Protein AF-A0A938QCU9-F1 (afdb_monomer)

Secondary structure (DSSP, 8-state):
-------------------------TTGGGTTPEE-GGGSPPPEEETTEEEEEEEEEEEEEEEEE-TT--EEEEEEEEEEEEEEEEEESS-STTTTB-BS-HHHHTGGGT--S-EEEEEEEE-GGGT-EEEEEEESSGGG--SEEEEEE--SSS-----SPPP--TT-S----GGGGTTHHHHHHTT-EEEEEE----SS--SEEEEETTS-EEEEEB-TT-HHHHHHHHHHHHHHHHHHSSS--SEEEEEEETHHHHHHHHHHHSTTTS--TTSS-S-SEEEEES-GGGPPPS--EETTEE-TT-SHHHHHHPPEEEEEEETT---TTSHHHHHHHHHHHHHHHTTGGGTEEEEEETT--SS-TTT-S-TTTGGGS---HHHHHHHHHHHHHHHHH--PPSPPB-S-HHHH-SSSSS--SSPPB--HHHHS-SEEEEEPPTTT-TTTTGGGSEEEEE-BSSSBPPB-TTS-B--SSSSSS--BPPBHHHHHHHTTSS-TTPPP-HHHHHHHHHHHHHHHHHTTSS-HHHHHHHHHHHHH-EEETTEEE-

Structure (mmCIF, N/CA/C/O backbone):
data_AF-A0A938QCU9-F1
#
_entry.id   AF-A0A938QCU9-F1
#
loop_
_atom_site.group_PDB
_atom_site.id
_atom_site.type_symbol
_atom_site.label_atom_id
_atom_site.label_alt_id
_atom_site.label_comp_id
_atom_site.label_asym_id
_atom_site.label_entity_id
_atom_site.label_seq_id
_atom_site.pdbx_PDB_ins_code
_atom_site.Cartn_x
_atom_site.Cartn_y
_atom_site.Cartn_z
_atom_site.occupancy
_atom_site.B_iso_or_equiv
_atom_site.auth_seq_id
_atom_site.auth_comp_id
_atom_site.auth_asym_id
_atom_site.auth_atom_id
_atom_site.pdbx_PDB_model_num
ATOM 1 N N . MET A 1 1 ? -51.644 23.744 -58.026 1.00 32.09 1 MET A N 1
ATOM 2 C CA . MET A 1 1 ? -52.474 22.532 -57.855 1.00 32.09 1 MET A CA 1
ATOM 3 C C . MET A 1 1 ? -51.799 21.625 -56.842 1.00 32.09 1 MET A C 1
ATOM 5 O O . MET A 1 1 ? -50.606 21.386 -56.951 1.00 32.09 1 MET A O 1
ATOM 9 N N . ASN A 1 2 ? -52.569 21.228 -55.833 1.00 30.53 2 ASN A N 1
ATOM 10 C CA . ASN A 1 2 ? -52.223 20.396 -54.680 1.00 30.53 2 ASN A CA 1
ATOM 11 C C . ASN A 1 2 ? -51.347 19.170 -54.996 1.00 30.53 2 ASN A C 1
ATOM 13 O O . ASN A 1 2 ? -51.685 18.413 -55.902 1.00 30.53 2 ASN A O 1
ATOM 17 N N . LYS A 1 3 ? -50.362 18.876 -54.136 1.00 28.31 3 LYS A N 1
ATOM 18 C CA . LYS A 1 3 ? -50.474 17.818 -53.108 1.00 28.31 3 LYS A CA 1
ATOM 19 C C . LYS A 1 3 ? -49.216 17.748 -52.222 1.00 28.31 3 LYS A C 1
ATOM 21 O O . LYS A 1 3 ? -48.111 17.514 -52.685 1.00 28.31 3 LYS A O 1
ATOM 26 N N . VAL A 1 4 ? -49.480 17.980 -50.939 1.00 34.28 4 VAL A N 1
ATOM 27 C CA . VAL A 1 4 ? -48.824 17.540 -49.698 1.00 34.28 4 VAL A CA 1
ATOM 28 C C . VAL A 1 4 ? -47.763 16.435 -49.837 1.00 34.28 4 VAL A C 1
ATOM 30 O O . VAL A 1 4 ? -48.069 15.348 -50.318 1.00 34.28 4 VAL A O 1
ATOM 33 N N . ALA A 1 5 ? -46.583 16.668 -49.254 1.00 28.97 5 ALA A N 1
ATOM 34 C CA . ALA A 1 5 ? -45.739 15.619 -48.681 1.00 28.97 5 ALA A CA 1
ATOM 35 C C . ALA A 1 5 ? -44.955 16.180 -47.479 1.00 28.97 5 ALA A C 1
ATOM 37 O O . ALA A 1 5 ? -44.090 17.041 -47.622 1.00 28.97 5 ALA A O 1
ATOM 38 N N . CYS A 1 6 ? -45.318 15.699 -46.289 1.00 29.89 6 CYS A N 1
ATOM 39 C CA . CYS A 1 6 ? -44.584 15.846 -45.037 1.00 29.89 6 CYS A CA 1
ATOM 40 C C . CYS A 1 6 ? -43.140 15.351 -45.183 1.00 29.89 6 CYS A C 1
ATOM 42 O O . CYS A 1 6 ? -42.938 14.233 -45.651 1.00 29.89 6 CYS A O 1
ATOM 44 N N . LEU A 1 7 ? -42.165 16.091 -44.651 1.00 27.14 7 LEU A N 1
ATOM 45 C CA . LEU A 1 7 ? -40.928 15.479 -44.170 1.00 27.14 7 LEU A CA 1
ATOM 46 C C . LEU A 1 7 ? -40.644 15.951 -42.746 1.00 27.14 7 LEU A C 1
ATOM 48 O O . LEU A 1 7 ? -40.571 17.143 -42.456 1.00 27.14 7 LEU A O 1
ATOM 52 N N . ALA A 1 8 ? -40.580 14.958 -41.868 1.00 29.36 8 ALA A N 1
ATOM 53 C CA . ALA A 1 8 ? -40.473 15.071 -40.431 1.00 29.36 8 ALA A CA 1
ATOM 54 C C . ALA A 1 8 ? -39.056 15.468 -39.998 1.00 29.36 8 ALA A C 1
ATOM 56 O O . ALA A 1 8 ? -38.060 14.951 -40.501 1.00 29.36 8 ALA A O 1
ATOM 57 N N . VAL A 1 9 ? -38.996 16.357 -39.009 1.00 29.59 9 VAL A N 1
ATOM 58 C CA . VAL A 1 9 ? -37.799 16.669 -38.228 1.00 29.59 9 VAL A CA 1
ATOM 59 C C . VAL A 1 9 ? -37.469 15.445 -37.371 1.00 29.59 9 VAL A C 1
ATOM 61 O O . VAL A 1 9 ? -38.233 15.087 -36.477 1.00 29.59 9 VAL A O 1
ATOM 64 N N . LEU A 1 10 ? -36.348 14.780 -37.658 1.00 28.08 10 LEU A N 1
ATOM 65 C CA . LEU A 1 10 ? -35.859 13.652 -36.868 1.00 28.08 10 LEU A CA 1
ATOM 66 C C . LEU A 1 10 ? -35.158 14.186 -35.607 1.00 28.08 10 LEU A C 1
ATOM 68 O O . LEU A 1 10 ? -33.975 14.522 -35.617 1.00 28.08 10 LEU A O 1
ATOM 72 N N . SER A 1 11 ? -35.903 14.288 -34.510 1.00 27.80 11 SER A N 1
ATOM 73 C CA . SER A 1 11 ? -35.348 14.462 -33.169 1.00 27.80 11 SER A CA 1
ATOM 74 C C . SER A 1 11 ? -34.744 13.132 -32.711 1.00 27.80 11 SER A C 1
ATOM 76 O O . SER A 1 11 ? -35.467 12.192 -32.390 1.00 27.80 11 SER A O 1
ATOM 78 N N . VAL A 1 12 ? -33.415 13.031 -32.692 1.00 28.86 12 VAL A N 1
ATOM 79 C CA . VAL A 1 12 ? -32.716 11.884 -32.098 1.00 28.86 12 VAL A CA 1
ATOM 80 C C . VAL A 1 12 ? -32.781 12.028 -30.576 1.00 28.86 12 VAL A C 1
ATOM 82 O O . VAL A 1 12 ? -31.996 12.759 -29.974 1.00 28.86 12 VAL A O 1
ATOM 85 N N . LEU A 1 13 ? -33.747 11.345 -29.954 1.00 26.44 13 LEU A N 1
ATOM 86 C CA . LEU A 1 13 ? -33.753 11.081 -28.516 1.00 26.44 13 LEU A CA 1
ATOM 87 C C . LEU A 1 13 ? -32.509 10.251 -28.169 1.00 26.44 13 LEU A C 1
ATOM 89 O O . LEU A 1 13 ? -32.427 9.070 -28.500 1.00 26.44 13 LEU A O 1
ATOM 93 N N . TRP A 1 14 ? -31.557 10.854 -27.462 1.00 27.44 14 TRP A N 1
ATOM 94 C CA . TRP A 1 14 ? -30.574 10.097 -26.697 1.00 27.44 14 TRP A CA 1
ATOM 95 C C . TRP A 1 14 ? -31.265 9.549 -25.449 1.00 27.44 14 TRP A C 1
ATOM 97 O O . TRP A 1 14 ? -31.545 10.280 -24.499 1.00 27.44 14 TRP A O 1
ATOM 107 N N . ALA A 1 15 ? -31.564 8.251 -25.466 1.00 28.02 15 ALA A N 1
ATOM 108 C CA . ALA A 1 15 ? -31.921 7.508 -24.272 1.00 28.02 15 ALA A CA 1
ATOM 109 C C . ALA A 1 15 ? -30.708 7.489 -23.333 1.00 28.02 15 ALA A C 1
ATOM 111 O O . ALA A 1 15 ? -29.762 6.723 -23.510 1.00 28.02 15 ALA A O 1
ATOM 112 N N . VAL A 1 16 ? -30.739 8.357 -22.324 1.00 29.14 16 VAL A N 1
ATOM 113 C CA . VAL A 1 16 ? -29.901 8.231 -21.136 1.00 29.14 16 VAL A CA 1
ATOM 114 C C . VAL A 1 16 ? -30.354 6.954 -20.431 1.00 29.14 16 VAL A C 1
ATOM 116 O O . VAL A 1 16 ? -31.330 6.960 -19.684 1.00 29.14 16 VAL A O 1
ATOM 119 N N . LEU A 1 17 ? -29.663 5.839 -20.677 1.00 29.86 17 LEU A N 1
ATOM 120 C CA . LEU A 1 17 ? -29.696 4.678 -19.789 1.00 29.86 17 LEU A CA 1
ATOM 121 C C . LEU A 1 17 ? -28.970 5.069 -18.499 1.00 29.86 17 LEU A C 1
ATOM 123 O O . LEU A 1 17 ? -27.828 4.696 -18.242 1.00 29.86 17 LEU A O 1
ATOM 127 N N . GLY A 1 18 ? -29.647 5.886 -17.695 1.00 26.25 18 GLY A N 1
ATOM 128 C CA . GLY A 1 18 ? -29.335 6.029 -16.293 1.00 26.25 18 GLY A CA 1
ATOM 129 C C . GLY A 1 18 ? -29.591 4.677 -15.655 1.00 26.25 18 GLY A C 1
ATOM 130 O O . GLY A 1 18 ? -30.739 4.254 -15.529 1.00 26.25 18 GLY A O 1
ATOM 131 N N . VAL A 1 19 ? -28.524 3.996 -15.243 1.00 30.33 19 VAL A N 1
ATOM 132 C CA . VAL A 1 19 ? -28.624 2.952 -14.226 1.00 30.33 19 VAL A CA 1
ATOM 133 C C . VAL A 1 19 ? -29.004 3.671 -12.934 1.00 30.33 19 VAL A C 1
ATOM 135 O O . VAL A 1 19 ? -28.167 3.999 -12.096 1.00 30.33 19 VAL A O 1
ATOM 138 N N . ALA A 1 20 ? -30.290 3.991 -12.807 1.00 29.14 20 ALA A N 1
ATOM 139 C CA . ALA A 1 20 ? -30.922 4.265 -11.537 1.00 29.14 20 ALA A CA 1
ATOM 140 C C . ALA A 1 20 ? -30.891 2.940 -10.775 1.00 29.14 20 ALA A C 1
ATOM 142 O O . ALA A 1 20 ? -31.813 2.133 -10.853 1.00 29.14 20 ALA A O 1
ATOM 143 N N . GLY A 1 21 ? -29.769 2.676 -10.102 1.00 31.09 21 GLY A N 1
ATOM 144 C CA . GLY A 1 21 ? -29.704 1.637 -9.092 1.00 31.09 21 GLY A CA 1
ATOM 145 C C . GLY A 1 21 ? -30.784 1.957 -8.074 1.00 31.09 21 GLY A C 1
ATOM 146 O O . GLY A 1 21 ? -30.682 2.950 -7.354 1.00 31.09 21 GLY A O 1
ATOM 147 N N . ALA A 1 22 ? -31.849 1.159 -8.078 1.00 34.22 22 ALA A N 1
ATOM 148 C CA . ALA A 1 22 ? -32.885 1.228 -7.073 1.00 34.22 22 ALA A CA 1
ATOM 149 C C . ALA A 1 22 ? -32.202 1.189 -5.699 1.00 34.22 22 ALA A C 1
ATOM 151 O O . ALA A 1 22 ? -31.478 0.243 -5.379 1.00 34.22 22 ALA A O 1
ATOM 152 N N . GLN A 1 23 ? -32.398 2.237 -4.897 1.00 35.03 23 GLN A N 1
ATOM 153 C CA . GLN A 1 23 ? -32.173 2.159 -3.461 1.00 35.03 23 GLN A CA 1
ATOM 154 C C . GLN A 1 23 ? -33.193 1.162 -2.910 1.00 35.03 23 GLN A C 1
ATOM 156 O O . GLN A 1 23 ? -34.287 1.531 -2.488 1.00 35.03 23 GLN A O 1
ATOM 161 N N . GLU A 1 24 ? -32.842 -0.119 -2.959 1.00 37.44 24 GLU A N 1
ATOM 162 C CA . GLU A 1 24 ? -33.446 -1.141 -2.118 1.00 37.44 24 GLU A CA 1
ATOM 163 C C . GLU A 1 24 ? -33.433 -0.619 -0.680 1.00 37.44 24 GLU A C 1
ATOM 165 O O . GLU A 1 24 ? -32.384 -0.208 -0.166 1.00 37.44 24 GLU A O 1
ATOM 170 N N . LYS A 1 25 ? -34.610 -0.575 -0.047 1.00 40.81 25 LYS A N 1
ATOM 171 C CA . LYS A 1 25 ? -34.729 -0.174 1.353 1.00 40.81 25 LYS A CA 1
ATOM 172 C C . LYS A 1 25 ? -33.815 -1.084 2.169 1.00 40.81 25 LYS A C 1
ATOM 174 O O . LYS A 1 25 ? -33.944 -2.302 2.145 1.00 40.81 25 LYS A O 1
ATOM 179 N N . THR A 1 26 ? -32.898 -0.474 2.908 1.00 48.88 26 THR A N 1
ATOM 180 C CA . THR A 1 26 ? -31.859 -1.133 3.713 1.00 48.88 26 THR A CA 1
ATOM 181 C C . THR A 1 26 ? -32.394 -2.187 4.687 1.00 48.88 26 THR A C 1
ATOM 183 O O . THR A 1 26 ? -31.629 -3.057 5.084 1.00 48.88 26 THR A O 1
ATOM 186 N N . GLY A 1 27 ? -33.687 -2.157 5.029 1.00 47.59 27 GLY A N 1
ATOM 187 C CA . GLY A 1 27 ? -34.348 -3.167 5.860 1.00 47.59 27 GLY A CA 1
ATOM 188 C C . GLY A 1 27 ? -34.465 -4.559 5.224 1.00 47.59 27 GLY A C 1
ATOM 189 O O . GLY A 1 27 ? -34.386 -5.544 5.950 1.00 47.59 27 GLY A O 1
ATOM 190 N N . ASP A 1 28 ? -34.572 -4.669 3.895 1.00 54.22 28 ASP A N 1
ATOM 191 C CA . ASP A 1 28 ? -34.695 -5.981 3.235 1.00 54.22 28 ASP A CA 1
ATOM 192 C C . ASP A 1 28 ? -33.339 -6.703 3.124 1.00 54.22 28 ASP A C 1
ATOM 194 O O . ASP A 1 28 ? -33.283 -7.929 3.167 1.00 54.22 28 ASP A O 1
ATOM 198 N N . LYS A 1 29 ? -32.221 -5.956 3.098 1.00 60.91 29 LYS A N 1
ATOM 199 C CA . LYS A 1 29 ? -30.853 -6.503 2.970 1.00 60.91 29 LYS A CA 1
ATOM 200 C C . LYS A 1 29 ? -30.343 -7.290 4.180 1.00 60.91 29 LYS A C 1
ATOM 202 O O . LYS A 1 29 ? -29.329 -7.971 4.062 1.00 60.91 29 LYS A O 1
ATOM 207 N N . PHE A 1 30 ? -31.005 -7.190 5.330 1.00 71.12 30 PHE A N 1
ATOM 208 C CA . PHE A 1 30 ? -30.569 -7.844 6.570 1.00 71.12 30 PHE A CA 1
ATOM 209 C C . PHE A 1 30 ? -31.583 -8.842 7.124 1.00 71.12 30 PHE A C 1
ATOM 211 O O . PHE A 1 30 ? -31.357 -9.396 8.195 1.00 71.12 30 PHE A O 1
ATOM 218 N N . LYS A 1 31 ? -32.690 -9.083 6.411 1.00 71.62 31 LYS A N 1
ATOM 219 C CA . LYS A 1 31 ? -33.801 -9.904 6.907 1.00 71.62 31 LYS A CA 1
ATOM 220 C C . LYS A 1 31 ? -33.376 -11.332 7.276 1.00 71.62 31 LYS A C 1
ATOM 222 O O . LYS A 1 31 ? -33.878 -11.865 8.259 1.00 71.62 31 LYS A O 1
ATOM 227 N N . ASP A 1 32 ? -32.402 -11.880 6.549 1.00 81.69 32 ASP A N 1
ATOM 228 C CA . ASP A 1 32 ? -31.857 -13.228 6.759 1.00 81.69 32 ASP A CA 1
ATOM 229 C C . ASP A 1 32 ? -30.428 -13.219 7.344 1.00 81.69 32 ASP A C 1
ATOM 231 O O . ASP A 1 32 ? -29.742 -14.242 7.357 1.00 81.69 32 ASP A O 1
ATOM 235 N N . ALA A 1 33 ? -29.937 -12.064 7.810 1.00 89.94 33 ALA A N 1
ATOM 236 C CA . ALA A 1 33 ? -28.557 -11.935 8.262 1.00 89.94 33 ALA A CA 1
ATOM 237 C C . ALA A 1 33 ? -28.361 -12.500 9.680 1.00 89.94 33 ALA A C 1
ATOM 239 O O . ALA A 1 33 ? -29.029 -12.089 10.631 1.00 89.94 33 ALA A O 1
ATOM 240 N N . ALA A 1 34 ? -27.391 -13.401 9.851 1.00 94.25 34 ALA A N 1
ATOM 241 C CA . ALA A 1 34 ? -27.100 -13.996 11.155 1.00 94.25 34 ALA A CA 1
ATOM 242 C C . ALA A 1 34 ? -26.356 -12.996 12.064 1.00 94.25 34 ALA A C 1
ATOM 244 O O . ALA A 1 34 ? -25.443 -12.311 11.589 1.00 94.25 34 ALA A O 1
ATOM 245 N N . PRO A 1 35 ? -26.701 -12.884 13.360 1.00 95.88 35 PRO A N 1
ATOM 246 C CA . PRO A 1 35 ? -25.967 -12.026 14.283 1.00 95.88 35 PRO A CA 1
ATOM 247 C C . PRO A 1 35 ? -24.551 -12.566 14.527 1.00 95.88 35 PRO A C 1
ATOM 249 O O . PRO A 1 35 ? -24.311 -13.771 14.501 1.00 95.88 35 PRO A O 1
ATOM 252 N N . CYS A 1 36 ? -23.607 -11.662 14.778 1.00 97.25 36 CYS A N 1
ATOM 253 C CA . CYS A 1 36 ? -22.214 -11.993 15.089 1.00 97.25 36 CYS A CA 1
ATOM 254 C C . CYS A 1 36 ? -21.620 -11.107 16.198 1.00 97.25 36 CYS A C 1
ATOM 256 O O . CYS A 1 36 ? -20.403 -10.981 16.334 1.00 97.25 36 CYS A O 1
ATOM 258 N N . ASN A 1 37 ? -22.483 -10.479 17.004 1.00 97.50 37 ASN A N 1
ATOM 259 C CA . ASN A 1 37 ? -22.099 -9.588 18.102 1.00 97.50 37 ASN A CA 1
ATOM 260 C C . ASN A 1 37 ? -21.254 -10.278 19.181 1.00 97.50 37 ASN A C 1
ATOM 262 O O . ASN A 1 37 ? -20.452 -9.618 19.828 1.00 97.50 37 ASN A O 1
ATOM 266 N N . GLU A 1 38 ? -21.382 -11.594 19.338 1.00 97.31 38 GLU A N 1
ATOM 267 C CA . GLU A 1 38 ? -20.553 -12.409 20.238 1.00 97.31 38 GLU A CA 1
ATOM 268 C C . GLU A 1 38 ? -19.043 -12.308 19.964 1.00 97.31 38 GLU A C 1
ATOM 270 O O . GLU A 1 38 ? -18.239 -12.531 20.866 1.00 97.31 38 GLU A O 1
ATOM 275 N N . PHE A 1 39 ? -18.641 -11.936 18.743 1.00 97.81 39 PHE A N 1
ATOM 276 C CA . PHE A 1 39 ? -17.231 -11.745 18.394 1.00 97.81 39 PHE A CA 1
ATOM 277 C C . PHE A 1 39 ? -16.729 -10.324 18.651 1.00 97.81 39 PHE A C 1
ATOM 279 O O . PHE A 1 39 ? -15.517 -10.094 18.597 1.00 97.81 39 PHE A O 1
ATOM 286 N N . ALA A 1 40 ? -17.625 -9.363 18.895 1.00 97.38 40 ALA A N 1
ATOM 287 C CA . ALA A 1 40 ? -17.243 -7.977 19.113 1.00 97.38 40 ALA A CA 1
ATOM 288 C C . ALA A 1 40 ? -16.379 -7.843 20.381 1.00 97.38 40 ALA A C 1
ATOM 290 O O . ALA A 1 40 ? -16.656 -8.491 21.393 1.00 97.38 40 ALA A O 1
ATOM 291 N N . PRO A 1 41 ? -15.320 -7.012 20.356 1.00 95.31 41 PRO A N 1
ATOM 292 C CA . PRO A 1 41 ? -14.600 -6.681 21.577 1.00 95.31 41 PRO A CA 1
ATOM 293 C C . PRO A 1 41 ? -15.505 -5.900 22.536 1.00 95.31 41 PRO A C 1
ATOM 295 O O . PRO A 1 41 ? -16.501 -5.301 22.125 1.00 95.31 41 PRO A O 1
ATOM 298 N N . ALA A 1 42 ? -15.132 -5.876 23.816 1.00 93.62 42 ALA A N 1
ATOM 299 C CA . ALA A 1 42 ? -15.866 -5.120 24.822 1.00 93.62 42 ALA A CA 1
ATOM 300 C C . ALA A 1 42 ? -15.972 -3.638 24.427 1.00 93.62 42 ALA A C 1
ATOM 302 O O . ALA A 1 42 ? -14.980 -3.002 24.060 1.00 93.62 42 ALA A O 1
ATOM 303 N N . ALA A 1 43 ? -17.182 -3.090 24.523 1.00 93.94 43 ALA A N 1
ATOM 304 C CA . ALA A 1 43 ? -17.395 -1.665 24.344 1.00 93.94 43 ALA A CA 1
ATOM 305 C C . ALA A 1 43 ? -16.796 -0.883 25.523 1.00 93.94 43 ALA A C 1
ATOM 307 O O . ALA A 1 43 ? -16.734 -1.371 26.654 1.00 93.94 43 ALA A O 1
ATOM 308 N N . ARG A 1 44 ? -16.380 0.354 25.261 1.00 93.06 44 ARG A N 1
ATOM 309 C CA . ARG A 1 44 ? -15.844 1.273 26.274 1.00 93.06 44 ARG A CA 1
ATOM 310 C C . ARG A 1 44 ? -16.757 2.479 26.439 1.00 93.06 44 ARG A C 1
ATOM 312 O O . ARG A 1 44 ? -17.495 2.821 25.525 1.00 93.06 44 ARG A O 1
ATOM 319 N N . GLN A 1 45 ? -16.684 3.147 27.583 1.00 93.38 45 GLN A N 1
ATOM 320 C CA . GLN A 1 45 ? -17.372 4.423 27.785 1.00 93.38 45 GLN A CA 1
ATOM 321 C C . GLN A 1 45 ? -16.458 5.582 27.387 1.00 93.38 45 GLN A C 1
ATOM 323 O O . GLN A 1 45 ? -15.278 5.594 27.742 1.00 93.38 45 GLN A O 1
ATOM 328 N N . ALA A 1 46 ? -17.000 6.561 26.668 1.00 89.94 46 ALA A N 1
ATOM 329 C CA . ALA A 1 46 ? -16.342 7.835 26.415 1.00 89.94 46 ALA A CA 1
ATOM 330 C C . ALA A 1 46 ? -17.366 8.934 26.151 1.00 89.94 46 ALA A C 1
ATOM 332 O O . ALA A 1 46 ? -18.332 8.719 25.426 1.00 89.94 46 ALA A O 1
ATOM 333 N N . LEU A 1 47 ? -17.146 10.114 26.737 1.00 87.56 47 LEU A N 1
ATOM 334 C CA . LEU A 1 47 ? -18.037 11.273 26.586 1.00 87.56 47 LEU A CA 1
ATOM 335 C C . LEU A 1 47 ? -19.506 10.970 26.939 1.00 87.56 47 LEU A C 1
ATOM 337 O O . LEU A 1 47 ? -20.417 11.513 26.331 1.00 87.56 47 LEU A O 1
ATOM 341 N N . GLY A 1 48 ? -19.746 10.063 27.891 1.00 86.94 48 GLY A N 1
ATOM 342 C CA . GLY A 1 48 ? -21.102 9.621 28.247 1.00 86.94 48 GLY A CA 1
ATOM 343 C C . GLY A 1 48 ? -21.773 8.706 27.213 1.00 86.94 48 GLY A C 1
ATOM 344 O O . GLY A 1 48 ? -22.951 8.391 27.359 1.00 86.94 48 GLY A O 1
ATOM 345 N N . HIS A 1 49 ? -21.039 8.256 26.192 1.00 89.25 49 HIS A N 1
ATOM 346 C CA . HIS A 1 49 ? -21.507 7.334 25.165 1.00 89.25 49 HIS A CA 1
ATOM 347 C C . HIS A 1 49 ? -20.780 5.990 25.237 1.00 89.25 49 HIS A C 1
ATOM 349 O O . HIS A 1 49 ? -19.593 5.903 25.563 1.00 89.25 49 HIS A O 1
ATOM 355 N N . THR A 1 50 ? -21.493 4.938 24.842 1.00 93.69 50 THR A N 1
ATOM 356 C CA . THR A 1 50 ? -20.882 3.635 24.574 1.00 93.69 50 THR A CA 1
ATOM 357 C C . THR A 1 50 ? -20.180 3.695 23.220 1.00 93.69 50 THR A C 1
ATOM 359 O O . THR A 1 50 ? -20.787 4.079 22.223 1.00 93.69 50 THR A O 1
ATOM 362 N N . VAL A 1 51 ? -18.898 3.336 23.200 1.00 96.38 51 VAL A N 1
ATOM 363 C CA . VAL A 1 51 ? -18.015 3.351 22.032 1.00 96.38 51 VAL A CA 1
ATOM 364 C C . VAL A 1 51 ? -17.573 1.931 21.704 1.00 96.38 51 VAL A C 1
ATOM 366 O O . VAL A 1 51 ? -16.966 1.255 22.538 1.00 96.38 51 VAL A O 1
ATOM 369 N N . GLY A 1 52 ? -17.855 1.481 20.483 1.00 96.75 52 GLY A N 1
ATOM 370 C CA . GLY A 1 52 ? -17.521 0.138 20.017 1.00 96.75 52 GLY A CA 1
ATOM 371 C C . GLY A 1 52 ? -18.446 -0.360 18.910 1.00 96.75 52 GLY A C 1
ATOM 372 O O . GLY A 1 52 ? -19.201 0.406 18.313 1.00 96.75 52 GLY A O 1
ATOM 373 N N . ILE A 1 53 ? -18.365 -1.658 18.621 1.00 98.06 53 ILE A N 1
ATOM 374 C CA . ILE A 1 53 ? -19.280 -2.336 17.697 1.00 98.06 53 ILE A CA 1
ATOM 375 C C . ILE A 1 53 ? -20.592 -2.592 18.441 1.00 98.06 53 ILE A C 1
ATOM 377 O O . ILE A 1 53 ? -20.605 -3.274 19.462 1.00 98.06 53 ILE A O 1
ATOM 381 N N . GLU A 1 54 ? -21.688 -2.054 17.918 1.00 97.12 54 GLU A N 1
ATOM 382 C CA . GLU A 1 54 ? -23.034 -2.213 18.484 1.00 97.12 54 GLU A CA 1
ATOM 383 C C . GLU A 1 54 ? -23.823 -3.300 17.752 1.00 97.12 54 GLU A C 1
ATOM 385 O O . GLU A 1 54 ? -24.633 -4.003 18.351 1.00 97.12 54 GLU A O 1
ATOM 390 N N . LEU A 1 55 ? -23.570 -3.462 16.451 1.00 96.94 55 LEU A N 1
ATOM 391 C CA . LEU A 1 55 ? -24.250 -4.421 15.591 1.00 96.94 55 LEU A CA 1
ATOM 392 C C . LEU A 1 55 ? -23.239 -5.140 14.706 1.00 96.94 55 LEU A C 1
ATOM 394 O O . LEU A 1 55 ? -22.412 -4.495 14.060 1.00 96.94 55 LEU A O 1
ATOM 398 N N . CYS A 1 56 ? -23.352 -6.463 14.635 1.00 97.88 56 CYS A N 1
ATOM 399 C CA . CYS A 1 56 ? -22.607 -7.297 13.706 1.00 97.88 56 CYS A CA 1
ATOM 400 C C . CYS A 1 56 ? -23.562 -8.278 13.031 1.00 97.88 56 CYS A C 1
ATOM 402 O O . CYS A 1 56 ? -24.203 -9.082 13.708 1.00 97.88 56 CYS A O 1
ATOM 404 N N . HIS A 1 57 ? -23.598 -8.250 11.699 1.00 97.38 57 HIS A N 1
ATOM 405 C CA . HIS A 1 57 ? -24.375 -9.181 10.886 1.00 97.38 57 HIS A CA 1
ATOM 406 C C . HIS A 1 57 ? -23.517 -9.878 9.836 1.00 97.38 57 HIS A C 1
ATOM 408 O O . HIS A 1 57 ? -22.813 -9.215 9.074 1.00 97.38 57 HIS A O 1
ATOM 414 N N . ILE A 1 58 ? -23.632 -11.201 9.746 1.00 97.38 58 ILE A N 1
ATOM 415 C CA . ILE A 1 58 ? -23.156 -11.995 8.613 1.00 97.38 58 ILE A CA 1
ATOM 416 C C . ILE A 1 58 ? -24.237 -11.938 7.535 1.00 97.38 58 ILE A C 1
ATOM 418 O O . ILE A 1 58 ? -25.332 -12.463 7.725 1.00 97.38 58 ILE A O 1
ATOM 422 N N . VAL A 1 59 ? -23.932 -11.279 6.417 1.00 95.81 59 VAL A N 1
ATOM 423 C CA . VAL A 1 59 ? -24.878 -11.067 5.305 1.00 95.81 59 VAL A CA 1
ATOM 424 C C . VAL A 1 59 ? -24.689 -12.049 4.155 1.00 95.81 59 VAL A C 1
ATOM 426 O O . VAL A 1 59 ? -25.564 -12.182 3.310 1.00 95.81 59 VAL A O 1
ATOM 429 N N . SER A 1 60 ? -23.541 -12.722 4.097 1.00 95.19 60 SER A N 1
ATOM 430 C CA . SER A 1 60 ? -23.273 -13.783 3.130 1.00 95.19 60 SER A CA 1
ATOM 431 C C . SER A 1 60 ? -22.174 -14.688 3.657 1.00 95.19 60 SER A C 1
ATOM 433 O O . SER A 1 60 ? -21.225 -14.218 4.289 1.00 95.19 60 SER A O 1
ATOM 435 N N . GLU A 1 61 ? -22.272 -15.975 3.345 1.00 96.12 61 GLU A N 1
ATOM 436 C CA . GLU A 1 61 ? -21.223 -16.943 3.624 1.00 96.12 61 GLU A CA 1
ATOM 437 C C . GLU A 1 61 ? -21.112 -17.960 2.483 1.00 96.12 61 GLU A C 1
ATOM 439 O O . GLU A 1 61 ? -22.053 -18.700 2.208 1.00 96.12 61 GLU A O 1
ATOM 444 N N . GLU A 1 62 ? -19.957 -18.007 1.820 1.00 97.00 62 GLU A N 1
ATOM 445 C CA . GLU A 1 62 ? -19.707 -18.899 0.682 1.00 97.00 62 GLU A CA 1
ATOM 446 C C . GLU A 1 62 ? -18.397 -19.681 0.841 1.00 97.00 62 GLU A C 1
ATOM 448 O O . GLU A 1 62 ? -17.501 -19.285 1.590 1.00 97.00 62 GLU A O 1
ATOM 453 N N . THR A 1 63 ? -18.278 -20.808 0.134 1.00 97.75 63 THR A N 1
ATOM 454 C CA . THR A 1 63 ? -17.008 -21.537 0.020 1.00 97.75 63 THR A CA 1
ATOM 455 C C . THR A 1 63 ? -16.247 -21.034 -1.204 1.00 97.75 63 THR A C 1
ATOM 457 O O . THR A 1 63 ? -16.771 -21.025 -2.315 1.00 97.75 63 THR A O 1
ATOM 460 N N . VAL A 1 64 ? -14.985 -20.672 -1.001 1.00 97.50 64 VAL A N 1
ATOM 461 C CA . VAL A 1 64 ? -14.009 -20.359 -2.050 1.00 97.50 64 VAL A CA 1
ATOM 462 C C . VAL A 1 64 ? -12.805 -21.291 -1.927 1.00 97.50 64 VAL A C 1
ATOM 464 O O . VAL A 1 64 ? -12.673 -22.029 -0.949 1.00 97.50 64 VAL A O 1
ATOM 467 N N . PHE A 1 65 ? -11.912 -21.266 -2.913 1.00 96.62 65 PHE A N 1
ATOM 468 C CA . PHE A 1 65 ? -10.757 -22.159 -2.960 1.00 96.62 65 PHE A CA 1
ATOM 469 C C . PHE A 1 65 ? -9.459 -21.368 -3.077 1.00 96.62 65 PHE A C 1
ATOM 471 O O . PHE A 1 65 ? -9.385 -20.374 -3.807 1.00 96.62 65 PHE A O 1
ATOM 478 N N . ASN A 1 66 ? -8.428 -21.818 -2.366 1.00 96.25 66 ASN A N 1
ATOM 479 C CA . ASN A 1 66 ? -7.068 -21.371 -2.639 1.00 96.25 66 ASN A CA 1
ATOM 480 C C . ASN A 1 66 ? -6.488 -22.111 -3.860 1.00 96.25 66 ASN A C 1
ATOM 482 O O . ASN A 1 66 ? -7.096 -23.042 -4.389 1.00 96.25 66 ASN A O 1
ATOM 486 N N . ILE A 1 67 ? -5.292 -21.721 -4.295 1.00 95.94 67 ILE A N 1
ATOM 487 C CA . ILE A 1 67 ? -4.614 -22.292 -5.468 1.00 95.94 67 ILE A CA 1
ATOM 488 C C . ILE A 1 67 ? -4.327 -23.796 -5.341 1.00 95.94 67 ILE A C 1
ATOM 490 O O . ILE A 1 67 ? -4.153 -24.476 -6.342 1.00 95.94 67 ILE A O 1
ATOM 494 N N . LYS A 1 68 ? -4.314 -24.344 -4.119 1.00 95.50 68 LYS A N 1
ATOM 495 C CA . LYS A 1 68 ? -4.120 -25.780 -3.852 1.00 95.50 68 LYS A CA 1
ATOM 496 C C . LYS A 1 68 ? -5.437 -26.568 -3.839 1.00 95.50 68 LYS A C 1
ATOM 498 O O . LYS A 1 68 ? -5.434 -27.736 -3.465 1.00 95.50 68 LYS A O 1
ATOM 503 N N . GLY A 1 69 ? -6.565 -25.933 -4.165 1.00 95.94 69 GLY A N 1
ATOM 504 C CA . GLY A 1 69 ? -7.896 -26.542 -4.099 1.00 95.94 69 GLY A CA 1
ATOM 505 C C . GLY A 1 69 ? -8.432 -26.729 -2.674 1.00 95.94 69 GLY A C 1
ATOM 506 O O . GLY A 1 69 ? -9.418 -27.435 -2.475 1.00 95.94 69 GLY A O 1
ATOM 507 N N . GLN A 1 70 ? -7.809 -26.112 -1.665 1.00 96.81 70 GLN A N 1
ATOM 508 C CA . GLN A 1 70 ? -8.270 -26.195 -0.279 1.00 96.81 70 GLN A CA 1
ATOM 509 C C . GLN A 1 70 ? -9.437 -25.230 -0.058 1.00 96.81 70 GLN A C 1
ATOM 511 O O . GLN A 1 70 ? -9.416 -24.094 -0.537 1.00 96.81 70 GLN A O 1
ATOM 516 N N . ARG A 1 71 ? -10.445 -25.687 0.691 1.00 97.75 71 ARG A N 1
ATOM 517 C CA . ARG A 1 71 ? -11.675 -24.937 0.971 1.00 97.75 71 ARG A CA 1
ATOM 518 C C . ARG A 1 71 ? -11.445 -23.845 2.012 1.00 97.75 71 ARG A C 1
ATOM 520 O O . ARG A 1 71 ? -10.904 -24.101 3.089 1.00 97.75 71 ARG A O 1
ATOM 527 N N . PHE A 1 72 ? -11.919 -22.649 1.698 1.00 98.31 72 PHE A N 1
ATOM 528 C CA . PHE A 1 72 ? -11.983 -21.493 2.583 1.00 98.31 72 PHE A CA 1
ATOM 529 C C . PHE A 1 72 ? -13.429 -21.018 2.682 1.00 98.31 72 PHE A C 1
ATOM 531 O O . PHE A 1 72 ? -14.157 -21.018 1.692 1.00 98.31 72 PHE A O 1
ATOM 538 N N . ARG A 1 73 ? -13.834 -20.560 3.864 1.00 98.19 73 ARG A N 1
ATOM 539 C CA . ARG A 1 73 ? -15.054 -19.775 4.041 1.00 98.19 73 ARG A CA 1
ATOM 540 C C . ARG A 1 73 ? -14.751 -18.327 3.715 1.00 98.19 73 ARG A C 1
ATOM 542 O O . ARG A 1 73 ? -13.755 -17.798 4.201 1.00 98.19 73 ARG A O 1
ATOM 549 N N . ARG A 1 74 ? -15.622 -17.693 2.939 1.00 98.31 74 ARG A N 1
ATOM 550 C CA . ARG A 1 74 ? -15.701 -16.244 2.777 1.00 98.31 74 ARG A CA 1
ATOM 551 C C . ARG A 1 74 ? -16.972 -15.761 3.462 1.00 98.31 74 ARG A C 1
ATOM 553 O O . ARG A 1 74 ? -18.069 -16.085 3.022 1.00 98.31 74 ARG A O 1
ATOM 560 N N . VAL A 1 75 ? -16.805 -14.968 4.510 1.00 98.19 75 VAL A N 1
ATOM 561 C CA . VAL A 1 75 ? -17.879 -14.367 5.299 1.00 98.19 75 VAL A CA 1
ATOM 562 C C . VAL A 1 75 ? -17.927 -12.875 5.002 1.00 98.19 75 VAL A C 1
ATOM 564 O O . VAL A 1 75 ? -16.947 -12.164 5.220 1.00 98.19 75 VAL A O 1
ATOM 567 N N . GLU A 1 76 ? -19.064 -12.380 4.535 1.00 97.62 76 GLU A N 1
ATOM 568 C CA . GLU A 1 76 ? -19.320 -10.945 4.429 1.00 97.62 76 GLU A CA 1
ATOM 569 C C . GLU A 1 76 ? -20.029 -10.474 5.698 1.00 97.62 76 GLU A C 1
ATOM 571 O O . GLU A 1 76 ? -21.124 -10.932 6.025 1.00 97.62 76 GLU A O 1
ATOM 576 N N . VAL A 1 77 ? -19.401 -9.541 6.406 1.00 97.69 77 VAL A N 1
ATOM 577 C CA . VAL A 1 77 ? -19.889 -8.958 7.655 1.00 97.69 77 VAL A CA 1
ATOM 578 C C . VAL A 1 77 ? -20.249 -7.493 7.428 1.00 97.69 77 VAL A C 1
ATOM 580 O O . VAL A 1 77 ? -19.556 -6.767 6.706 1.00 97.69 77 VAL A O 1
ATOM 583 N N . ARG A 1 78 ? -21.326 -7.036 8.064 1.00 97.25 78 ARG A N 1
ATOM 584 C CA . ARG A 1 78 ? -21.732 -5.629 8.131 1.00 97.25 78 ARG A CA 1
ATOM 585 C C . ARG A 1 78 ? -21.822 -5.178 9.581 1.00 97.25 78 ARG A C 1
ATOM 587 O O . ARG A 1 78 ? -22.305 -5.923 10.432 1.00 97.25 78 ARG A O 1
ATOM 594 N N . LEU A 1 79 ? -21.316 -3.977 9.846 1.00 97.69 79 LEU A N 1
ATOM 595 C CA . LEU A 1 79 ? -21.085 -3.464 11.192 1.00 97.69 79 LEU A CA 1
ATOM 596 C C . LEU A 1 79 ? -21.716 -2.083 11.366 1.00 97.69 79 LEU A C 1
ATOM 598 O O . LEU A 1 79 ? -21.451 -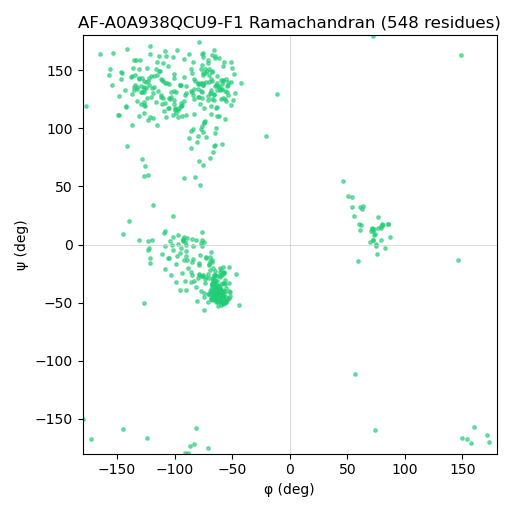1.190 10.563 1.00 97.69 79 LEU A O 1
ATOM 602 N N . SER A 1 80 ? -22.471 -1.897 12.449 1.00 97.81 80 SER A N 1
ATOM 603 C CA . SER A 1 80 ? -22.791 -0.568 12.986 1.00 97.81 80 SER A CA 1
ATOM 604 C C . SER A 1 80 ? -22.112 -0.381 14.334 1.00 97.81 80 SER A C 1
ATOM 606 O O . SER A 1 80 ? -21.929 -1.331 15.100 1.00 97.81 80 SER A O 1
ATOM 608 N N . GLY A 1 81 ? -21.762 0.858 14.640 1.00 97.81 81 GLY A N 1
ATOM 609 C CA . GLY A 1 81 ? -21.178 1.200 15.921 1.00 97.81 81 GLY A CA 1
ATOM 610 C C . GLY A 1 81 ? -20.670 2.626 15.955 1.00 97.81 81 GLY A C 1
ATOM 611 O O . GLY A 1 81 ? -21.007 3.462 15.110 1.00 97.81 81 GLY A O 1
ATOM 612 N N . THR A 1 82 ? -19.837 2.893 16.945 1.00 98.19 82 THR A N 1
ATOM 613 C CA . THR A 1 82 ? -19.340 4.230 17.239 1.00 98.19 82 THR A CA 1
ATOM 614 C C . THR A 1 82 ? -17.845 4.219 17.523 1.00 98.19 82 THR A C 1
ATOM 616 O O . THR A 1 82 ? -17.271 3.226 17.975 1.00 98.19 82 THR A O 1
ATOM 619 N N . VAL A 1 83 ? -17.198 5.345 17.236 1.00 97.81 83 VAL A N 1
ATOM 620 C CA . VAL A 1 83 ? -15.797 5.614 17.559 1.00 97.81 83 VAL A CA 1
ATOM 621 C C . VAL A 1 83 ? -15.657 7.027 18.104 1.00 97.81 83 VAL A C 1
ATOM 623 O O . VAL A 1 83 ? -16.362 7.936 17.685 1.00 97.81 83 VAL A O 1
ATOM 626 N N . GLU A 1 84 ? -14.755 7.221 19.053 1.00 97.56 84 GLU A N 1
ATOM 627 C CA . GLU A 1 84 ? -14.457 8.533 19.625 1.00 97.56 84 GLU A CA 1
ATOM 628 C C . GLU A 1 84 ? -13.184 9.105 19.004 1.00 97.56 84 GLU A C 1
ATOM 630 O O . GLU A 1 84 ? -12.213 8.377 18.796 1.00 97.56 84 GLU A O 1
ATOM 635 N N . GLY A 1 85 ? -13.170 10.416 18.794 1.00 97.50 85 GLY A N 1
ATOM 636 C CA . GLY A 1 85 ? -12.043 11.123 18.214 1.00 97.50 85 GLY A CA 1
ATOM 637 C C . GLY A 1 85 ? -12.299 12.621 18.108 1.00 97.50 85 GLY A C 1
ATOM 638 O O . GLY A 1 85 ? -13.034 13.212 18.901 1.00 97.50 85 GLY A O 1
ATOM 639 N N . TRP A 1 86 ? -11.676 13.221 17.103 1.00 97.69 86 TRP A N 1
ATOM 640 C CA . TRP A 1 86 ? -11.637 14.651 16.859 1.00 97.69 86 TRP A CA 1
ATOM 641 C C . TRP A 1 86 ? -12.084 14.974 15.436 1.00 97.69 86 TRP A C 1
ATOM 643 O O . TRP A 1 86 ? -11.712 14.294 14.476 1.00 97.69 86 TRP A O 1
ATOM 653 N N . ALA A 1 87 ? -12.836 16.063 15.314 1.00 96.62 87 ALA A N 1
ATOM 654 C CA . ALA A 1 87 ? -13.198 16.713 14.064 1.00 96.62 87 ALA A CA 1
ATOM 655 C C . ALA A 1 87 ? -12.484 18.068 13.954 1.00 96.62 87 ALA A C 1
ATOM 657 O O . ALA A 1 87 ? -12.386 18.809 14.938 1.00 96.62 87 ALA A O 1
ATOM 658 N N . SER A 1 88 ? -12.026 18.418 12.752 1.00 94.06 88 SER A N 1
ATOM 659 C CA . SER A 1 88 ? -11.589 19.786 12.465 1.00 94.06 88 SER A CA 1
ATOM 660 C C . SER A 1 88 ? -12.805 20.694 12.272 1.00 94.06 88 SER A C 1
ATOM 662 O O . SER A 1 88 ? -13.779 20.297 11.629 1.00 94.06 88 SER A O 1
ATOM 664 N N . ARG A 1 89 ? -12.754 21.921 12.808 1.00 88.31 89 ARG A N 1
ATOM 665 C CA . ARG A 1 89 ? -13.735 22.975 12.483 1.00 88.31 89 ARG A CA 1
ATOM 666 C C . ARG A 1 89 ? -13.307 23.827 11.280 1.00 88.31 89 ARG A C 1
ATOM 668 O O . ARG A 1 89 ? -14.102 24.617 10.776 1.00 88.31 89 ARG A O 1
ATOM 675 N N . GLU A 1 90 ? -12.072 23.668 10.811 1.00 90.75 90 GLU A N 1
ATOM 676 C CA . GLU A 1 90 ? -11.556 24.349 9.625 1.00 90.75 90 GLU A CA 1
ATOM 677 C C . GLU A 1 90 ? -11.932 23.617 8.336 1.00 90.75 90 GLU A C 1
ATOM 679 O O . GLU A 1 90 ? -12.153 22.408 8.318 1.00 90.75 90 GLU A O 1
ATOM 684 N N . LYS A 1 91 ? -11.948 24.351 7.221 1.00 89.44 91 LYS A N 1
ATOM 685 C CA . LYS A 1 91 ? -12.043 23.768 5.879 1.00 89.44 91 LYS A CA 1
ATOM 686 C C . LYS A 1 91 ? -10.641 23.543 5.322 1.00 89.44 91 LYS A C 1
ATOM 688 O O . LYS A 1 91 ? -9.761 24.370 5.518 1.00 89.44 91 LYS A O 1
ATOM 693 N N . GLY A 1 92 ? -10.454 22.468 4.564 1.00 89.19 92 GLY A N 1
ATOM 694 C CA . GLY A 1 92 ? -9.197 22.201 3.873 1.00 89.19 92 GLY A CA 1
ATOM 695 C C . GLY A 1 92 ? -9.009 20.729 3.533 1.00 89.19 92 GLY A C 1
ATOM 696 O O . GLY A 1 92 ? -9.924 19.911 3.674 1.00 89.19 92 GLY A O 1
ATOM 697 N N . SER A 1 93 ? -7.805 20.394 3.072 1.00 87.81 93 SER A N 1
ATOM 698 C CA . SER A 1 93 ? -7.423 19.013 2.773 1.00 87.81 93 SER A CA 1
ATOM 699 C C . SER A 1 93 ? -7.619 18.138 4.010 1.00 87.81 93 SER A C 1
ATOM 701 O O . SER A 1 93 ? -7.104 18.445 5.079 1.00 87.81 93 SER A O 1
ATOM 703 N N . ARG A 1 94 ? -8.382 17.047 3.864 1.00 90.50 94 ARG A N 1
ATOM 704 C CA . ARG A 1 94 ? -8.683 16.081 4.937 1.00 90.50 94 ARG A CA 1
ATOM 705 C C . ARG A 1 94 ? -9.446 16.651 6.146 1.00 90.50 94 ARG A C 1
ATOM 707 O O . ARG A 1 94 ? -9.551 15.973 7.160 1.00 90.50 94 ARG A O 1
ATOM 714 N N . ALA A 1 95 ? -10.075 17.823 6.028 1.00 92.38 95 ALA A N 1
ATOM 715 C CA . ALA A 1 95 ? -10.949 18.361 7.079 1.00 92.38 95 ALA A CA 1
ATOM 716 C C . ALA A 1 95 ? -12.156 17.454 7.396 1.00 92.38 95 ALA A C 1
ATOM 718 O O . ALA A 1 95 ? -12.627 17.425 8.527 1.00 92.38 95 ALA A O 1
ATOM 719 N N . ALA A 1 96 ? -12.618 16.668 6.416 1.00 93.00 96 ALA A N 1
ATOM 720 C CA . ALA A 1 96 ? -13.699 15.693 6.579 1.00 93.00 96 ALA A CA 1
ATOM 721 C C . ALA A 1 96 ? -13.276 14.404 7.318 1.00 93.00 96 ALA A C 1
ATOM 723 O O . ALA A 1 96 ? -14.060 13.464 7.404 1.00 93.00 96 ALA A O 1
ATOM 724 N N . TYR A 1 97 ? -12.040 14.306 7.812 1.00 95.12 97 TYR A N 1
ATOM 725 C CA . TYR A 1 97 ? -11.576 13.130 8.544 1.00 95.12 97 TYR A CA 1
ATOM 726 C C . TYR A 1 97 ? -11.988 13.258 10.007 1.00 95.12 97 TYR A C 1
ATOM 728 O O . TYR A 1 97 ? -11.693 14.262 10.653 1.00 95.12 97 TYR A O 1
ATOM 736 N N . PHE A 1 98 ? -12.626 12.218 10.536 1.00 97.12 98 PHE A N 1
ATOM 737 C CA . PHE A 1 98 ? -12.795 12.043 11.971 1.00 97.12 98 PHE A CA 1
ATOM 738 C C . PHE A 1 98 ? -11.752 11.041 12.472 1.00 97.12 98 PHE A C 1
ATOM 740 O O . PHE A 1 98 ? -11.636 9.937 11.934 1.00 97.12 98 PHE A O 1
ATOM 747 N N . THR A 1 99 ? -10.946 11.441 13.454 1.00 96.69 99 THR A N 1
ATOM 748 C CA . THR A 1 99 ? -9.714 10.720 13.805 1.00 96.69 99 THR A CA 1
ATOM 749 C C . THR A 1 99 ? -9.403 10.757 15.295 1.00 96.69 99 THR A C 1
ATOM 751 O O . THR A 1 99 ? -9.640 11.748 15.976 1.00 96.69 99 THR A O 1
ATOM 754 N N . ASP A 1 100 ? -8.791 9.693 15.794 1.00 96.62 100 ASP A N 1
ATOM 755 C CA . ASP A 1 100 ? -8.199 9.593 17.129 1.00 96.62 100 ASP A CA 1
ATOM 756 C C . ASP A 1 100 ? -6.706 9.966 17.163 1.00 96.62 100 ASP A C 1
ATOM 758 O O . ASP A 1 100 ? -6.075 9.873 18.214 1.00 96.62 100 ASP A O 1
ATOM 762 N N . GLY A 1 101 ? -6.134 10.401 16.036 1.00 95.19 101 GLY A N 1
ATOM 763 C CA . GLY A 1 101 ? -4.753 10.875 15.914 1.00 95.19 101 GLY A CA 1
ATOM 764 C C . GLY A 1 101 ? -4.672 12.265 15.278 1.00 95.19 101 GLY A C 1
ATOM 765 O O . GLY A 1 101 ? -4.025 12.404 14.235 1.00 95.19 101 GLY A O 1
ATOM 766 N N . PRO A 1 102 ? -5.309 13.303 15.858 1.00 94.19 102 PRO A N 1
ATOM 767 C CA . PRO A 1 102 ? -5.445 14.617 15.224 1.00 94.19 102 PRO A CA 1
ATOM 768 C C . PRO A 1 102 ? -4.103 15.281 14.893 1.00 94.19 102 PRO A C 1
ATOM 770 O O . PRO A 1 102 ? -4.026 16.040 13.931 1.00 94.19 102 PRO A O 1
ATOM 773 N N . GLU A 1 103 ? -3.032 14.956 15.618 1.00 90.81 103 GLU A N 1
ATOM 774 C CA . GLU A 1 103 ? -1.704 15.525 15.354 1.00 90.81 103 GLU A CA 1
ATOM 775 C C . GLU A 1 103 ? -1.037 14.963 14.111 1.00 90.81 103 GLU A C 1
ATOM 777 O O . GLU A 1 103 ? -0.343 15.681 13.394 1.00 90.81 103 GLU A O 1
ATOM 782 N N . PHE A 1 104 ? -1.288 13.691 13.814 1.00 91.06 104 PHE A N 1
ATOM 783 C CA . PHE A 1 104 ? -0.887 13.133 12.535 1.00 91.06 104 PHE A CA 1
ATOM 784 C C . PHE A 1 104 ? -1.769 13.720 11.444 1.00 91.06 104 PHE A C 1
ATOM 786 O O . PHE A 1 104 ? -1.253 14.241 10.464 1.00 91.06 104 PHE A O 1
ATOM 793 N N . VAL A 1 105 ? -3.090 13.695 11.640 1.00 93.12 105 VAL A N 1
ATOM 794 C CA . VAL A 1 105 ? -4.020 13.987 10.552 1.00 93.12 105 VAL A CA 1
ATOM 795 C C . VAL A 1 105 ? -4.092 15.468 10.200 1.00 93.12 105 VAL A C 1
ATOM 797 O O . VAL A 1 105 ? -3.897 15.841 9.045 1.00 93.12 105 VAL A O 1
ATOM 800 N N . PHE A 1 106 ? -4.410 16.321 11.166 1.00 94.12 106 PHE A N 1
ATOM 801 C CA . PHE A 1 106 ? -4.745 17.717 10.908 1.00 94.12 106 PHE A CA 1
ATOM 802 C C . PHE A 1 106 ? -3.494 18.567 10.713 1.00 94.12 106 PHE A C 1
ATOM 804 O O . PHE A 1 106 ? -3.384 19.232 9.684 1.00 94.12 106 PHE A O 1
ATOM 811 N N . VAL A 1 107 ? -2.504 18.461 11.607 1.00 91.12 107 VAL A N 1
ATOM 812 C CA . VAL A 1 107 ? -1.270 19.266 11.517 1.00 91.12 107 VAL A CA 1
ATOM 813 C C . VAL A 1 107 ? -0.531 18.995 10.210 1.00 91.12 107 VAL A C 1
ATOM 815 O O . VAL A 1 107 ? -0.196 19.928 9.487 1.00 91.12 107 VAL A O 1
ATOM 818 N N . GLN A 1 108 ? -0.330 17.723 9.850 1.00 91.69 108 GLN A N 1
ATOM 819 C CA . GLN A 1 108 ? 0.375 17.379 8.608 1.00 91.69 108 GLN A CA 1
ATOM 820 C C . GLN A 1 108 ? -0.462 17.646 7.347 1.00 91.69 108 GLN A C 1
ATOM 822 O O . GLN A 1 108 ? 0.074 17.631 6.243 1.00 91.69 108 GLN A O 1
ATOM 827 N N . SER A 1 109 ? -1.765 17.909 7.495 1.00 90.94 109 SER A N 1
ATOM 828 C CA . SER A 1 109 ? -2.625 18.385 6.403 1.00 90.94 109 SER A CA 1
ATOM 829 C C . SER A 1 109 ? -2.719 19.912 6.327 1.00 90.94 109 SER A C 1
ATOM 831 O O . SER A 1 109 ? -3.459 20.419 5.485 1.00 90.94 109 SER A O 1
ATOM 833 N N . GLY A 1 110 ? -1.994 20.642 7.184 1.00 91.44 110 GLY A N 1
ATOM 834 C CA . GLY A 1 110 ? -2.011 22.105 7.238 1.00 91.44 110 GLY A CA 1
ATOM 835 C C . GLY A 1 110 ? -3.216 22.703 7.971 1.00 91.44 110 GLY A C 1
ATOM 836 O O . GLY A 1 110 ? -3.483 23.888 7.811 1.00 91.44 110 GLY A O 1
ATOM 837 N N . LEU A 1 111 ? -3.951 21.904 8.751 1.00 92.62 111 LEU A N 1
ATOM 838 C CA . LEU A 1 111 ? -5.079 22.361 9.565 1.00 92.62 111 LEU A CA 1
ATOM 839 C C . LEU A 1 111 ? -4.585 22.678 10.984 1.00 92.62 111 LEU A C 1
ATOM 841 O O . LEU A 1 111 ? -4.199 21.775 11.737 1.00 92.62 111 LEU A O 1
ATOM 845 N N . SER A 1 112 ? -4.580 23.963 11.334 1.00 89.56 112 SER A N 1
ATOM 846 C CA . SER A 1 112 ? -4.024 24.497 12.589 1.00 89.56 112 SER A CA 1
ATOM 847 C C . SER A 1 112 ? -5.075 25.027 13.562 1.00 89.56 112 SER A C 1
ATOM 849 O O . SER A 1 112 ? -4.739 25.382 14.690 1.00 89.56 112 SER A O 1
ATOM 851 N N . GLY A 1 113 ? -6.330 25.122 13.138 1.00 89.00 113 GLY A N 1
ATOM 852 C CA . GLY A 1 113 ? -7.386 25.731 13.933 1.00 89.00 113 GLY A CA 1
ATOM 853 C C . GLY A 1 113 ? -8.028 24.807 14.958 1.00 89.00 113 GLY A C 1
ATOM 854 O O . GLY A 1 113 ? -7.573 23.681 15.192 1.00 89.00 113 GLY A O 1
ATOM 855 N N . PRO A 1 114 ? -9.118 25.288 15.581 1.00 91.25 114 PRO A N 1
ATOM 856 C CA . PRO A 1 114 ? -9.800 24.573 16.643 1.00 91.25 114 PRO A CA 1
ATOM 857 C C . PRO A 1 114 ? -10.318 23.209 16.193 1.00 91.25 114 PRO A C 1
ATOM 859 O O . PRO A 1 114 ? -10.867 23.034 15.100 1.00 91.25 114 PRO A O 1
ATOM 862 N N . ARG A 1 115 ? -10.207 22.249 17.105 1.00 94.31 115 ARG A N 1
ATOM 863 C CA . ARG A 1 115 ? -10.696 20.883 16.937 1.00 94.31 115 ARG A CA 1
ATOM 864 C C . ARG A 1 115 ? -11.748 20.620 17.992 1.00 94.31 115 ARG A C 1
ATOM 866 O O . ARG A 1 115 ? -11.637 21.111 19.112 1.00 94.31 115 ARG A O 1
ATOM 873 N N . ALA A 1 116 ? -12.760 19.848 17.634 1.00 95.81 116 ALA A N 1
ATOM 874 C CA . ALA A 1 116 ? -13.795 19.437 18.565 1.00 95.81 116 ALA A CA 1
ATOM 875 C C . ALA A 1 116 ? -13.736 17.933 18.770 1.00 95.81 116 ALA A C 1
ATOM 877 O O . ALA A 1 116 ? -13.670 17.174 17.800 1.00 95.81 116 ALA A O 1
ATOM 878 N N . ARG A 1 117 ? -13.768 17.516 20.031 1.00 97.31 117 ARG A N 1
ATOM 879 C CA . ARG A 1 117 ? -13.906 16.112 20.387 1.00 97.31 117 ARG A CA 1
ATOM 880 C C . ARG A 1 117 ? -15.363 15.687 20.201 1.00 97.31 117 ARG A C 1
ATOM 882 O O . ARG A 1 117 ? -16.283 16.503 20.310 1.00 97.31 117 ARG A O 1
ATOM 889 N N . GLY A 1 118 ? -15.572 14.416 19.892 1.00 97.19 118 GLY A N 1
ATOM 890 C CA . GLY A 1 118 ? -16.908 13.865 19.719 1.00 97.19 118 GLY A CA 1
ATOM 891 C C . GLY A 1 118 ? -16.913 12.355 19.550 1.00 97.19 118 GLY A C 1
ATOM 892 O O . GLY A 1 118 ? -15.903 11.678 19.759 1.00 97.19 118 GLY A O 1
ATOM 893 N N . VAL A 1 119 ? -18.066 11.842 19.131 1.00 97.94 119 VAL A N 1
ATOM 894 C CA . VAL A 1 119 ? -18.302 10.435 18.806 1.00 97.94 119 VAL A CA 1
ATOM 895 C C . VAL A 1 119 ? -18.888 10.346 17.402 1.00 97.94 119 VAL A C 1
ATOM 897 O O . VAL A 1 119 ? -19.927 10.938 17.117 1.00 97.94 119 VAL A O 1
ATOM 900 N N . ALA A 1 120 ? -18.227 9.609 16.515 1.00 97.62 120 ALA A N 1
ATOM 901 C CA . ALA A 1 120 ? -18.710 9.312 15.177 1.00 97.62 120 ALA A CA 1
ATOM 902 C C . ALA A 1 120 ? -19.438 7.973 15.137 1.00 97.62 120 ALA A C 1
ATOM 904 O O . ALA A 1 120 ? -18.956 6.981 15.681 1.00 97.62 120 ALA A O 1
ATOM 905 N N . ARG A 1 121 ? -20.566 7.935 14.432 1.00 97.44 121 ARG A N 1
ATOM 906 C CA . ARG A 1 121 ? -21.356 6.735 14.164 1.00 97.44 121 ARG A CA 1
ATOM 907 C C . ARG A 1 121 ? -21.135 6.251 12.735 1.00 97.44 121 ARG A C 1
ATOM 909 O O . ARG A 1 121 ? -21.246 7.042 11.797 1.00 97.44 121 ARG A O 1
ATOM 916 N N . TYR A 1 122 ? -20.867 4.957 12.587 1.00 96.44 122 TYR A N 1
ATOM 917 C CA . TYR A 1 122 ? -20.810 4.249 11.309 1.00 96.44 122 TYR A CA 1
ATOM 918 C C . TYR A 1 122 ? -21.903 3.182 11.246 1.00 96.44 122 TYR A C 1
ATOM 920 O O . TYR A 1 122 ? -22.325 2.653 12.275 1.00 96.44 122 TYR A O 1
ATOM 928 N N . GLU A 1 123 ? -22.371 2.875 10.036 1.00 95.62 123 GLU A N 1
ATOM 929 C CA . GLU A 1 123 ? -23.574 2.066 9.842 1.00 95.62 123 GLU A CA 1
ATOM 930 C C . GLU A 1 123 ? -23.368 0.901 8.873 1.00 95.62 123 GLU A C 1
ATOM 932 O O . GLU A 1 123 ? -22.853 1.065 7.762 1.00 95.62 123 GLU A O 1
ATOM 937 N N . ALA A 1 124 ? -23.898 -0.264 9.251 1.00 94.62 124 ALA A N 1
ATOM 938 C CA . ALA A 1 124 ? -23.982 -1.459 8.419 1.00 94.62 124 ALA A CA 1
ATOM 939 C C . ALA A 1 124 ? -24.713 -1.162 7.101 1.00 94.62 124 ALA A C 1
ATOM 941 O O . ALA A 1 124 ? -24.313 -1.629 6.032 1.00 94.62 124 ALA A O 1
ATOM 942 N N . ALA A 1 125 ? -25.749 -0.320 7.177 1.00 91.69 125 ALA A N 1
ATOM 943 C CA . ALA A 1 125 ? -26.569 0.113 6.052 1.00 91.69 125 ALA A CA 1
ATOM 944 C C . ALA A 1 125 ? -25.778 0.850 4.957 1.00 91.69 125 ALA A C 1
ATOM 946 O O . ALA A 1 125 ? -26.207 0.860 3.804 1.00 91.69 125 ALA A O 1
ATOM 947 N N . THR A 1 126 ? -24.627 1.441 5.292 1.00 90.69 126 THR A N 1
ATOM 948 C CA . THR A 1 126 ? -23.768 2.123 4.317 1.00 90.69 126 THR A CA 1
ATOM 949 C C . THR A 1 126 ? -22.613 1.258 3.809 1.00 90.69 126 THR A C 1
ATOM 951 O O . THR A 1 126 ? -21.818 1.733 3.009 1.00 90.69 126 THR A O 1
ATOM 954 N N . ASN A 1 127 ? -22.584 -0.036 4.154 1.00 91.06 127 ASN A N 1
ATOM 955 C CA . ASN A 1 127 ? -21.552 -1.031 3.815 1.00 91.06 127 ASN A CA 1
ATOM 956 C C . ASN A 1 127 ? -20.282 -1.010 4.677 1.00 91.06 127 ASN A C 1
ATOM 958 O O . ASN A 1 127 ? -19.284 -1.623 4.292 1.00 91.06 127 ASN A O 1
ATOM 962 N N . HIS A 1 128 ? -20.311 -0.389 5.858 1.00 95.50 128 HIS A N 1
ATOM 963 C CA . HIS A 1 128 ? -19.249 -0.616 6.837 1.00 95.50 128 HIS A CA 1
ATOM 964 C C . HIS A 1 128 ? -19.192 -2.093 7.225 1.00 95.50 128 HIS A C 1
ATOM 966 O O . HIS A 1 128 ? -20.222 -2.706 7.518 1.00 95.50 128 HIS A O 1
ATOM 972 N N . GLY A 1 129 ? -17.993 -2.671 7.236 1.00 96.75 129 GLY A N 1
ATOM 973 C CA . GLY A 1 129 ? -17.818 -4.055 7.650 1.00 96.75 129 GLY A CA 1
ATOM 974 C C . GLY A 1 129 ? -16.533 -4.705 7.165 1.00 96.75 129 GLY A C 1
ATOM 975 O O . GLY A 1 129 ? -15.543 -4.034 6.867 1.00 96.75 129 GLY A O 1
ATOM 976 N N . LEU A 1 130 ? -16.562 -6.035 7.112 1.00 98.19 130 LEU A N 1
ATOM 977 C CA . LEU A 1 130 ? -15.411 -6.874 6.803 1.00 98.19 130 LEU A CA 1
ATOM 978 C C . LEU A 1 130 ? -15.782 -7.960 5.792 1.00 98.19 130 LEU A C 1
ATOM 980 O O . LEU A 1 130 ? -16.877 -8.507 5.861 1.00 98.19 130 LEU A O 1
ATOM 984 N N . THR A 1 131 ? -14.850 -8.329 4.920 1.00 98.50 131 THR A N 1
ATOM 985 C CA . THR A 1 131 ? -14.877 -9.629 4.236 1.00 98.50 131 THR A CA 1
ATOM 986 C C . THR A 1 131 ? -13.816 -10.516 4.875 1.00 98.50 131 THR A C 1
ATOM 988 O O . THR A 1 131 ? -12.633 -10.182 4.819 1.00 98.50 131 THR A O 1
ATOM 991 N N . ILE A 1 132 ? -14.211 -11.627 5.491 1.00 98.69 132 ILE A N 1
ATOM 992 C CA . ILE A 1 132 ? -13.318 -12.508 6.249 1.00 98.69 132 ILE A CA 1
ATOM 993 C C . ILE A 1 132 ? -13.165 -13.841 5.516 1.00 98.69 132 ILE A C 1
ATOM 995 O O . ILE A 1 132 ? -14.150 -14.500 5.206 1.00 98.69 132 ILE A O 1
ATOM 999 N N . PHE A 1 133 ? -11.923 -14.247 5.277 1.00 98.69 133 PHE A N 1
ATOM 1000 C CA . PHE A 1 133 ? -11.530 -15.521 4.698 1.00 98.69 133 PHE A CA 1
ATOM 1001 C C . PHE A 1 133 ? -10.813 -16.363 5.748 1.00 98.69 133 PHE A C 1
ATOM 1003 O O . PHE A 1 133 ? -9.845 -15.901 6.354 1.00 98.69 133 PHE A O 1
ATOM 1010 N N . TYR A 1 134 ? -11.237 -17.606 5.944 1.00 98.25 134 TYR A N 1
ATOM 1011 C CA . TYR A 1 134 ? -10.517 -18.567 6.783 1.00 98.25 134 TYR A CA 1
ATOM 1012 C C . TYR A 1 134 ? -10.669 -19.988 6.229 1.00 98.25 134 TYR A C 1
ATOM 1014 O O . TYR A 1 134 ? -11.689 -20.288 5.608 1.00 98.25 134 TYR A O 1
ATOM 1022 N N . PRO A 1 135 ? -9.668 -20.867 6.398 1.00 97.50 135 PRO A N 1
ATOM 1023 C CA . PRO A 1 135 ? -9.758 -22.237 5.903 1.00 97.50 135 PRO A CA 1
ATOM 1024 C C . PRO A 1 135 ? -10.815 -23.028 6.683 1.00 97.50 135 PRO A C 1
ATOM 1026 O O . PRO A 1 135 ? -10.914 -22.897 7.901 1.00 97.50 135 PRO A O 1
ATOM 1029 N N . GLU A 1 136 ? -11.589 -23.868 5.988 1.00 96.62 136 GLU A N 1
ATOM 1030 C CA . GLU A 1 136 ? -12.577 -24.757 6.631 1.00 96.62 136 GLU A CA 1
ATOM 1031 C C . GLU A 1 136 ? -11.900 -25.836 7.490 1.00 96.62 136 GLU A C 1
ATOM 1033 O O . GLU A 1 136 ? -12.420 -26.236 8.527 1.00 96.62 136 GLU A O 1
ATOM 1038 N N . ASP A 1 137 ? -10.721 -26.289 7.062 1.00 96.31 137 ASP A N 1
ATOM 1039 C CA . ASP A 1 137 ? -9.889 -27.239 7.794 1.00 96.31 137 ASP A CA 1
ATOM 1040 C C . ASP A 1 137 ? -8.696 -26.507 8.414 1.00 96.31 137 ASP A C 1
ATOM 1042 O O . ASP A 1 137 ? -7.834 -25.978 7.703 1.00 96.31 137 ASP A O 1
ATOM 1046 N N . ALA A 1 138 ? -8.621 -26.514 9.746 1.00 94.94 138 ALA A N 1
ATOM 1047 C CA . ALA A 1 138 ? -7.564 -25.856 10.508 1.00 94.94 138 ALA A CA 1
ATOM 1048 C C . ALA A 1 138 ? -6.148 -26.332 10.130 1.00 94.94 138 ALA A C 1
ATOM 1050 O O . ALA A 1 138 ? -5.193 -25.572 10.274 1.00 94.94 138 ALA A O 1
ATOM 1051 N N . ARG A 1 139 ? -5.990 -27.547 9.584 1.00 95.75 139 ARG A N 1
ATOM 1052 C CA . ARG A 1 139 ? -4.693 -28.071 9.114 1.00 95.75 139 ARG A CA 1
ATOM 1053 C C . ARG A 1 139 ? -4.146 -27.318 7.900 1.00 95.75 139 ARG A C 1
ATOM 1055 O O . ARG A 1 139 ? -2.950 -27.383 7.631 1.00 95.75 139 ARG A O 1
ATOM 1062 N N . HIS A 1 140 ? -5.004 -26.613 7.164 1.00 95.62 140 HIS A N 1
ATOM 1063 C CA . HIS A 1 140 ? -4.612 -25.770 6.032 1.00 95.62 140 HIS A CA 1
ATOM 1064 C C . HIS A 1 140 ? -4.310 -24.325 6.443 1.00 95.62 140 HIS A C 1
ATOM 1066 O O . HIS A 1 140 ? -3.857 -23.532 5.616 1.00 95.62 140 HIS A O 1
ATOM 1072 N N . TRP A 1 141 ? -4.541 -23.974 7.709 1.00 97.94 141 TRP A N 1
ATOM 1073 C CA . TRP A 1 141 ? -4.217 -22.660 8.234 1.00 97.94 141 TRP A CA 1
ATOM 1074 C C . TRP A 1 141 ? -2.760 -22.587 8.675 1.00 97.94 141 TRP A C 1
ATOM 1076 O O . TRP A 1 141 ? -2.290 -23.398 9.469 1.00 97.94 141 TRP A O 1
ATOM 1086 N N . ASN A 1 142 ? -2.051 -21.543 8.253 1.00 97.50 142 ASN A N 1
ATOM 1087 C CA . ASN A 1 142 ? -0.707 -21.268 8.754 1.00 97.50 142 ASN A CA 1
ATOM 1088 C C . ASN A 1 142 ? -0.703 -20.631 10.163 1.00 97.50 142 ASN A C 1
ATOM 1090 O O . ASN A 1 142 ? 0.367 -20.333 10.694 1.00 97.50 142 ASN A O 1
ATOM 1094 N N . GLY A 1 143 ? -1.869 -20.422 10.788 1.00 98.06 143 GLY A N 1
ATOM 1095 C CA . GLY A 1 143 ? -2.010 -19.831 12.122 1.00 98.06 143 GLY A CA 1
ATOM 1096 C C . GLY A 1 143 ? -1.885 -18.304 12.160 1.00 98.06 143 GLY A C 1
ATOM 1097 O O . GLY A 1 143 ? -1.674 -17.749 13.237 1.00 98.06 143 GLY A O 1
ATOM 1098 N N . LYS A 1 144 ? -1.957 -17.618 11.014 1.00 98.62 144 LYS A N 1
ATOM 1099 C CA . LYS A 1 144 ? -1.737 -16.168 10.887 1.00 98.62 144 LYS A CA 1
ATOM 1100 C C . LYS A 1 144 ? -2.945 -15.482 10.247 1.00 98.62 144 LYS A C 1
ATOM 1102 O O . LYS A 1 144 ? -3.668 -16.091 9.453 1.00 98.62 144 LYS A O 1
ATOM 1107 N N . LEU A 1 145 ? -3.146 -14.213 10.591 1.00 98.81 145 LEU A N 1
ATOM 1108 C CA . LEU A 1 145 ? -4.213 -13.359 10.072 1.00 98.81 145 LEU A CA 1
ATOM 1109 C C . LEU A 1 145 ? -3.615 -12.137 9.370 1.00 98.81 145 LEU A C 1
ATOM 1111 O O . LEU A 1 145 ? -2.832 -11.409 9.970 1.00 98.81 145 LEU A O 1
ATOM 1115 N N . TYR A 1 146 ? -4.014 -11.886 8.127 1.00 98.38 146 TYR A N 1
ATOM 1116 C CA . TYR A 1 146 ? -3.757 -10.623 7.439 1.00 98.38 146 TYR A CA 1
ATOM 1117 C C . TYR A 1 146 ? -4.999 -9.732 7.473 1.00 98.38 146 TYR A C 1
ATOM 1119 O O . TYR A 1 146 ? -6.051 -10.093 6.949 1.00 98.38 146 TYR A O 1
ATOM 1127 N N . ILE A 1 147 ? -4.879 -8.542 8.046 1.00 98.69 147 ILE A N 1
ATOM 1128 C CA . ILE A 1 147 ? -5.883 -7.488 7.915 1.00 98.69 147 ILE A CA 1
ATOM 1129 C C . ILE A 1 147 ? -5.532 -6.652 6.692 1.00 98.69 147 ILE A C 1
ATOM 1131 O O . ILE A 1 147 ? -4.385 -6.236 6.549 1.00 98.69 147 ILE A O 1
ATOM 1135 N N . THR A 1 148 ? -6.493 -6.398 5.808 1.00 98.06 148 THR A N 1
ATOM 1136 C CA . THR A 1 148 ? -6.256 -5.593 4.604 1.00 98.06 148 THR A CA 1
ATOM 1137 C C . THR A 1 148 ? -7.160 -4.363 4.558 1.00 98.06 148 THR A C 1
ATOM 1139 O O . THR A 1 148 ? -8.313 -4.404 4.993 1.00 98.06 148 THR A O 1
ATOM 1142 N N . ALA A 1 149 ? -6.655 -3.248 4.033 1.00 96.69 149 ALA A N 1
ATOM 1143 C CA . ALA A 1 149 ? -7.409 -2.002 3.917 1.00 96.69 149 ALA A CA 1
ATOM 1144 C C . ALA A 1 149 ? -7.281 -1.373 2.528 1.00 96.69 149 ALA A C 1
ATOM 1146 O O . ALA A 1 149 ? -6.186 -1.239 1.977 1.00 96.69 149 ALA A O 1
ATOM 1147 N N . HIS A 1 150 ? -8.418 -0.950 1.972 1.00 94.81 150 HIS A N 1
ATOM 1148 C CA . HIS A 1 150 ? -8.452 -0.219 0.709 1.00 94.81 150 HIS A CA 1
ATOM 1149 C C . HIS A 1 150 ? -7.996 1.244 0.856 1.00 94.81 150 HIS A C 1
ATOM 1151 O O . HIS A 1 150 ? -7.999 1.822 1.952 1.00 94.81 150 HIS A O 1
ATOM 1157 N N . GLY A 1 151 ? -7.638 1.828 -0.293 1.00 93.38 151 GLY A N 1
ATOM 1158 C CA . GLY A 1 151 ? -7.314 3.242 -0.468 1.00 93.38 151 GLY A CA 1
ATOM 1159 C C . GLY A 1 151 ? -8.521 4.173 -0.375 1.00 93.38 151 GLY A C 1
ATOM 1160 O O . GLY A 1 151 ? -9.626 3.736 -0.071 1.00 93.38 151 GLY A O 1
ATOM 1161 N N . ALA A 1 152 ? -8.312 5.465 -0.632 1.00 88.88 152 ALA A N 1
ATOM 1162 C CA . ALA A 1 152 ? -9.390 6.442 -0.517 1.00 88.88 152 ALA A CA 1
ATOM 1163 C C . ALA A 1 152 ? -10.430 6.242 -1.628 1.00 88.88 152 ALA A C 1
ATOM 1165 O O . ALA A 1 152 ? -10.074 6.175 -2.803 1.00 88.88 152 ALA A O 1
ATOM 1166 N N . GLY A 1 153 ? -11.709 6.190 -1.264 1.00 81.38 153 GLY A N 1
ATOM 1167 C CA . GLY A 1 153 ? -12.810 6.056 -2.217 1.00 81.38 153 GLY A CA 1
ATOM 1168 C C . GLY A 1 153 ? -14.015 5.309 -1.651 1.00 81.38 153 GLY A C 1
ATOM 1169 O O . GLY A 1 153 ? -14.132 5.105 -0.439 1.00 81.38 153 GLY A O 1
ATOM 1170 N N . SER A 1 154 ? -14.917 4.909 -2.552 1.00 66.81 154 SER A N 1
ATOM 1171 C CA . SER A 1 154 ? -16.075 4.066 -2.241 1.00 66.81 154 SER A CA 1
ATOM 1172 C C . SER A 1 154 ? -15.627 2.704 -1.712 1.00 66.81 154 SER A C 1
ATOM 1174 O O . SER A 1 154 ? -14.719 2.120 -2.301 1.00 66.81 154 SER A O 1
ATOM 1176 N N . TYR A 1 155 ? -16.284 2.220 -0.649 1.00 80.38 155 TYR A N 1
ATOM 1177 C CA . TYR A 1 155 ? -16.138 0.899 -0.012 1.00 80.38 155 TYR A CA 1
ATOM 1178 C C . TYR A 1 155 ? -15.501 -0.148 -0.926 1.00 80.38 155 TYR A C 1
ATOM 1180 O O . TYR A 1 155 ? -16.174 -0.785 -1.738 1.00 80.38 155 TYR A O 1
ATOM 1188 N N . GLY A 1 156 ? -14.180 -0.278 -0.832 1.00 77.94 156 GLY A N 1
ATOM 1189 C CA . GLY A 1 156 ? -13.401 -1.029 -1.802 1.00 77.94 156 GLY A CA 1
ATOM 1190 C C . GLY A 1 156 ? -13.493 -2.525 -1.554 1.00 77.94 156 GLY A C 1
ATOM 1191 O O . GLY A 1 156 ? -12.509 -3.090 -1.114 1.00 77.94 156 GLY A O 1
ATOM 1192 N N . ALA A 1 157 ? -14.632 -3.159 -1.832 1.00 87.56 157 ALA A N 1
ATOM 1193 C CA . ALA A 1 157 ? -14.841 -4.587 -1.594 1.00 87.56 157 ALA A CA 1
ATOM 1194 C C . ALA A 1 157 ? -13.812 -5.472 -2.322 1.00 87.56 157 ALA A C 1
ATOM 1196 O O . ALA A 1 157 ? -13.228 -5.075 -3.337 1.00 87.56 157 ALA A O 1
ATOM 1197 N N . VAL A 1 158 ? -13.618 -6.698 -1.822 1.00 91.38 158 VAL A N 1
ATOM 1198 C CA . VAL A 1 158 ? -12.695 -7.678 -2.425 1.00 91.38 158 VAL A CA 1
ATOM 1199 C C . VAL A 1 158 ? -13.150 -8.094 -3.826 1.00 91.38 158 VAL A C 1
ATOM 1201 O O . VAL A 1 158 ? -12.306 -8.306 -4.689 1.00 91.38 158 VAL A O 1
ATOM 1204 N N . GLY A 1 159 ? -14.462 -8.161 -4.073 1.00 91.06 159 GLY A N 1
ATOM 1205 C CA . GLY A 1 159 ? -15.021 -8.641 -5.340 1.00 91.06 159 GLY A CA 1
ATOM 1206 C C . GLY A 1 159 ? -14.919 -10.162 -5.487 1.00 91.06 159 GLY A C 1
ATOM 1207 O O . GLY A 1 159 ? -14.811 -10.881 -4.494 1.00 91.06 159 GLY A O 1
ATOM 1208 N N . HIS A 1 160 ? -14.995 -10.663 -6.719 1.00 91.12 160 HIS A N 1
ATOM 1209 C CA . HIS A 1 160 ? -14.751 -12.078 -7.010 1.00 91.12 160 HIS A CA 1
ATOM 1210 C C . HIS A 1 160 ? -13.253 -12.359 -7.033 1.00 91.12 160 HIS A C 1
ATOM 1212 O O . HIS A 1 160 ? -12.493 -11.578 -7.606 1.00 91.12 160 HIS A O 1
ATOM 1218 N N . LEU A 1 161 ? -12.838 -13.479 -6.441 1.00 92.56 161 LEU A N 1
ATOM 1219 C CA . LEU A 1 161 ? -11.448 -13.916 -6.517 1.00 92.56 161 LEU A CA 1
ATOM 1220 C C . LEU A 1 161 ? -11.109 -14.268 -7.967 1.00 92.56 161 LEU A C 1
ATOM 1222 O O . LEU A 1 161 ? -11.818 -15.063 -8.584 1.00 92.56 161 LEU A O 1
ATOM 1226 N N . LEU A 1 162 ? -10.023 -13.706 -8.498 1.00 89.00 162 LEU A N 1
ATOM 1227 C CA . LEU A 1 162 ? -9.559 -14.055 -9.839 1.00 89.00 162 LEU A CA 1
ATOM 1228 C C . LEU A 1 162 ? -9.266 -15.561 -9.951 1.00 89.00 162 LEU A C 1
ATOM 1230 O O . LEU A 1 162 ? -8.701 -16.130 -9.011 1.00 89.00 162 LEU A O 1
ATOM 1234 N N . PRO A 1 163 ? -9.582 -16.210 -11.085 1.00 88.56 163 PRO A N 1
ATOM 1235 C CA . PRO A 1 163 ? -9.098 -17.555 -11.372 1.00 88.56 163 PRO A CA 1
ATOM 1236 C C . PRO A 1 163 ? -7.568 -17.618 -11.298 1.00 88.56 163 PRO A C 1
ATOM 1238 O O . PRO A 1 163 ? -6.880 -16.674 -11.691 1.00 88.56 163 PRO A O 1
ATOM 1241 N N . ARG A 1 164 ? -7.043 -18.728 -10.778 1.00 92.94 164 ARG A N 1
ATOM 1242 C CA . ARG A 1 164 ? -5.605 -18.979 -10.633 1.00 92.94 164 ARG A CA 1
ATOM 1243 C C . ARG A 1 164 ? -5.287 -20.369 -11.155 1.00 92.94 164 ARG A C 1
ATOM 1245 O O . ARG A 1 164 ? -6.007 -21.315 -10.844 1.00 92.94 164 ARG A O 1
ATOM 1252 N N . ASP A 1 165 ? -4.214 -20.469 -11.925 1.00 94.06 165 ASP A N 1
ATOM 1253 C CA . ASP A 1 165 ? -3.689 -21.728 -12.438 1.00 94.06 165 ASP A CA 1
ATOM 1254 C C . ASP A 1 165 ? -2.564 -22.217 -11.499 1.00 94.06 165 ASP A C 1
ATOM 1256 O O . ASP A 1 165 ? -1.566 -21.502 -11.334 1.00 94.06 165 ASP A O 1
ATOM 1260 N N . PRO A 1 166 ? -2.708 -23.387 -10.844 1.00 93.00 166 PRO A N 1
ATOM 1261 C CA . PRO A 1 166 ? -1.677 -23.936 -9.960 1.00 93.00 166 PRO A CA 1
ATOM 1262 C C . PRO A 1 166 ? -0.376 -24.305 -10.682 1.00 93.00 166 PRO A C 1
ATOM 1264 O O . PRO A 1 166 ? 0.683 -24.332 -10.045 1.00 93.00 166 PRO A O 1
ATOM 1267 N N . ASP A 1 167 ? -0.442 -24.550 -11.990 1.00 94.19 167 ASP A N 1
ATOM 1268 C CA . ASP A 1 167 ? 0.701 -24.935 -12.814 1.00 94.19 167 ASP A CA 1
ATOM 1269 C C . ASP A 1 167 ? 1.386 -23.717 -13.453 1.00 94.19 167 ASP A C 1
ATOM 1271 O O . ASP A 1 167 ? 2.536 -23.801 -13.905 1.00 94.19 167 ASP A O 1
ATOM 1275 N N . ALA A 1 168 ? 0.739 -22.547 -13.424 1.00 93.75 168 ALA A N 1
ATOM 1276 C CA . ALA A 1 168 ? 1.328 -21.313 -13.916 1.00 93.75 168 ALA A CA 1
ATOM 1277 C C . ALA A 1 168 ? 2.542 -20.888 -13.076 1.00 93.75 168 ALA A C 1
ATOM 1279 O O . ALA A 1 168 ? 2.531 -20.852 -11.843 1.00 93.75 168 ALA A O 1
ATOM 1280 N N . LYS A 1 169 ? 3.609 -20.469 -13.766 1.00 92.62 169 LYS A N 1
ATOM 1281 C CA . LYS A 1 169 ? 4.798 -19.884 -13.123 1.00 92.62 169 LYS A CA 1
ATOM 1282 C C . LYS A 1 169 ? 4.515 -18.536 -12.470 1.00 92.62 169 LYS A C 1
ATOM 1284 O O . LYS A 1 169 ? 5.194 -18.172 -11.511 1.00 92.62 169 LYS A O 1
ATOM 1289 N N . TYR A 1 170 ? 3.545 -17.803 -13.010 1.00 95.44 170 TYR A N 1
ATOM 1290 C CA . TYR A 1 170 ? 3.163 -16.489 -12.530 1.00 95.44 170 TYR A CA 1
ATOM 1291 C C . TYR A 1 170 ? 1.672 -16.249 -12.766 1.00 95.44 170 TYR A C 1
ATOM 1293 O O . TYR A 1 170 ? 1.227 -16.109 -13.904 1.00 95.44 170 TYR A O 1
ATOM 1301 N N . ASN A 1 171 ? 0.904 -16.194 -11.680 1.00 95.38 171 ASN A N 1
ATOM 1302 C CA . ASN A 1 171 ? -0.483 -15.750 -11.713 1.00 95.38 171 ASN A CA 1
ATOM 1303 C C . ASN A 1 171 ? -0.489 -14.227 -11.604 1.00 95.38 171 ASN A C 1
ATOM 1305 O O . ASN A 1 171 ? -0.355 -13.686 -10.514 1.00 95.38 171 ASN A O 1
ATOM 1309 N N . GLN A 1 172 ? -0.589 -13.546 -12.738 1.00 94.50 172 GLN A N 1
ATOM 1310 C CA . GLN A 1 172 ? -0.578 -12.086 -12.822 1.00 94.50 172 GLN A CA 1
ATOM 1311 C C . GLN A 1 172 ? -1.832 -11.446 -12.184 1.00 94.50 172 GLN A C 1
ATOM 1313 O O . GLN A 1 172 ? -2.849 -12.109 -11.958 1.00 94.50 172 GLN A O 1
ATOM 1318 N N . ARG A 1 173 ? -1.756 -10.140 -11.908 1.00 94.06 173 ARG A N 1
ATOM 1319 C CA . ARG A 1 173 ? -2.839 -9.219 -11.518 1.00 94.06 173 ARG A CA 1
ATOM 1320 C C . ARG A 1 173 ? -3.545 -9.574 -10.214 1.00 94.06 173 ARG A C 1
ATOM 1322 O O . ARG A 1 173 ? -4.721 -9.268 -10.032 1.00 94.06 173 ARG A O 1
ATOM 1329 N N . GLN A 1 174 ? -2.835 -10.162 -9.256 1.00 93.69 174 GLN A N 1
ATOM 1330 C CA . GLN A 1 174 ? -3.438 -10.546 -7.972 1.00 93.69 174 GLN A CA 1
ATOM 1331 C C . GLN A 1 174 ? -3.812 -9.331 -7.102 1.00 93.69 174 GLN A C 1
ATOM 1333 O O . GLN A 1 174 ? -4.563 -9.464 -6.132 1.00 93.69 174 GLN A O 1
ATOM 1338 N N . ASN A 1 175 ? -3.369 -8.124 -7.471 1.00 91.75 175 ASN A N 1
ATOM 1339 C CA . ASN A 1 175 ? -3.789 -6.886 -6.820 1.00 91.75 175 ASN A CA 1
ATOM 1340 C C . ASN A 1 175 ? -5.236 -6.456 -7.147 1.00 91.75 175 ASN A C 1
ATOM 1342 O O . ASN A 1 175 ? -5.776 -5.600 -6.444 1.00 91.75 175 ASN A O 1
ATOM 1346 N N . VAL A 1 176 ? -5.912 -7.082 -8.127 1.00 91.50 176 VAL A N 1
ATOM 1347 C CA . VAL A 1 176 ? -7.361 -6.871 -8.374 1.00 91.50 176 VAL A CA 1
ATOM 1348 C C . VAL A 1 176 ? -8.165 -7.095 -7.094 1.00 91.50 176 VAL A C 1
ATOM 1350 O O . VAL A 1 176 ? -9.066 -6.328 -6.761 1.00 91.50 176 VAL A O 1
ATOM 1353 N N . ASN A 1 177 ? -7.780 -8.113 -6.323 1.00 92.31 177 ASN A N 1
ATOM 1354 C CA . ASN A 1 177 ? -8.371 -8.425 -5.028 1.00 92.31 177 ASN A CA 1
ATOM 1355 C C . ASN A 1 177 ? -7.491 -7.948 -3.862 1.00 92.31 177 ASN A C 1
ATOM 1357 O O . ASN A 1 177 ? -7.569 -8.517 -2.777 1.00 92.31 177 ASN A O 1
ATOM 1361 N N . ARG A 1 178 ? -6.634 -6.934 -4.065 1.00 92.56 178 ARG A N 1
ATOM 1362 C CA . ARG A 1 178 ? -5.723 -6.382 -3.041 1.00 92.56 178 ARG A CA 1
ATOM 1363 C C . ARG A 1 178 ? -4.844 -7.453 -2.391 1.00 92.56 178 ARG A C 1
ATOM 1365 O O . ARG A 1 178 ? -4.686 -7.476 -1.173 1.00 92.56 178 ARG A O 1
ATOM 1372 N N . TYR A 1 179 ? -4.354 -8.385 -3.210 1.00 95.38 179 TYR A N 1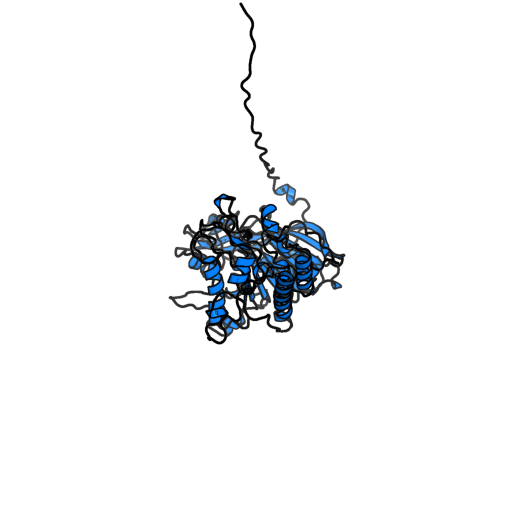
ATOM 1373 C CA . TYR A 1 179 ? -3.535 -9.529 -2.804 1.00 95.38 179 TYR A CA 1
ATOM 1374 C C . TYR A 1 179 ? -4.199 -10.505 -1.816 1.00 95.38 179 TYR A C 1
ATOM 1376 O O . TYR A 1 179 ? -3.527 -11.395 -1.300 1.00 95.38 179 TYR A O 1
ATOM 1384 N N . VAL A 1 180 ? -5.517 -10.418 -1.587 1.00 96.38 180 VAL A N 1
ATOM 1385 C CA . VAL A 1 180 ? -6.249 -11.385 -0.746 1.00 96.38 180 VAL A CA 1
ATOM 1386 C C . VAL A 1 180 ? -6.056 -12.813 -1.264 1.00 96.38 180 VAL A C 1
ATOM 1388 O O . VAL A 1 180 ? -5.834 -13.726 -0.474 1.00 96.38 180 VAL A O 1
ATOM 1391 N N . THR A 1 181 ? -6.084 -13.002 -2.585 1.00 94.88 181 THR A N 1
ATOM 1392 C CA . THR A 1 181 ? -5.866 -14.299 -3.244 1.00 94.88 181 THR A CA 1
ATOM 1393 C C . THR A 1 181 ? -4.484 -14.869 -2.930 1.00 94.88 181 THR A C 1
ATOM 1395 O O . THR A 1 181 ? -4.358 -16.005 -2.482 1.00 94.88 181 THR A O 1
ATOM 1398 N N . LEU A 1 182 ? -3.453 -14.038 -3.051 1.00 95.25 182 LEU A N 1
ATOM 1399 C CA . LEU A 1 182 ? -2.075 -14.389 -2.731 1.00 95.25 182 LEU A CA 1
ATOM 1400 C C . LEU A 1 182 ? -1.903 -14.778 -1.251 1.00 95.25 182 LEU A C 1
ATOM 1402 O O . LEU A 1 182 ? -1.181 -15.721 -0.928 1.00 95.25 182 LEU A O 1
ATOM 1406 N N . MET A 1 183 ? -2.600 -14.092 -0.342 1.00 97.56 183 MET A N 1
ATOM 1407 C CA . MET A 1 183 ? -2.583 -14.410 1.088 1.00 97.56 183 MET A CA 1
ATOM 1408 C C . MET A 1 183 ? -3.279 -15.751 1.390 1.00 97.56 183 MET A C 1
ATOM 1410 O O . MET A 1 183 ? -2.715 -16.584 2.100 1.00 97.56 183 MET A O 1
ATOM 1414 N N . ILE A 1 184 ? -4.463 -16.030 0.835 1.00 97.38 184 ILE A N 1
ATOM 1415 C CA . ILE A 1 184 ? -5.123 -17.332 1.072 1.00 97.38 184 ILE A CA 1
ATOM 1416 C C . ILE A 1 184 ? -4.340 -18.502 0.448 1.00 97.38 184 ILE A C 1
ATOM 1418 O O . ILE A 1 184 ? -4.297 -19.595 1.017 1.00 97.38 184 ILE A O 1
ATOM 1422 N N . ASP A 1 185 ? -3.647 -18.274 -0.670 1.00 96.44 185 ASP A N 1
ATOM 1423 C CA . ASP A 1 185 ? -2.788 -19.267 -1.330 1.00 96.44 185 ASP A CA 1
ATOM 1424 C C . ASP A 1 185 ? -1.580 -19.661 -0.465 1.00 96.44 185 ASP A C 1
ATOM 1426 O O . ASP A 1 185 ? -1.136 -20.815 -0.475 1.00 96.44 185 ASP A O 1
ATOM 1430 N N . LYS A 1 186 ? -1.101 -18.725 0.361 1.00 97.12 186 LYS A N 1
ATOM 1431 C CA . LYS A 1 186 ? -0.073 -18.945 1.390 1.00 97.12 186 LYS A CA 1
ATOM 1432 C C . LYS A 1 186 ? -0.637 -19.470 2.722 1.00 97.12 186 LYS A C 1
ATOM 1434 O O . LYS A 1 186 ? 0.111 -19.643 3.687 1.00 97.12 186 LYS A O 1
ATOM 1439 N N . GLY A 1 187 ? -1.940 -19.753 2.787 1.00 97.50 187 GLY A N 1
ATOM 1440 C CA . GLY A 1 187 ? -2.603 -20.351 3.948 1.00 97.50 187 GLY A CA 1
ATOM 1441 C C . GLY A 1 187 ? -2.948 -19.367 5.066 1.00 97.50 187 GLY A C 1
ATOM 1442 O O . GLY A 1 187 ? -3.191 -19.807 6.188 1.00 97.50 187 GLY A O 1
ATOM 1443 N N . TYR A 1 188 ? -2.948 -18.057 4.801 1.00 98.56 188 TYR A N 1
ATOM 1444 C CA . TYR A 1 188 ? -3.388 -17.055 5.775 1.00 98.56 188 TYR A CA 1
ATOM 1445 C C . TYR A 1 188 ? -4.913 -17.044 5.897 1.00 98.56 188 TYR A C 1
ATOM 1447 O O . TYR A 1 188 ? -5.626 -17.192 4.904 1.00 98.56 188 TYR A O 1
ATOM 1455 N N . ALA A 1 189 ? -5.414 -16.771 7.102 1.00 98.75 189 ALA A N 1
ATOM 1456 C CA . ALA A 1 189 ? -6.730 -16.159 7.226 1.00 98.75 189 ALA A CA 1
ATOM 1457 C C . ALA A 1 189 ? -6.610 -14.672 6.854 1.00 98.75 189 ALA A C 1
ATOM 1459 O O . ALA A 1 189 ? -5.567 -14.055 7.088 1.00 98.75 189 ALA A O 1
ATOM 1460 N N . VAL A 1 190 ? -7.652 -14.083 6.277 1.00 98.75 190 VAL A N 1
ATOM 1461 C CA . VAL A 1 190 ? -7.626 -12.695 5.797 1.00 98.75 190 VAL A CA 1
ATOM 1462 C C . VAL A 1 190 ? -8.894 -11.978 6.234 1.00 98.75 190 VAL A C 1
ATOM 1464 O O . VAL A 1 190 ? -9.973 -12.534 6.107 1.00 98.75 190 VAL A O 1
ATOM 1467 N N . ALA A 1 191 ? -8.803 -10.740 6.710 1.00 98.69 191 ALA A N 1
ATOM 1468 C CA . ALA A 1 191 ? -9.968 -9.887 6.923 1.00 98.69 191 ALA A CA 1
ATOM 1469 C C . ALA A 1 191 ? -9.777 -8.553 6.199 1.00 98.69 191 ALA A C 1
ATOM 1471 O O . ALA A 1 191 ? -8.901 -7.758 6.534 1.00 98.69 191 ALA A O 1
ATOM 1472 N N . HIS A 1 192 ? -10.591 -8.317 5.179 1.00 98.44 192 HIS A N 1
ATOM 1473 C CA . HIS A 1 192 ? -10.581 -7.094 4.397 1.00 98.44 192 HIS A CA 1
ATOM 1474 C C . HIS A 1 192 ? -11.557 -6.072 4.972 1.00 98.44 192 HIS A C 1
ATOM 1476 O O . HIS A 1 192 ? -12.745 -6.353 5.093 1.00 98.44 192 HIS A O 1
ATOM 1482 N N . THR A 1 193 ? -11.061 -4.885 5.303 1.00 97.50 193 THR A N 1
ATOM 1483 C CA . THR A 1 193 ? -11.845 -3.797 5.892 1.00 97.50 193 THR A CA 1
ATOM 1484 C C . THR A 1 193 ? -12.531 -2.948 4.827 1.00 97.50 193 THR A C 1
ATOM 1486 O O . THR A 1 193 ? -11.897 -2.501 3.874 1.00 97.50 193 THR A O 1
ATOM 1489 N N . MET A 1 194 ? -13.822 -2.674 5.016 1.00 95.38 194 MET A N 1
ATOM 1490 C CA . MET A 1 194 ? -14.625 -1.795 4.165 1.00 95.38 194 MET A CA 1
ATOM 1491 C C . MET A 1 194 ? -15.129 -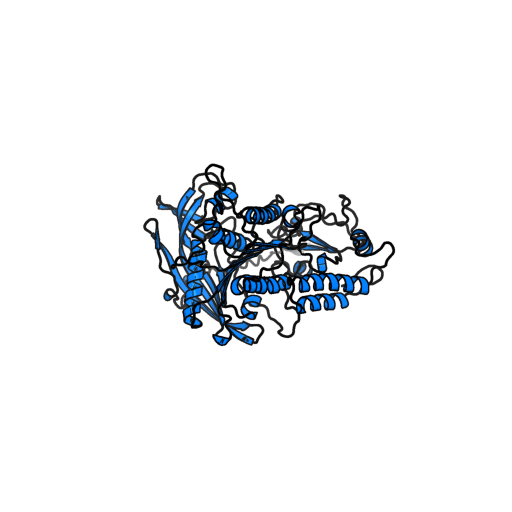0.629 5.006 1.00 95.38 194 MET A C 1
ATOM 1493 O O . MET A 1 194 ? -15.978 -0.808 5.879 1.00 95.38 194 MET A O 1
ATOM 1497 N N . ARG A 1 195 ? -14.588 0.569 4.763 1.00 94.19 195 ARG A N 1
ATOM 1498 C CA . ARG A 1 195 ? -14.913 1.773 5.538 1.00 94.19 195 ARG A CA 1
ATOM 1499 C C . ARG A 1 195 ? -15.145 2.975 4.644 1.00 94.19 195 ARG A C 1
ATOM 1501 O O . ARG A 1 195 ? -14.612 3.067 3.537 1.00 94.19 195 ARG A O 1
ATOM 1508 N N . THR A 1 196 ? -15.845 3.955 5.190 1.00 92.75 196 THR A N 1
ATOM 1509 C CA . THR A 1 196 ? -15.924 5.279 4.592 1.00 92.75 196 THR A CA 1
ATOM 1510 C C . THR A 1 196 ? -14.543 5.949 4.584 1.00 92.75 196 THR A C 1
ATOM 1512 O O . THR A 1 196 ? -13.905 6.132 5.623 1.00 92.75 196 THR A O 1
ATOM 1515 N N . SER A 1 197 ? -14.020 6.239 3.389 1.00 91.56 197 SER A N 1
ATOM 1516 C CA . SER A 1 197 ? -12.624 6.682 3.205 1.00 91.56 197 SER A CA 1
ATOM 1517 C C . SER A 1 197 ? -12.429 7.716 2.090 1.00 91.56 197 SER A C 1
ATOM 1519 O O . SER A 1 197 ? -11.298 8.010 1.701 1.00 91.56 197 SER A O 1
ATOM 1521 N N . ASP A 1 198 ? -13.518 8.245 1.529 1.00 86.69 198 ASP A N 1
ATOM 1522 C CA . ASP A 1 198 ? -13.432 9.263 0.482 1.00 86.69 198 ASP A CA 1
ATOM 1523 C C . ASP A 1 198 ? -12.790 10.546 1.041 1.00 86.69 198 ASP A C 1
ATOM 1525 O O . ASP A 1 198 ? -13.060 10.975 2.160 1.00 86.69 198 ASP A O 1
ATOM 1529 N N . ARG A 1 199 ? -11.880 11.152 0.269 1.00 79.12 199 ARG A N 1
ATOM 1530 C CA . ARG A 1 199 ? -11.038 12.263 0.746 1.00 79.12 199 ARG A CA 1
ATOM 1531 C C . ARG A 1 199 ? -11.826 13.533 1.063 1.00 79.12 199 ARG A C 1
ATOM 1533 O O . ARG A 1 199 ? -11.337 14.354 1.836 1.00 79.12 199 ARG A O 1
ATOM 1540 N N . LEU A 1 200 ? -12.976 13.725 0.419 1.00 81.75 200 LEU A N 1
ATOM 1541 C CA . LEU A 1 200 ? -13.746 14.971 0.451 1.00 81.75 200 LEU A CA 1
ATOM 1542 C C . LEU A 1 200 ? -15.027 14.853 1.272 1.00 81.75 200 LEU A C 1
ATOM 1544 O O . LEU A 1 200 ? -15.581 15.868 1.684 1.00 81.75 200 LEU A O 1
ATOM 1548 N N . ARG A 1 201 ? -15.512 13.630 1.483 1.00 85.50 201 ARG A N 1
ATOM 1549 C CA . ARG A 1 201 ? -16.753 13.354 2.202 1.00 85.50 201 ARG A CA 1
ATOM 1550 C C . ARG A 1 201 ? -16.716 11.967 2.823 1.00 85.50 201 ARG A C 1
ATOM 1552 O O . ARG A 1 201 ? -15.943 11.110 2.419 1.00 85.50 201 ARG A O 1
ATOM 1559 N N . GLY A 1 202 ? -17.627 11.722 3.739 1.00 91.00 202 GLY A N 1
ATOM 1560 C CA . GLY A 1 202 ? -18.002 10.385 4.157 1.00 91.00 202 GLY A CA 1
ATOM 1561 C C . GLY A 1 202 ? -19.483 10.332 4.479 1.00 91.00 202 GLY A C 1
ATOM 1562 O O . GLY A 1 202 ? -20.272 11.160 4.024 1.00 91.00 202 GLY A O 1
ATOM 1563 N N . ASP A 1 203 ? -19.855 9.338 5.255 1.00 93.31 203 ASP A N 1
ATOM 1564 C CA . ASP A 1 203 ? -21.225 9.048 5.669 1.00 93.31 203 ASP A CA 1
ATOM 1565 C C . ASP A 1 203 ? -21.325 8.823 7.182 1.00 93.31 203 ASP A C 1
ATOM 1567 O O . ASP A 1 203 ? -22.415 8.561 7.689 1.00 93.31 203 ASP A O 1
ATOM 1571 N N . ALA A 1 204 ? -20.221 9.001 7.917 1.00 94.69 204 ALA A N 1
ATOM 1572 C CA . ALA A 1 204 ? -20.262 9.024 9.364 1.00 94.69 204 ALA A CA 1
ATOM 1573 C C . ALA A 1 204 ? -20.906 10.331 9.848 1.00 94.69 204 ALA A C 1
ATOM 1575 O O . ALA A 1 204 ? -20.661 11.424 9.315 1.00 94.69 204 ALA A O 1
ATOM 1576 N N . THR A 1 205 ? -21.733 10.199 10.882 1.00 95.69 205 THR A N 1
ATOM 1577 C CA . THR A 1 205 ? -22.294 11.335 11.621 1.00 95.69 205 THR A CA 1
ATOM 1578 C C . THR A 1 205 ? -21.539 11.472 12.931 1.00 95.69 205 THR A C 1
ATOM 1580 O O . THR A 1 205 ? -21.429 10.498 13.669 1.00 95.69 205 THR A O 1
ATOM 1583 N N . VAL A 1 206 ? -21.013 12.660 13.208 1.00 96.50 206 VAL A N 1
ATOM 1584 C CA . VAL A 1 206 ? -20.260 12.983 14.422 1.00 96.50 206 VAL A CA 1
ATOM 1585 C C . VAL A 1 206 ? -21.142 13.796 15.354 1.00 96.50 206 VAL A C 1
ATOM 1587 O O . VAL A 1 206 ? -21.617 14.854 14.960 1.00 96.50 206 VAL A O 1
ATOM 1590 N N . THR A 1 207 ? -21.311 13.349 16.590 1.00 96.56 207 THR A N 1
ATOM 1591 C CA . THR A 1 207 ? -21.892 14.152 17.669 1.00 96.56 207 THR A CA 1
ATOM 1592 C C . THR A 1 207 ? -20.754 14.715 18.512 1.00 96.56 207 THR A C 1
ATOM 1594 O O . THR A 1 207 ? -19.969 13.954 19.078 1.00 96.56 207 THR A O 1
ATOM 1597 N N . LEU A 1 208 ? -20.618 16.038 18.550 1.00 95.94 208 LEU A N 1
ATOM 1598 C CA . LEU A 1 208 ? -19.612 16.732 19.354 1.00 95.94 208 LEU A CA 1
ATOM 1599 C C . LEU A 1 208 ? -19.994 16.743 20.841 1.00 95.94 208 LEU A C 1
ATOM 1601 O O . LEU A 1 208 ? -21.153 16.529 21.190 1.00 95.94 208 LEU A O 1
ATOM 1605 N N . GLU A 1 209 ? -19.034 17.066 21.709 1.00 94.88 209 GLU A N 1
ATOM 1606 C CA . GLU A 1 209 ? -19.268 17.235 23.156 1.00 94.88 209 GLU A CA 1
ATOM 1607 C C . GLU A 1 209 ? -20.360 18.269 23.487 1.00 94.88 209 GLU A C 1
ATOM 1609 O O . GLU A 1 209 ? -21.063 18.123 24.482 1.00 94.88 209 GLU A O 1
ATOM 1614 N N . ASP A 1 210 ? -20.535 19.290 22.643 1.00 93.38 210 ASP A N 1
ATOM 1615 C CA . ASP A 1 210 ? -21.579 20.317 22.789 1.00 93.38 210 ASP A CA 1
ATOM 1616 C C . ASP A 1 210 ? -22.966 19.868 22.270 1.00 93.38 210 ASP A C 1
ATOM 1618 O O . ASP A 1 210 ? -23.911 20.655 22.257 1.00 93.38 210 ASP A O 1
ATOM 1622 N N . GLY A 1 211 ? -23.099 18.611 21.831 1.00 93.69 211 GLY A N 1
ATOM 1623 C CA . GLY A 1 211 ? -24.321 18.041 21.260 1.00 93.69 211 GLY A CA 1
ATOM 1624 C C . GLY A 1 211 ? -24.529 18.340 19.771 1.00 93.69 211 GLY A C 1
ATOM 1625 O O . GLY A 1 211 ? -25.477 17.828 19.172 1.00 93.69 211 GLY A O 1
ATOM 1626 N N . THR A 1 212 ? -23.654 19.127 19.136 1.00 95.31 212 THR A N 1
ATOM 1627 C CA . THR A 1 212 ? -23.753 19.431 17.701 1.00 95.31 212 THR A CA 1
ATOM 1628 C C . THR A 1 212 ? -23.541 18.174 16.862 1.00 95.31 212 THR A C 1
ATOM 1630 O O . THR A 1 212 ? -22.530 17.487 17.004 1.00 95.31 212 THR A O 1
ATOM 1633 N N . ALA A 1 213 ? -24.450 17.913 15.922 1.00 95.38 213 ALA A N 1
ATOM 1634 C CA . ALA A 1 213 ? -24.307 16.839 14.944 1.00 95.38 213 ALA A CA 1
ATOM 1635 C C . ALA A 1 213 ? -23.685 17.354 13.635 1.00 95.38 213 ALA A C 1
ATOM 1637 O O . ALA A 1 213 ? -24.264 18.191 12.940 1.00 95.38 213 ALA A O 1
ATOM 1638 N N . LEU A 1 214 ? -22.529 16.811 13.261 1.00 94.19 214 LEU A N 1
ATOM 1639 C CA . LEU A 1 214 ? -21.861 17.045 11.986 1.00 94.19 214 LEU A CA 1
ATOM 1640 C C . LEU A 1 214 ? -22.021 15.826 11.073 1.00 94.19 214 LEU A C 1
ATOM 1642 O O . LEU A 1 214 ? -21.884 14.686 11.506 1.00 94.19 214 LEU A O 1
ATOM 1646 N N . LYS A 1 215 ? -22.280 16.052 9.785 1.00 93.00 215 LYS A N 1
ATOM 1647 C CA . LYS A 1 215 ? -22.419 14.986 8.781 1.00 93.00 215 LYS A CA 1
ATOM 1648 C C . LYS A 1 215 ? -21.288 15.049 7.768 1.00 93.00 215 LYS A C 1
ATOM 1650 O O . LYS A 1 215 ? -20.663 16.090 7.590 1.00 93.00 215 LYS A O 1
ATOM 1655 N N . GLY A 1 216 ? -21.088 13.948 7.051 1.00 91.06 216 GLY A N 1
ATOM 1656 C CA . GLY A 1 216 ? -20.162 13.915 5.924 1.00 91.06 216 GLY A CA 1
ATOM 1657 C C . GLY A 1 216 ? -18.717 13.637 6.321 1.00 91.06 216 GLY A C 1
ATOM 1658 O O . GLY A 1 216 ? -17.823 13.906 5.522 1.00 91.06 216 GLY A O 1
ATOM 1659 N N . PHE A 1 217 ? -18.486 13.104 7.523 1.00 94.75 217 PHE A N 1
ATOM 1660 C CA . PHE A 1 217 ? -17.154 12.711 7.968 1.00 94.75 217 PHE A CA 1
ATOM 1661 C C . PHE A 1 217 ? -16.815 11.304 7.487 1.00 94.75 217 PHE A C 1
ATOM 1663 O O . PHE A 1 217 ? -17.691 10.444 7.372 1.00 94.75 217 PHE A O 1
ATOM 1670 N N . ASN A 1 218 ? -15.535 11.069 7.214 1.00 94.25 218 ASN A N 1
ATOM 1671 C CA . ASN A 1 218 ? -15.003 9.746 6.932 1.00 94.25 218 ASN A CA 1
ATOM 1672 C C . ASN A 1 218 ? -14.141 9.226 8.098 1.00 94.25 218 ASN A C 1
ATOM 1674 O O . ASN A 1 218 ? -13.727 9.988 8.973 1.00 94.25 218 ASN A O 1
ATOM 1678 N N . LEU A 1 219 ? -13.838 7.927 8.075 1.00 95.44 219 LEU A N 1
ATOM 1679 C CA . LEU A 1 219 ? -13.073 7.211 9.099 1.00 95.44 219 LEU A CA 1
ATOM 1680 C C . LEU A 1 219 ? -11.789 6.628 8.502 1.00 95.44 219 LEU A C 1
ATOM 1682 O O . LEU A 1 219 ? -11.331 5.542 8.862 1.00 95.44 219 LEU A O 1
ATOM 1686 N N . SER A 1 220 ? -11.208 7.335 7.531 1.00 91.62 220 SER A N 1
ATOM 1687 C CA . SER A 1 220 ? -10.073 6.824 6.775 1.00 91.62 220 SER A CA 1
ATOM 1688 C C . SER A 1 220 ? -8.824 6.629 7.645 1.00 91.62 220 SER A C 1
ATOM 1690 O O . SER A 1 220 ? -8.044 5.723 7.352 1.00 91.62 220 SER A O 1
ATOM 1692 N N . SER A 1 221 ? -8.650 7.450 8.686 1.00 93.38 221 SER A N 1
ATOM 1693 C CA . SER A 1 221 ? -7.501 7.467 9.605 1.00 93.38 221 SER A CA 1
ATOM 1694 C C . SER A 1 221 ? -7.988 7.410 11.056 1.00 93.38 221 SER A C 1
ATOM 1696 O O . SER A 1 221 ? -8.003 8.427 11.748 1.00 93.38 221 SER A O 1
ATOM 1698 N N . HIS A 1 222 ? -8.454 6.244 11.504 1.00 97.00 222 HIS A N 1
ATOM 1699 C CA . HIS A 1 222 ? -8.956 6.065 12.870 1.00 97.00 222 HIS A CA 1
ATOM 1700 C C . HIS A 1 222 ? -8.457 4.747 13.467 1.00 97.00 222 HIS A C 1
ATOM 1702 O O . HIS A 1 222 ? -8.947 3.671 13.116 1.00 97.00 222 HIS A O 1
ATOM 1708 N N . ALA A 1 223 ? -7.457 4.802 14.342 1.00 96.44 223 ALA A N 1
ATOM 1709 C CA . ALA A 1 223 ? -6.784 3.622 14.880 1.00 96.44 223 ALA A CA 1
ATOM 1710 C C . ALA A 1 223 ? -7.740 2.693 15.648 1.00 96.44 223 ALA A C 1
ATOM 1712 O O . ALA A 1 223 ? -7.764 1.492 15.391 1.00 96.44 223 ALA A O 1
ATOM 1713 N N . GLY A 1 224 ? -8.589 3.248 16.513 1.00 95.50 224 GLY A N 1
ATOM 1714 C CA . GLY A 1 224 ? -9.585 2.522 17.297 1.00 95.50 224 GLY A CA 1
ATOM 1715 C C . GLY A 1 224 ? -10.599 1.749 16.453 1.00 95.50 224 GLY A C 1
ATOM 1716 O O . GLY A 1 224 ? -10.993 0.649 16.835 1.00 95.50 224 GLY A O 1
ATOM 1717 N N . LEU A 1 225 ? -10.982 2.268 15.277 1.00 97.31 225 LEU A N 1
ATOM 1718 C CA . LEU A 1 225 ? -11.825 1.523 14.338 1.00 97.31 225 LEU A CA 1
ATOM 1719 C C . LEU A 1 225 ? -11.083 0.282 13.818 1.00 97.31 225 LEU A C 1
ATOM 1721 O O . LEU A 1 2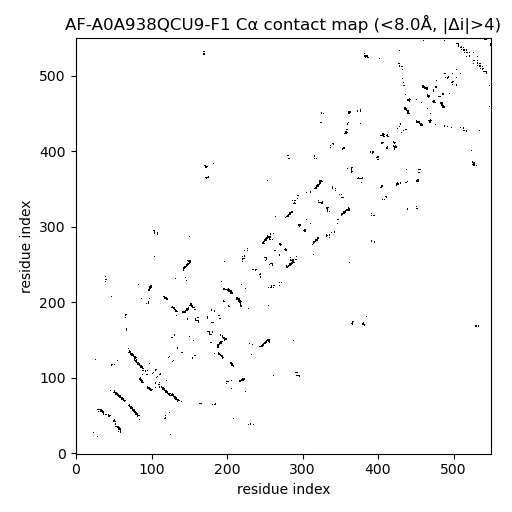25 ? -11.627 -0.820 13.848 1.00 97.31 225 LEU A O 1
ATOM 1725 N N . LEU A 1 226 ? -9.827 0.453 13.381 1.00 97.44 226 LEU A N 1
ATOM 1726 C CA . LEU A 1 226 ? -9.008 -0.641 12.849 1.00 97.44 226 LEU A CA 1
ATOM 1727 C C . LEU A 1 226 ? -8.797 -1.732 13.891 1.00 97.44 226 LEU A C 1
ATOM 1729 O O . LEU A 1 226 ? -8.988 -2.913 13.599 1.00 97.44 226 LEU A O 1
ATOM 1733 N N . THR A 1 227 ? -8.403 -1.349 15.104 1.00 96.56 227 THR A N 1
ATOM 1734 C CA . THR A 1 227 ? -8.111 -2.311 16.167 1.00 96.56 227 THR A CA 1
ATOM 1735 C C . THR A 1 227 ? -9.370 -3.028 16.636 1.00 96.56 227 THR A C 1
ATOM 1737 O O . THR A 1 227 ? -9.332 -4.248 16.795 1.00 96.56 227 THR A O 1
ATOM 1740 N N . SER A 1 228 ? -10.501 -2.325 16.756 1.00 96.81 228 SER A N 1
ATOM 1741 C CA . SER A 1 228 ? -11.790 -2.930 17.109 1.00 96.81 228 SER A CA 1
ATOM 1742 C C . SER A 1 228 ? -12.243 -3.963 16.071 1.00 96.81 228 SER A C 1
ATOM 1744 O O . SER A 1 228 ? -12.560 -5.103 16.416 1.00 96.81 228 SER A O 1
ATOM 1746 N N . TRP A 1 229 ? -12.195 -3.617 14.782 1.00 98.25 229 TRP A N 1
ATOM 1747 C CA . TRP A 1 229 ? -12.574 -4.535 13.704 1.00 98.25 229 TRP A CA 1
ATOM 1748 C C . TRP A 1 229 ? -11.606 -5.716 13.570 1.00 98.25 229 TRP A C 1
ATOM 1750 O O . TRP A 1 229 ? -12.020 -6.845 13.308 1.00 98.25 229 TRP A O 1
ATOM 1760 N N . THR A 1 230 ? -10.317 -5.480 13.811 1.00 98.50 230 THR A N 1
ATOM 1761 C CA . THR A 1 230 ? -9.296 -6.536 13.842 1.00 98.50 230 THR A CA 1
ATOM 1762 C C . THR A 1 230 ? -9.548 -7.523 14.977 1.00 98.50 230 THR A C 1
ATOM 1764 O O . THR A 1 230 ? -9.438 -8.731 14.773 1.00 98.50 230 THR A O 1
ATOM 1767 N N . GLN A 1 231 ? -9.921 -7.039 16.164 1.00 97.88 231 GLN A N 1
ATOM 1768 C CA . GLN A 1 231 ? -10.268 -7.896 17.297 1.00 97.88 231 GLN A CA 1
ATOM 1769 C C . GLN A 1 231 ? -11.517 -8.734 17.008 1.00 97.88 231 GLN A C 1
ATOM 1771 O O . GLN A 1 231 ? -11.510 -9.927 17.307 1.00 97.88 231 GLN A O 1
ATOM 1776 N N . LEU A 1 232 ? -12.530 -8.163 16.344 1.00 98.44 232 LEU A N 1
ATOM 1777 C CA . LEU A 1 232 ? -13.694 -8.927 15.888 1.00 98.44 232 LEU A CA 1
ATOM 1778 C C . LEU A 1 232 ? -13.289 -10.068 14.945 1.00 98.44 232 LEU A C 1
ATOM 1780 O O . LEU A 1 232 ? -13.669 -11.218 15.170 1.00 98.44 232 LEU A O 1
ATOM 1784 N N . ALA A 1 233 ? -12.467 -9.783 13.930 1.00 98.56 233 ALA A N 1
ATOM 1785 C CA . ALA A 1 233 ? -11.971 -10.812 13.015 1.00 98.56 233 ALA A CA 1
ATOM 1786 C C . ALA A 1 233 ? -11.141 -11.883 13.746 1.00 98.56 233 ALA A C 1
ATOM 1788 O O . ALA A 1 233 ? -11.336 -13.078 13.523 1.00 98.56 233 ALA A O 1
ATOM 1789 N N . ARG A 1 234 ? -10.251 -11.471 14.661 1.00 98.19 234 ARG A N 1
ATOM 1790 C CA . ARG A 1 234 ? -9.433 -12.366 15.497 1.00 98.19 234 ARG A CA 1
ATOM 1791 C C . ARG A 1 234 ? -10.304 -13.309 16.326 1.00 98.19 234 ARG A C 1
ATOM 1793 O O . ARG A 1 234 ? -10.012 -14.502 16.365 1.00 98.19 234 ARG A O 1
ATOM 1800 N N . ASN A 1 235 ? -11.352 -12.795 16.970 1.00 98.12 235 ASN A N 1
ATOM 1801 C CA . ASN A 1 235 ? -12.272 -13.579 17.795 1.00 98.12 235 ASN A CA 1
ATOM 1802 C C . ASN A 1 235 ? -13.097 -14.555 16.949 1.00 98.12 235 ASN A C 1
ATOM 1804 O O . ASN A 1 235 ? -13.184 -15.734 17.290 1.00 98.12 235 ASN A O 1
ATOM 1808 N N . MET A 1 236 ? -13.628 -14.094 15.811 1.00 98.38 236 MET A N 1
ATOM 1809 C CA . MET A 1 236 ? -14.372 -14.946 14.883 1.00 98.38 236 MET A CA 1
ATOM 1810 C C . MET A 1 236 ? -13.511 -16.098 14.364 1.00 98.38 236 MET A C 1
ATOM 1812 O O . MET A 1 236 ? -13.925 -17.252 14.432 1.00 98.38 236 MET A O 1
ATOM 1816 N N . ILE A 1 237 ? -12.291 -15.812 13.903 1.00 98.06 237 ILE A N 1
ATOM 1817 C CA . ILE A 1 237 ? -11.360 -16.845 13.432 1.00 98.06 237 ILE A CA 1
ATOM 1818 C C . ILE A 1 237 ? -10.979 -17.786 14.575 1.00 98.06 237 ILE A C 1
ATOM 1820 O O . ILE A 1 237 ? -10.946 -18.994 14.368 1.00 98.06 237 ILE A O 1
ATOM 1824 N N . ALA A 1 238 ? -10.754 -17.271 15.787 1.00 97.38 238 ALA A N 1
ATOM 1825 C CA . ALA A 1 238 ? -10.427 -18.111 16.934 1.00 97.38 238 ALA A CA 1
ATOM 1826 C C . ALA A 1 238 ? -11.503 -19.159 17.228 1.00 97.38 238 ALA A C 1
ATOM 1828 O O . ALA A 1 238 ? -11.177 -20.323 17.456 1.00 97.38 238 ALA A O 1
ATOM 1829 N N . GLN A 1 239 ? -12.773 -18.759 17.174 1.00 97.19 239 GLN A N 1
ATOM 1830 C CA . GLN A 1 239 ? -13.891 -19.669 17.395 1.00 97.19 239 GLN A CA 1
ATOM 1831 C C . GLN A 1 239 ? -14.131 -20.600 16.199 1.00 97.19 239 GLN A C 1
ATOM 1833 O O . GLN A 1 239 ? -14.393 -21.782 16.393 1.00 97.19 239 GLN A O 1
ATOM 1838 N N . ARG A 1 240 ? -14.041 -20.091 14.962 1.00 95.88 240 ARG A N 1
ATOM 1839 C CA . ARG A 1 240 ? -14.394 -20.846 13.745 1.00 95.88 240 ARG A CA 1
ATOM 1840 C C . ARG A 1 240 ? -13.285 -21.783 13.261 1.00 95.88 240 ARG A C 1
ATOM 1842 O O . ARG A 1 240 ? -13.587 -22.874 12.799 1.00 95.88 240 ARG A O 1
ATOM 1849 N N . ALA A 1 241 ? -12.022 -21.381 13.386 1.00 93.81 241 ALA A N 1
ATOM 1850 C CA . ALA A 1 241 ? -10.852 -22.175 13.002 1.00 93.81 241 ALA A CA 1
ATOM 1851 C C . ALA A 1 241 ? -10.212 -22.923 14.192 1.00 93.81 241 ALA A C 1
ATOM 1853 O O . ALA A 1 241 ? -9.207 -23.612 14.024 1.00 93.81 241 ALA A O 1
ATOM 1854 N N . GLY A 1 242 ? -10.769 -22.783 15.400 1.00 93.31 242 GLY A N 1
ATOM 1855 C CA . GLY A 1 242 ? -10.387 -23.553 16.588 1.00 93.31 242 GLY A CA 1
ATOM 1856 C C . GLY A 1 242 ? -9.117 -23.091 17.314 1.00 93.31 242 GLY A C 1
ATOM 1857 O O . GLY A 1 242 ? -8.703 -23.736 18.274 1.00 93.31 242 GLY A O 1
ATOM 1858 N N . SER A 1 243 ? -8.472 -21.997 16.895 1.00 96.12 243 SER A N 1
ATOM 1859 C CA . SER A 1 243 ? -7.347 -21.404 17.634 1.00 96.12 243 SER A CA 1
ATOM 1860 C C . SER A 1 243 ? -7.152 -19.921 17.315 1.00 96.12 243 SER A C 1
ATOM 1862 O O . SER A 1 243 ? -7.480 -19.453 16.228 1.00 96.12 243 SER A O 1
ATOM 1864 N N . ARG A 1 244 ? -6.619 -19.143 18.266 1.00 96.06 244 ARG A N 1
ATOM 1865 C CA . ARG A 1 244 ? -6.314 -17.719 18.030 1.00 96.06 244 ARG A CA 1
ATOM 1866 C C . ARG A 1 244 ? -5.150 -17.586 17.036 1.00 96.06 244 ARG A C 1
ATOM 1868 O O . ARG A 1 244 ? -4.182 -18.340 17.158 1.00 96.06 244 ARG A O 1
ATOM 1875 N N . PRO A 1 245 ? -5.177 -16.594 16.122 1.00 97.75 245 PRO A N 1
ATOM 1876 C CA . PRO A 1 245 ? -4.021 -16.287 15.287 1.00 97.75 245 PRO A CA 1
ATOM 1877 C C . PRO A 1 245 ? -2.779 -16.035 16.149 1.00 97.75 245 PRO A C 1
ATOM 1879 O O . PRO A 1 245 ? -2.829 -15.261 17.108 1.00 97.75 245 PRO A O 1
ATOM 1882 N N . ARG A 1 246 ? -1.669 -16.686 15.797 1.00 97.44 246 ARG A N 1
ATOM 1883 C CA . ARG A 1 246 ? -0.353 -16.514 16.434 1.00 97.44 246 ARG A CA 1
ATOM 1884 C C . ARG A 1 246 ? 0.333 -15.228 15.991 1.00 97.44 246 ARG A C 1
ATOM 1886 O O . ARG A 1 246 ? 1.190 -14.729 16.716 1.00 97.44 246 ARG A O 1
ATOM 1893 N N . ARG A 1 247 ? 0.000 -14.754 14.788 1.00 98.31 247 ARG A N 1
ATOM 1894 C CA . ARG A 1 247 ? 0.474 -13.494 14.217 1.00 98.31 247 ARG A CA 1
ATOM 1895 C C . ARG A 1 247 ? -0.656 -12.763 13.512 1.00 98.31 247 ARG A C 1
ATOM 1897 O O . ARG A 1 247 ? -1.499 -13.408 12.878 1.00 98.31 247 ARG A O 1
ATOM 1904 N N . ILE A 1 248 ? -0.641 -11.441 13.600 1.00 98.75 248 ILE A N 1
ATOM 1905 C CA . ILE A 1 248 ? -1.549 -10.549 12.887 1.00 98.75 248 ILE A CA 1
ATOM 1906 C C . ILE A 1 248 ? -0.716 -9.523 12.126 1.00 98.75 248 ILE A C 1
ATOM 1908 O O . ILE A 1 248 ? 0.040 -8.748 12.707 1.00 98.75 248 ILE A O 1
ATOM 1912 N N . TYR A 1 249 ? -0.869 -9.512 10.811 1.00 98.81 249 TYR A N 1
ATOM 1913 C CA . TYR A 1 249 ? -0.208 -8.569 9.920 1.00 98.81 249 TYR A CA 1
ATOM 1914 C C . TYR A 1 249 ? -1.226 -7.600 9.336 1.00 98.81 249 TYR A C 1
ATOM 1916 O O . TYR A 1 249 ? -2.413 -7.915 9.238 1.00 98.81 249 TYR A O 1
ATOM 1924 N N . PHE A 1 250 ? -0.762 -6.427 8.923 1.00 98.81 250 PHE A N 1
ATOM 1925 C CA . PHE A 1 250 ? -1.591 -5.453 8.229 1.00 98.81 250 PHE A CA 1
ATOM 1926 C C . PHE A 1 250 ? -1.030 -5.152 6.844 1.00 98.81 250 PHE A C 1
ATOM 1928 O O . PHE A 1 250 ? 0.160 -4.886 6.697 1.00 98.81 250 PHE A O 1
ATOM 1935 N N . TYR A 1 251 ? -1.908 -5.131 5.847 1.00 98.56 251 TYR A N 1
ATOM 1936 C CA . TYR A 1 251 ? -1.645 -4.590 4.525 1.00 98.56 251 TYR A CA 1
ATOM 1937 C C . TYR A 1 251 ? -2.585 -3.421 4.233 1.00 98.56 251 TYR A C 1
ATOM 1939 O O . TYR A 1 251 ? -3.795 -3.513 4.445 1.00 98.56 251 TYR A O 1
ATOM 1947 N N . GLY A 1 252 ? -2.064 -2.328 3.689 1.00 97.50 252 GLY A N 1
ATOM 1948 C CA . GLY A 1 252 ? -2.905 -1.199 3.312 1.00 97.50 252 GLY A CA 1
ATOM 1949 C C . GLY A 1 252 ? -2.363 -0.457 2.110 1.00 97.50 252 GLY A C 1
ATOM 1950 O O . GLY A 1 252 ? -1.222 -0.019 2.144 1.00 97.50 252 GLY A O 1
ATOM 1951 N N . HIS A 1 253 ? -3.208 -0.260 1.099 1.00 97.00 253 HIS A N 1
ATOM 1952 C CA . HIS A 1 253 ? -2.876 0.526 -0.089 1.00 97.00 253 HIS A CA 1
ATOM 1953 C C . HIS A 1 253 ? -3.364 1.973 0.057 1.00 97.00 253 HIS A C 1
ATOM 1955 O O . HIS A 1 253 ? -4.498 2.195 0.493 1.00 97.00 253 HIS A O 1
ATOM 1961 N N . SER A 1 254 ? -2.563 2.968 -0.332 1.00 95.50 254 SER A N 1
ATOM 1962 C CA . SER A 1 254 ? -2.958 4.382 -0.365 1.00 95.50 254 SER A CA 1
ATOM 1963 C C . SER A 1 254 ? -3.439 4.889 1.004 1.00 95.50 254 SER A C 1
ATOM 1965 O O . SER A 1 254 ? -2.653 4.990 1.949 1.00 95.50 254 SER A O 1
ATOM 1967 N N . ALA A 1 255 ? -4.731 5.189 1.158 1.00 94.62 255 ALA A N 1
ATOM 1968 C CA . ALA A 1 255 ? -5.336 5.512 2.445 1.00 94.62 255 ALA A CA 1
ATOM 1969 C C . ALA A 1 255 ? -5.311 4.370 3.469 1.00 94.62 255 ALA A C 1
ATOM 1971 O O . ALA A 1 255 ? -5.311 4.611 4.671 1.00 94.62 255 ALA A O 1
ATOM 1972 N N . GLY A 1 256 ? -5.281 3.114 3.031 1.00 96.81 256 GLY A N 1
ATOM 1973 C CA . GLY A 1 256 ? -4.966 1.994 3.914 1.00 96.81 256 GLY A CA 1
ATOM 1974 C C . GLY A 1 256 ? -3.529 2.085 4.437 1.00 96.81 256 GLY A C 1
ATOM 1975 O O . GLY A 1 256 ? -3.290 1.826 5.612 1.00 96.81 256 GLY A O 1
ATOM 1976 N N . GLY A 1 257 ? -2.587 2.524 3.595 1.00 97.12 257 GLY A N 1
ATOM 1977 C CA . GLY A 1 257 ? -1.173 2.667 3.947 1.00 97.12 257 GLY A CA 1
ATOM 1978 C C . GLY A 1 257 ? -0.948 3.697 5.053 1.00 97.12 257 GLY A C 1
ATOM 1979 O O . GLY A 1 257 ? -0.328 3.386 6.069 1.00 97.12 257 GLY A O 1
ATOM 1980 N N . PHE A 1 258 ? -1.532 4.896 4.934 1.00 93.19 258 PHE A N 1
ATOM 1981 C CA . PHE A 1 258 ? -1.430 5.887 6.013 1.00 93.19 258 PHE A CA 1
ATOM 1982 C C . PHE A 1 258 ? -2.135 5.442 7.302 1.00 93.19 258 PHE A C 1
ATOM 1984 O O . PHE A 1 258 ? -1.740 5.865 8.384 1.00 93.19 258 PHE A O 1
ATOM 1991 N N . TRP A 1 259 ? -3.154 4.578 7.210 1.00 95.81 259 TRP A N 1
ATOM 1992 C CA . TRP A 1 259 ? -3.886 4.086 8.377 1.00 95.81 259 TRP A CA 1
ATOM 1993 C C . TRP A 1 259 ? -3.011 3.124 9.182 1.00 95.81 259 TRP A C 1
ATOM 1995 O O . TRP A 1 259 ? -2.905 3.259 10.399 1.00 95.81 259 TRP A O 1
ATOM 2005 N N . GLY A 1 260 ? -2.287 2.244 8.484 1.00 97.94 260 GLY A N 1
ATOM 2006 C CA . GLY A 1 260 ? -1.246 1.410 9.081 1.00 97.94 260 GLY A CA 1
ATOM 2007 C C . GLY A 1 260 ? -0.102 2.233 9.682 1.00 97.94 260 GLY A C 1
ATOM 2008 O O . GLY A 1 260 ? 0.282 1.987 10.824 1.00 97.94 260 GLY A O 1
ATOM 2009 N N . ARG A 1 261 ? 0.378 3.274 8.977 1.00 97.81 261 ARG A N 1
ATOM 2010 C CA . ARG A 1 261 ? 1.375 4.213 9.532 1.00 97.81 261 ARG A CA 1
ATOM 2011 C C . ARG A 1 261 ? 0.879 4.849 10.827 1.00 97.81 261 ARG A C 1
ATOM 2013 O O . ARG A 1 261 ? 1.585 4.797 11.825 1.00 97.81 261 ARG A O 1
ATOM 2020 N N . GLN A 1 262 ? -0.341 5.394 10.843 1.00 96.31 262 GLN A N 1
ATOM 2021 C CA . GLN A 1 262 ? -0.921 5.991 12.049 1.00 96.31 262 GLN A CA 1
ATOM 2022 C C . GLN A 1 262 ? -0.925 4.994 13.212 1.00 96.31 262 GLN A C 1
ATOM 2024 O O . GLN A 1 262 ? -0.460 5.343 14.290 1.00 96.31 262 GLN A O 1
ATOM 2029 N N . VAL A 1 263 ? -1.393 3.760 13.002 1.00 97.75 263 VAL A N 1
ATOM 2030 C CA . VAL A 1 263 ? -1.440 2.747 14.069 1.00 97.75 263 VAL A CA 1
ATOM 2031 C C . VAL A 1 263 ? -0.050 2.392 14.599 1.00 97.75 263 VAL A C 1
ATOM 2033 O O . VAL A 1 263 ? 0.118 2.259 15.809 1.00 97.75 263 VAL A O 1
ATOM 2036 N N . ASN A 1 264 ? 0.960 2.272 13.735 1.00 97.81 264 ASN A N 1
ATOM 2037 C CA . ASN A 1 264 ? 2.322 1.971 14.181 1.00 97.81 264 ASN A CA 1
ATOM 2038 C C . ASN A 1 264 ? 2.995 3.186 14.859 1.00 97.81 264 ASN A C 1
ATOM 2040 O O . ASN A 1 264 ? 3.845 3.043 15.740 1.00 97.81 264 ASN A O 1
ATOM 2044 N N . TYR A 1 265 ? 2.620 4.407 14.466 1.00 97.19 265 TYR A N 1
ATOM 2045 C CA . TYR A 1 265 ? 3.264 5.638 14.929 1.00 97.19 265 TYR A CA 1
ATOM 2046 C C . TYR A 1 265 ? 2.620 6.203 16.187 1.00 97.19 265 TYR A C 1
ATOM 2048 O O . TYR A 1 265 ? 3.338 6.648 17.077 1.00 97.19 265 TYR A O 1
ATOM 2056 N N . GLN A 1 266 ? 1.299 6.158 16.304 1.00 95.38 266 GLN A N 1
ATOM 2057 C CA . GLN A 1 266 ? 0.560 6.702 17.434 1.00 95.38 266 GLN A CA 1
ATOM 2058 C C . GLN A 1 266 ? 0.774 5.849 18.692 1.00 95.38 266 GLN A C 1
ATOM 2060 O O . GLN A 1 266 ? 0.606 4.628 18.685 1.00 95.38 266 GLN A O 1
ATOM 2065 N N . ALA A 1 267 ? 1.161 6.495 19.792 1.00 92.88 267 ALA A N 1
ATOM 2066 C CA . ALA A 1 267 ? 1.348 5.816 21.069 1.00 92.88 267 ALA A CA 1
ATOM 2067 C C . ALA A 1 267 ? 0.035 5.160 21.530 1.00 92.88 267 ALA A C 1
ATOM 2069 O O . ALA A 1 267 ? -1.030 5.771 21.457 1.00 92.88 267 ALA A O 1
ATOM 2070 N N . GLY A 1 268 ? 0.112 3.901 21.966 1.00 93.06 268 GLY A N 1
ATOM 2071 C CA . GLY A 1 268 ? -1.051 3.134 22.423 1.00 93.06 268 GLY A CA 1
ATOM 2072 C C . GLY A 1 268 ? -2.047 2.729 21.330 1.00 93.06 268 GLY A C 1
ATOM 2073 O O . GLY A 1 268 ? -3.053 2.115 21.654 1.00 93.06 268 GLY A O 1
ATOM 2074 N N . ALA A 1 269 ? -1.805 3.033 20.049 1.00 95.62 269 ALA A N 1
ATOM 2075 C CA . ALA A 1 269 ? -2.728 2.650 18.979 1.00 95.62 269 ALA A CA 1
ATOM 2076 C C . ALA A 1 269 ? -2.619 1.164 18.606 1.00 95.62 269 ALA A C 1
ATOM 2078 O O . ALA A 1 269 ? -3.634 0.513 18.382 1.00 95.62 269 ALA A O 1
ATOM 2079 N N . ASN A 1 270 ? -1.403 0.612 18.558 1.00 97.19 270 ASN A N 1
ATOM 2080 C CA . ASN A 1 270 ? -1.159 -0.803 18.271 1.00 97.19 270 ASN A CA 1
ATOM 2081 C C . ASN A 1 270 ? -1.090 -1.649 19.553 1.00 97.19 270 ASN A C 1
ATOM 2083 O O . ASN A 1 270 ? -0.069 -2.281 19.813 1.00 97.19 270 ASN A O 1
ATOM 2087 N N . VAL A 1 271 ? -2.137 -1.642 20.378 1.00 94.12 271 VAL A N 1
ATOM 2088 C CA . VAL A 1 271 ? -2.203 -2.487 21.582 1.00 94.12 271 VAL A CA 1
ATOM 2089 C C . VAL A 1 271 ? -3.527 -3.243 21.650 1.00 94.12 271 VAL A C 1
ATOM 2091 O O . VAL A 1 271 ? -4.569 -2.728 21.241 1.00 94.12 271 VAL A O 1
ATOM 2094 N N . ASP A 1 272 ? -3.486 -4.481 22.130 1.00 89.94 272 ASP A N 1
ATOM 2095 C CA . ASP A 1 272 ? -4.672 -5.256 22.477 1.00 89.94 272 ASP A CA 1
ATOM 2096 C C . ASP A 1 272 ? -5.061 -5.066 23.953 1.00 89.94 272 ASP A C 1
ATOM 2098 O O . ASP A 1 272 ? -4.440 -4.295 24.688 1.00 89.94 272 ASP A O 1
ATOM 2102 N N . SER A 1 273 ? -6.129 -5.743 24.383 1.00 85.38 273 SER A N 1
ATOM 2103 C CA . SER A 1 273 ? -6.645 -5.663 25.756 1.00 85.38 273 SER A CA 1
ATOM 2104 C C . SER A 1 273 ? -5.636 -6.091 26.823 1.00 85.38 273 SER A C 1
ATOM 2106 O O . SER A 1 273 ? -5.772 -5.687 27.974 1.00 85.38 273 SER A O 1
ATOM 2108 N N . ASP A 1 274 ? -4.628 -6.882 26.446 1.00 86.94 274 ASP A N 1
ATOM 2109 C CA . ASP A 1 274 ? -3.593 -7.388 27.349 1.00 86.94 274 ASP A CA 1
ATOM 2110 C C . ASP A 1 274 ? -2.365 -6.457 27.372 1.00 86.94 274 ASP A C 1
ATOM 2112 O O . ASP A 1 274 ? -1.334 -6.785 27.963 1.00 86.94 274 ASP A O 1
ATOM 2116 N N . GLY A 1 275 ? -2.441 -5.308 26.686 1.00 89.25 275 GLY A N 1
ATOM 2117 C CA . GLY A 1 275 ? -1.342 -4.357 26.537 1.00 89.25 275 GLY A CA 1
ATOM 2118 C C . GLY A 1 275 ? -0.229 -4.837 25.601 1.00 89.25 275 GLY A C 1
ATOM 2119 O O . GLY A 1 275 ? 0.847 -4.237 25.574 1.00 89.25 275 GLY A O 1
ATOM 2120 N N . ARG A 1 276 ? -0.451 -5.914 24.836 1.00 92.06 276 ARG A N 1
ATOM 2121 C CA . ARG A 1 276 ? 0.513 -6.437 23.856 1.00 92.06 276 ARG A CA 1
ATOM 2122 C C . ARG A 1 276 ? 0.260 -5.826 22.489 1.00 92.06 276 ARG A C 1
ATOM 2124 O O . ARG A 1 276 ? -0.836 -5.353 22.214 1.00 92.06 276 ARG A O 1
ATOM 2131 N N . ALA A 1 277 ? 1.261 -5.859 21.612 1.00 95.50 277 ALA A N 1
ATOM 2132 C CA . ALA A 1 277 ? 1.072 -5.418 20.235 1.00 95.50 277 ALA A CA 1
ATOM 2133 C C . ALA A 1 277 ? -0.047 -6.232 19.561 1.00 95.50 277 ALA A C 1
ATOM 2135 O O . ALA A 1 277 ? -0.003 -7.462 19.570 1.00 95.50 277 ALA A O 1
ATOM 2136 N N . LEU A 1 278 ? -1.049 -5.551 18.993 1.00 97.94 278 LEU A N 1
ATOM 2137 C CA . LEU A 1 278 ? -2.136 -6.221 18.271 1.00 97.94 278 LEU A CA 1
ATOM 2138 C C . LEU A 1 278 ? -1.657 -6.720 16.904 1.00 97.94 278 LEU A C 1
ATOM 2140 O O . LEU A 1 278 ? -1.959 -7.845 16.521 1.00 97.94 278 LEU A O 1
ATOM 2144 N N . PHE A 1 279 ? -0.929 -5.870 16.182 1.00 98.75 279 PHE A N 1
ATOM 2145 C CA . PHE A 1 279 ? -0.265 -6.178 14.924 1.00 98.75 279 PHE A CA 1
ATOM 2146 C C . PHE A 1 279 ? 1.218 -6.439 15.165 1.00 98.75 279 PHE A C 1
ATOM 2148 O O . PHE A 1 279 ? 1.901 -5.627 15.794 1.00 98.75 279 PHE A O 1
ATOM 2155 N N . ASP A 1 280 ? 1.729 -7.525 14.595 1.00 98.62 280 ASP A N 1
ATOM 2156 C CA . ASP A 1 280 ? 3.143 -7.891 14.649 1.00 98.62 280 ASP A CA 1
ATOM 2157 C 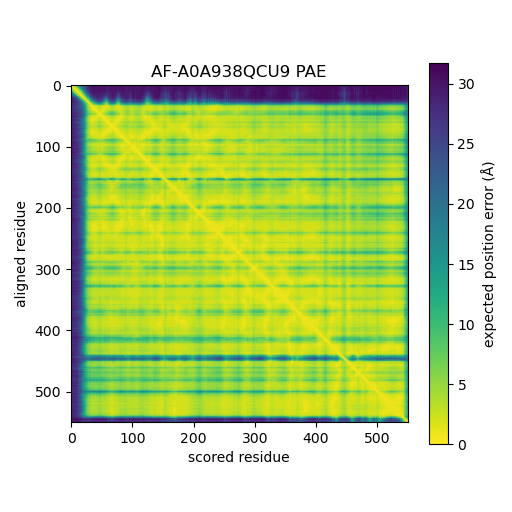C . ASP A 1 280 ? 3.972 -7.201 13.559 1.00 98.62 280 ASP A C 1
ATOM 2159 O O . ASP A 1 280 ? 5.183 -7.028 13.722 1.00 98.62 280 ASP A O 1
ATOM 2163 N N . ALA A 1 281 ? 3.342 -6.831 12.438 1.00 98.81 281 ALA A N 1
ATOM 2164 C CA . ALA A 1 281 ? 4.003 -6.129 11.344 1.00 98.81 281 ALA A CA 1
ATOM 2165 C C . ALA A 1 281 ? 3.043 -5.481 10.335 1.00 98.81 281 ALA A C 1
ATOM 2167 O O . ALA A 1 281 ? 1.865 -5.837 10.242 1.00 98.81 281 ALA A O 1
ATOM 2168 N N . PHE A 1 282 ? 3.596 -4.566 9.537 1.00 98.88 282 PHE A N 1
ATOM 2169 C CA . PHE A 1 282 ? 2.895 -3.786 8.519 1.00 98.88 282 PHE A CA 1
ATOM 2170 C C . PHE A 1 282 ? 3.576 -3.899 7.143 1.00 98.88 282 PHE A C 1
ATOM 2172 O O . PHE A 1 282 ? 4.790 -3.725 7.036 1.00 98.88 282 PHE A O 1
ATOM 2179 N N . LEU A 1 283 ? 2.787 -4.128 6.090 1.00 98.81 283 LEU A N 1
ATOM 2180 C CA . LEU A 1 283 ? 3.158 -3.977 4.680 1.00 98.81 283 LEU A CA 1
ATOM 2181 C C . LEU A 1 283 ? 2.313 -2.854 4.068 1.00 98.81 283 LEU A C 1
ATOM 2183 O O . LEU A 1 283 ? 1.121 -3.018 3.818 1.00 98.81 283 LEU A O 1
ATOM 2187 N N . LEU A 1 284 ? 2.907 -1.684 3.884 1.00 98.75 284 LEU A N 1
ATOM 2188 C CA . LEU A 1 284 ? 2.188 -0.462 3.543 1.00 98.75 284 LEU A CA 1
ATOM 2189 C C . LEU A 1 284 ? 2.457 -0.102 2.090 1.00 98.75 284 LEU A C 1
ATOM 2191 O O . LEU A 1 284 ? 3.566 0.290 1.738 1.00 98.75 284 LEU A O 1
ATOM 2195 N N . ASP A 1 285 ? 1.425 -0.253 1.268 1.00 98.12 285 ASP A N 1
ATOM 2196 C CA . ASP A 1 285 ? 1.487 -0.056 -0.169 1.00 98.12 285 ASP A CA 1
ATOM 2197 C C . ASP A 1 285 ? 1.179 1.390 -0.553 1.00 98.12 285 ASP A C 1
ATOM 2199 O O . ASP A 1 285 ? 0.061 1.882 -0.377 1.00 98.12 285 ASP A O 1
ATOM 2203 N N . ASP A 1 286 ? 2.204 2.077 -1.046 1.00 97.31 286 ASP A N 1
ATOM 2204 C CA . ASP A 1 286 ? 2.121 3.384 -1.687 1.00 97.31 286 ASP A CA 1
ATOM 2205 C C . ASP A 1 286 ? 1.247 4.403 -0.925 1.00 97.31 286 ASP A C 1
ATOM 2207 O O . ASP A 1 286 ? 0.284 4.978 -1.446 1.00 97.31 286 ASP A O 1
ATOM 2211 N N . ALA A 1 287 ? 1.573 4.603 0.360 1.00 96.31 287 ALA A N 1
ATOM 2212 C CA . ALA A 1 287 ? 0.781 5.401 1.297 1.00 96.31 287 ALA A CA 1
ATOM 2213 C C . ALA A 1 287 ? 0.359 6.769 0.717 1.00 96.31 287 ALA A C 1
ATOM 2215 O O . ALA A 1 287 ? 1.164 7.535 0.175 1.00 96.31 287 ALA A O 1
ATOM 2216 N N . GLY A 1 288 ? -0.936 7.080 0.833 1.00 90.38 288 GLY A N 1
ATOM 2217 C CA . GLY A 1 288 ? -1.592 8.154 0.088 1.00 90.38 288 GLY A CA 1
ATOM 2218 C C . GLY A 1 288 ? -1.038 9.547 0.401 1.00 90.38 288 GLY A C 1
ATOM 2219 O O . GLY A 1 288 ? -1.148 10.039 1.524 1.00 90.38 288 GLY A O 1
ATOM 2220 N N . GLY A 1 289 ? -0.488 10.218 -0.614 1.00 88.81 289 GLY A N 1
ATOM 2221 C CA . GLY A 1 289 ? 0.163 11.523 -0.459 1.00 88.81 289 GLY A CA 1
ATOM 2222 C C . GLY A 1 289 ? 1.527 11.481 0.243 1.00 88.81 289 GLY A C 1
ATOM 2223 O O . GLY A 1 289 ? 2.093 12.528 0.536 1.00 88.81 289 GLY A O 1
ATOM 2224 N N . GLY A 1 290 ? 2.025 10.285 0.577 1.00 91.50 290 GLY A N 1
ATOM 2225 C CA . GLY A 1 290 ? 3.235 10.076 1.375 1.00 91.50 290 GLY A CA 1
ATOM 2226 C C . GLY A 1 290 ? 3.113 10.403 2.864 1.00 91.50 290 GLY A C 1
ATOM 2227 O O . GLY A 1 290 ? 4.088 10.261 3.598 1.00 91.50 290 GLY A O 1
ATOM 2228 N N . LEU A 1 291 ? 1.918 10.771 3.323 1.00 92.56 291 LEU A N 1
ATOM 2229 C CA . LEU A 1 291 ? 1.582 10.995 4.730 1.00 92.56 291 LEU A CA 1
ATOM 2230 C C . LEU A 1 291 ? 1.140 9.676 5.392 1.00 92.56 291 LEU A C 1
ATOM 2232 O O . LEU A 1 291 ? 0.839 8.705 4.706 1.00 92.56 291 LEU A O 1
ATOM 2236 N N . TRP A 1 292 ? 1.082 9.544 6.713 1.00 93.88 292 TRP A N 1
ATOM 2237 C CA . TRP A 1 292 ? 1.575 10.427 7.774 1.00 93.88 292 TRP A CA 1
ATOM 2238 C C . TRP A 1 292 ? 3.084 10.231 7.971 1.00 93.88 292 TRP A C 1
ATOM 2240 O O . TRP A 1 292 ? 3.564 9.101 7.916 1.00 93.88 292 TRP A O 1
ATOM 2250 N N . LEU A 1 293 ? 3.846 11.305 8.163 1.00 96.62 293 LEU A N 1
ATOM 2251 C CA . LEU A 1 293 ? 5.268 11.256 8.514 1.00 96.62 293 LEU A CA 1
ATOM 2252 C C . LEU A 1 293 ? 5.435 10.835 9.986 1.00 96.62 293 LEU A C 1
ATOM 2254 O O . LEU A 1 293 ? 4.555 11.143 10.799 1.00 96.62 293 LEU A O 1
ATOM 2258 N N . PRO A 1 294 ? 6.549 10.176 10.366 1.00 96.75 294 PRO A N 1
ATOM 2259 C CA . PRO A 1 294 ? 6.813 9.727 11.735 1.00 96.75 294 PRO A CA 1
ATOM 2260 C C . PRO A 1 294 ? 7.275 10.901 12.619 1.00 96.75 294 PRO A C 1
ATOM 2262 O O . PRO A 1 294 ? 8.311 10.834 13.280 1.00 96.75 294 PRO A O 1
ATOM 2265 N N . LYS A 1 295 ? 6.517 11.997 12.607 1.00 94.62 295 LYS A N 1
ATOM 2266 C CA . LYS A 1 295 ? 6.813 13.247 13.299 1.00 94.62 295 LYS A CA 1
ATOM 2267 C C . LYS A 1 295 ? 5.600 13.678 14.107 1.00 94.62 295 LYS A C 1
ATOM 2269 O O . LYS A 1 295 ? 4.489 13.736 13.577 1.00 94.62 295 LYS A O 1
ATOM 2274 N N . LEU A 1 296 ? 5.842 14.015 15.367 1.00 92.31 296 LEU A N 1
ATOM 2275 C CA . LEU A 1 296 ? 4.858 14.610 16.261 1.00 92.31 296 LEU A CA 1
ATOM 2276 C C . LEU A 1 296 ? 5.507 15.829 16.903 1.00 92.31 296 LEU A C 1
ATOM 2278 O O . LEU A 1 296 ? 6.440 15.673 17.682 1.00 92.31 296 LEU A O 1
ATOM 2282 N N . THR A 1 297 ? 5.055 17.030 16.553 1.00 89.31 297 THR A N 1
ATOM 2283 C CA . THR A 1 297 ? 5.669 18.260 17.061 1.00 89.31 297 THR A CA 1
ATOM 2284 C C . THR A 1 297 ? 4.931 18.752 18.302 1.00 89.31 297 THR A C 1
ATOM 2286 O O . THR A 1 297 ? 3.745 19.057 18.218 1.00 89.31 297 THR A O 1
ATOM 2289 N N . VAL A 1 298 ? 5.641 18.889 19.419 1.00 86.44 298 VAL A N 1
ATOM 2290 C CA . VAL A 1 298 ? 5.175 19.544 20.651 1.00 86.44 298 VAL A CA 1
ATOM 2291 C C . VAL A 1 298 ? 6.178 20.645 20.987 1.00 86.44 298 VAL A C 1
ATOM 2293 O O . VAL A 1 298 ? 7.382 20.395 21.001 1.00 86.44 298 VAL A O 1
ATOM 2296 N N . ASP A 1 299 ? 5.702 21.880 21.162 1.00 87.50 299 ASP A N 1
ATOM 2297 C CA . ASP A 1 299 ? 6.537 23.065 21.434 1.00 87.50 299 ASP A CA 1
ATOM 2298 C C . ASP A 1 299 ? 7.713 23.235 20.453 1.00 87.50 299 ASP A C 1
ATOM 2300 O O . ASP A 1 299 ? 8.853 23.521 20.824 1.00 87.50 299 ASP A O 1
ATOM 2304 N N . GLY A 1 300 ? 7.446 22.996 19.166 1.00 87.38 300 GLY A N 1
ATOM 2305 C CA . GLY A 1 300 ? 8.441 23.095 18.094 1.00 87.38 300 GLY A CA 1
ATOM 2306 C C . GLY A 1 300 ? 9.447 21.938 18.030 1.00 87.38 300 GLY A C 1
ATOM 2307 O O . GLY A 1 300 ? 10.291 21.926 17.136 1.00 87.38 300 GLY A O 1
ATOM 2308 N N . LYS A 1 301 ? 9.353 20.944 18.921 1.00 92.81 301 LYS A N 1
ATOM 2309 C CA . LYS A 1 301 ? 10.241 19.775 18.959 1.00 92.81 301 LYS A CA 1
ATOM 2310 C C . LYS A 1 301 ? 9.517 18.520 18.507 1.00 92.81 301 LYS A C 1
ATOM 2312 O O . LYS A 1 301 ? 8.373 18.288 18.879 1.00 92.81 301 LYS A O 1
ATOM 2317 N N . ASP A 1 302 ? 10.198 17.696 17.721 1.00 94.56 302 ASP A N 1
ATOM 2318 C CA . ASP A 1 302 ? 9.703 16.362 17.400 1.00 94.56 302 ASP A CA 1
ATOM 2319 C C . ASP A 1 302 ? 9.885 15.442 18.610 1.00 94.56 302 ASP A C 1
ATOM 2321 O O . ASP A 1 302 ? 11.011 15.213 19.052 1.00 94.56 302 ASP A O 1
ATOM 2325 N N . VAL A 1 303 ? 8.778 14.939 19.148 1.00 94.56 303 VAL A N 1
ATOM 2326 C CA . VAL A 1 303 ? 8.760 14.077 20.335 1.00 94.56 303 VAL A CA 1
ATOM 2327 C C . VAL A 1 303 ? 8.581 12.600 19.993 1.00 94.56 303 VAL A C 1
ATOM 2329 O O . VAL A 1 303 ? 8.657 11.761 20.882 1.00 94.56 303 VAL A O 1
ATOM 2332 N N . LEU A 1 304 ? 8.368 12.249 18.719 1.00 95.81 304 LEU A N 1
ATOM 2333 C CA . LEU A 1 304 ? 8.071 10.870 18.342 1.00 95.81 304 LEU A CA 1
ATOM 2334 C C . LEU A 1 304 ? 9.333 10.000 18.280 1.00 95.81 304 LEU A C 1
ATOM 2336 O O . LEU A 1 304 ? 10.253 10.300 17.514 1.00 95.81 304 LEU A O 1
ATOM 2340 N N . PHE A 1 305 ? 9.321 8.863 18.982 1.00 97.06 305 PHE A N 1
ATOM 2341 C CA . PHE A 1 305 ? 10.405 7.866 18.973 1.00 97.06 305 PHE A CA 1
ATOM 2342 C C . PHE A 1 305 ? 11.738 8.405 19.505 1.00 97.06 305 PHE A C 1
ATOM 2344 O O . PHE A 1 305 ? 12.817 7.972 19.090 1.00 97.06 305 PHE A O 1
ATOM 2351 N N . THR A 1 306 ? 11.662 9.351 20.437 1.00 95.06 306 THR A N 1
ATOM 2352 C CA . THR A 1 306 ? 12.841 9.998 21.019 1.00 95.06 306 THR A CA 1
ATOM 2353 C C . THR A 1 306 ? 13.512 9.117 22.074 1.00 95.06 306 THR A C 1
ATOM 2355 O O . THR A 1 306 ? 14.735 9.171 22.221 1.00 95.06 306 THR A O 1
ATOM 2358 N N . THR A 1 307 ? 12.766 8.210 22.715 1.00 94.75 307 THR A N 1
ATOM 2359 C CA . THR A 1 307 ? 13.282 7.265 23.722 1.00 94.75 307 THR A CA 1
ATOM 2360 C C . THR A 1 307 ? 13.367 5.823 23.212 1.00 94.75 307 THR A C 1
ATOM 2362 O O . THR A 1 307 ? 12.736 5.451 22.217 1.00 94.75 307 THR A O 1
ATOM 2365 N N . ASP A 1 308 ? 14.141 4.978 23.900 1.00 95.88 308 ASP A N 1
ATOM 2366 C CA . ASP A 1 308 ? 14.229 3.548 23.577 1.00 95.88 308 ASP A CA 1
ATOM 2367 C C . ASP A 1 308 ? 12.899 2.824 23.800 1.00 95.88 308 ASP A C 1
ATOM 2369 O O . ASP A 1 308 ? 12.528 1.950 23.018 1.00 95.88 308 ASP A O 1
ATOM 2373 N N . GLU A 1 309 ? 12.148 3.201 24.833 1.00 92.88 309 GLU A N 1
ATOM 2374 C CA . GLU A 1 309 ? 10.818 2.673 25.142 1.00 92.88 309 GLU A CA 1
ATOM 2375 C C . GLU A 1 309 ? 9.848 2.932 23.986 1.00 92.88 309 GLU A C 1
ATOM 2377 O O . GLU A 1 309 ? 9.133 2.028 23.545 1.00 92.88 309 GLU A O 1
ATOM 2382 N N . GLU A 1 310 ? 9.874 4.139 23.421 1.00 93.44 310 GLU A N 1
ATOM 2383 C CA . GLU A 1 310 ? 9.072 4.454 22.245 1.00 93.44 310 GLU A CA 1
ATOM 2384 C C . GLU A 1 310 ? 9.549 3.699 20.998 1.00 93.44 310 GLU A C 1
ATOM 2386 O O . GLU A 1 310 ? 8.737 3.223 20.206 1.00 93.44 310 GLU A O 1
ATOM 2391 N N . ARG A 1 311 ? 10.859 3.529 20.801 1.00 97.06 311 ARG A N 1
ATOM 2392 C CA . ARG A 1 311 ? 11.374 2.726 19.677 1.00 97.06 311 ARG A CA 1
ATOM 2393 C C . ARG A 1 311 ? 11.021 1.241 19.811 1.00 97.06 311 ARG A C 1
ATOM 2395 O O . ARG A 1 311 ? 10.854 0.541 18.805 1.00 97.06 311 ARG A O 1
ATOM 2402 N N . LYS A 1 312 ? 10.871 0.731 21.038 1.00 95.19 312 LYS A N 1
ATOM 2403 C CA . LYS A 1 312 ? 10.471 -0.660 21.304 1.00 95.19 312 LYS A CA 1
ATOM 2404 C C . LYS A 1 312 ? 9.041 -0.947 20.845 1.00 95.19 312 LYS A C 1
ATOM 2406 O O . LYS A 1 312 ? 8.845 -2.008 20.256 1.00 95.19 312 LYS A O 1
ATOM 2411 N N . ARG A 1 313 ? 8.091 -0.013 21.016 1.00 94.94 313 ARG A N 1
ATOM 2412 C CA . ARG A 1 313 ? 6.691 -0.194 20.561 1.00 94.94 313 ARG A CA 1
ATOM 2413 C C . ARG A 1 313 ? 6.516 -0.203 19.040 1.00 94.94 313 ARG A C 1
ATOM 2415 O O . ARG A 1 313 ? 5.514 -0.722 18.564 1.00 94.94 313 ARG A O 1
ATOM 2422 N N . PHE A 1 314 ? 7.457 0.362 18.280 1.00 98.12 314 PHE A N 1
ATOM 2423 C CA . PHE A 1 314 ? 7.427 0.275 16.821 1.00 98.12 314 PHE A CA 1
ATOM 2424 C C . PHE A 1 314 ? 7.616 -1.183 16.396 1.00 98.12 314 PHE A C 1
ATOM 2426 O O . PHE A 1 314 ? 8.613 -1.814 16.774 1.00 98.12 314 PHE A O 1
ATOM 2433 N N . VAL A 1 315 ? 6.685 -1.719 15.612 1.00 98.38 315 VAL A N 1
ATOM 2434 C CA . VAL A 1 315 ? 6.795 -3.077 15.060 1.00 98.38 315 VAL A CA 1
ATOM 2435 C C . VAL A 1 315 ? 7.325 -3.038 13.629 1.00 98.38 315 VAL A C 1
ATOM 2437 O O . VAL A 1 315 ? 7.417 -1.974 13.018 1.00 98.38 315 VAL A O 1
ATOM 2440 N N . LYS A 1 316 ? 7.716 -4.200 13.098 1.00 98.75 316 LYS A N 1
ATOM 2441 C CA . LYS A 1 316 ? 8.362 -4.307 11.784 1.00 98.75 316 LYS A CA 1
ATOM 2442 C C . LYS A 1 316 ? 7.453 -3.747 10.686 1.00 98.75 316 LYS A C 1
ATOM 2444 O O . LYS A 1 316 ? 6.264 -4.055 10.638 1.00 98.75 316 LYS A O 1
ATOM 2449 N N . GLN A 1 317 ? 8.016 -2.928 9.808 1.00 98.81 317 GLN A N 1
ATOM 2450 C CA . GLN A 1 317 ? 7.276 -2.241 8.756 1.00 98.81 317 GLN A CA 1
ATOM 2451 C C . GLN A 1 317 ? 8.051 -2.286 7.440 1.00 98.8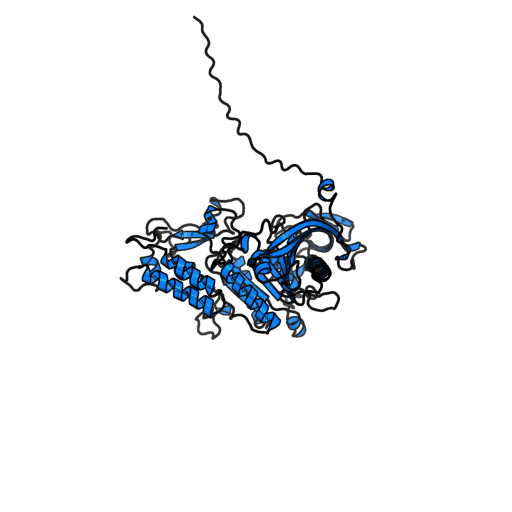1 317 GLN A C 1
ATOM 2453 O O . GLN A 1 317 ? 9.229 -1.932 7.388 1.00 98.81 317 GLN A O 1
ATOM 2458 N N . ILE A 1 318 ? 7.370 -2.696 6.376 1.00 98.88 318 ILE A N 1
ATOM 2459 C CA . ILE A 1 318 ? 7.819 -2.525 4.998 1.00 98.88 318 ILE A CA 1
ATOM 2460 C C . ILE A 1 318 ? 6.888 -1.502 4.352 1.00 98.88 318 ILE A C 1
ATOM 2462 O O . ILE A 1 318 ? 5.683 -1.731 4.283 1.00 98.88 318 ILE A O 1
ATOM 2466 N N . ASP A 1 319 ? 7.438 -0.394 3.872 1.00 98.75 319 ASP A N 1
ATOM 2467 C CA . ASP A 1 319 ? 6.749 0.493 2.939 1.00 98.75 319 ASP A CA 1
ATOM 2468 C C . ASP A 1 319 ? 7.153 0.130 1.512 1.00 98.75 319 ASP A C 1
ATOM 2470 O O . ASP A 1 319 ? 8.330 -0.068 1.209 1.00 98.75 319 ASP A O 1
ATOM 2474 N N . THR A 1 320 ? 6.189 0.098 0.609 1.00 98.56 320 THR A N 1
ATOM 2475 C CA . THR A 1 320 ? 6.465 0.186 -0.822 1.00 98.56 320 THR A CA 1
ATOM 2476 C C . THR A 1 320 ? 6.066 1.574 -1.309 1.00 98.56 320 THR A C 1
ATOM 2478 O O . THR A 1 320 ? 5.273 2.292 -0.691 1.00 98.56 320 THR A O 1
ATOM 2481 N N . THR A 1 321 ? 6.696 2.031 -2.378 1.00 97.94 321 THR A N 1
ATOM 2482 C CA . THR A 1 321 ? 6.469 3.369 -2.920 1.00 97.94 321 THR A CA 1
ATOM 2483 C C . THR A 1 321 ? 6.532 3.315 -4.426 1.00 97.94 321 THR A C 1
ATOM 2485 O O . THR A 1 321 ? 7.455 2.736 -4.981 1.00 97.94 321 THR A O 1
ATOM 2488 N N . HIS A 1 322 ? 5.566 3.921 -5.099 1.00 97.75 322 HIS A N 1
ATOM 2489 C CA . HIS A 1 322 ? 5.519 3.926 -6.552 1.00 97.75 322 HIS A CA 1
ATOM 2490 C C . HIS A 1 322 ? 6.176 5.199 -7.093 1.00 97.75 322 HIS A C 1
ATOM 2492 O O . HIS A 1 322 ? 5.761 6.317 -6.770 1.00 97.75 322 HIS A O 1
ATOM 2498 N N . GLY A 1 323 ? 7.237 5.028 -7.886 1.00 96.88 323 GLY A N 1
ATOM 2499 C CA . GLY A 1 323 ? 8.146 6.100 -8.304 1.00 96.88 323 GLY A CA 1
ATOM 2500 C C . GLY A 1 323 ? 7.529 7.142 -9.242 1.00 96.88 323 GLY A C 1
ATOM 2501 O O . GLY A 1 323 ? 8.083 8.225 -9.392 1.00 96.88 323 GLY A O 1
ATOM 2502 N N . LEU A 1 324 ? 6.373 6.859 -9.850 1.00 95.75 324 LEU A N 1
ATOM 2503 C CA . LEU A 1 324 ? 5.639 7.823 -10.676 1.00 95.75 324 LEU A CA 1
ATOM 2504 C C . LEU A 1 324 ? 4.432 8.436 -9.947 1.00 95.75 324 LEU A C 1
ATOM 2506 O O . LEU A 1 324 ? 3.753 9.289 -10.513 1.00 95.75 324 LEU A O 1
ATOM 2510 N N . TYR A 1 325 ? 4.149 8.070 -8.690 1.00 94.06 325 TYR A N 1
ATOM 2511 C CA . TYR A 1 325 ? 3.060 8.705 -7.942 1.00 94.06 325 TYR A CA 1
ATOM 2512 C C . TYR A 1 325 ? 3.532 9.990 -7.251 1.00 94.06 325 TYR A C 1
ATOM 2514 O O . TYR A 1 325 ? 3.886 10.000 -6.067 1.00 94.06 325 TYR A O 1
ATOM 2522 N N . LEU A 1 326 ? 3.534 11.077 -8.026 1.00 89.62 326 LEU A N 1
ATOM 2523 C CA . LEU A 1 326 ? 4.121 12.365 -7.642 1.00 89.62 326 LEU A CA 1
ATOM 2524 C C . LEU A 1 326 ? 3.118 13.338 -6.999 1.00 89.62 326 LEU A C 1
ATOM 2526 O O . LEU A 1 326 ? 3.519 14.177 -6.196 1.00 89.62 326 LEU A O 1
ATOM 2530 N N . GLY A 1 327 ? 1.821 13.194 -7.283 1.00 85.50 327 GLY A N 1
ATOM 2531 C CA . GLY A 1 327 ? 0.813 14.187 -6.897 1.00 85.50 327 GLY A CA 1
ATOM 2532 C C . GLY A 1 327 ? 0.896 15.467 -7.735 1.00 85.50 327 GLY A C 1
ATOM 2533 O O . GLY A 1 327 ? 1.731 15.593 -8.628 1.00 85.50 327 GLY A O 1
ATOM 2534 N N . ASP A 1 328 ? 0.008 16.420 -7.461 1.00 79.69 328 ASP A N 1
ATOM 2535 C CA . ASP A 1 328 ? -0.124 17.659 -8.248 1.00 79.69 328 ASP A CA 1
ATOM 2536 C C . ASP A 1 328 ? 1.046 18.624 -7.997 1.00 79.69 328 ASP A C 1
ATOM 2538 O O . ASP A 1 328 ? 1.414 19.404 -8.871 1.00 79.69 328 ASP A O 1
ATOM 2542 N N . THR A 1 329 ? 1.642 18.543 -6.806 1.00 83.00 329 THR A N 1
ATOM 2543 C CA . THR A 1 329 ? 2.733 19.401 -6.322 1.00 83.00 329 THR A CA 1
ATOM 2544 C C . THR A 1 329 ? 4.078 18.681 -6.217 1.00 83.00 329 THR A C 1
ATOM 2546 O O . THR A 1 329 ? 5.026 19.241 -5.676 1.00 83.00 329 THR A O 1
ATOM 2549 N N . ASN A 1 330 ? 4.187 17.454 -6.740 1.00 84.88 330 ASN A N 1
ATOM 2550 C CA . ASN A 1 330 ? 5.400 16.616 -6.704 1.00 84.88 330 ASN A CA 1
ATOM 2551 C C . ASN A 1 330 ? 5.903 16.263 -5.295 1.00 84.88 330 ASN A C 1
ATOM 2553 O O . ASN A 1 330 ? 7.043 15.837 -5.101 1.00 84.88 330 ASN A O 1
ATOM 2557 N N . ASP A 1 331 ? 5.045 16.419 -4.296 1.00 90.69 331 ASP A N 1
ATOM 2558 C CA . ASP A 1 331 ? 5.354 16.214 -2.890 1.00 90.69 331 ASP A CA 1
ATOM 2559 C C . ASP A 1 331 ? 5.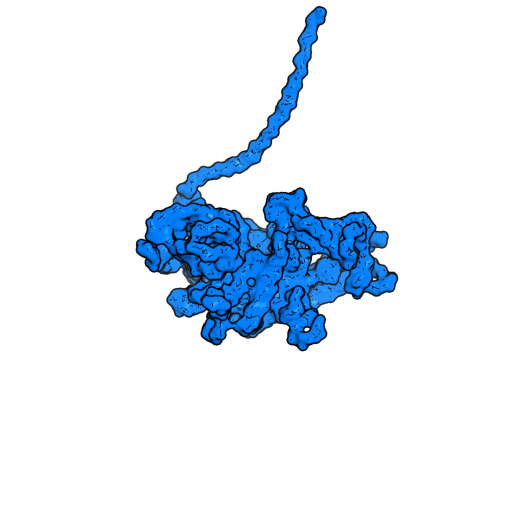124 14.765 -2.451 1.00 90.69 331 ASP A C 1
ATOM 2561 O O . ASP A 1 331 ? 5.705 14.336 -1.460 1.00 90.69 331 ASP A O 1
ATOM 2565 N N . PHE A 1 332 ? 4.331 13.965 -3.172 1.00 94.44 332 PHE A N 1
ATOM 2566 C CA . PHE A 1 332 ? 3.920 12.650 -2.667 1.00 94.44 332 PHE A CA 1
ATOM 2567 C C . PHE A 1 332 ? 5.086 11.666 -2.564 1.00 94.44 332 PHE A C 1
ATOM 2569 O O . PHE A 1 332 ? 5.247 11.018 -1.530 1.00 94.44 332 PHE A O 1
ATOM 2576 N N . LEU A 1 333 ? 5.903 11.547 -3.614 1.00 95.69 333 LEU A N 1
ATOM 2577 C CA . LEU A 1 333 ? 7.101 10.703 -3.591 1.00 95.69 333 LEU A CA 1
ATOM 2578 C C . LEU A 1 333 ? 8.138 11.247 -2.601 1.00 95.69 333 LEU A C 1
ATOM 2580 O O . LEU A 1 333 ? 8.694 10.484 -1.811 1.00 95.69 333 LEU A O 1
ATOM 2584 N N . THR A 1 334 ? 8.325 12.568 -2.583 1.00 96.00 334 THR A N 1
ATOM 2585 C CA . THR A 1 334 ? 9.205 13.268 -1.638 1.00 96.00 334 THR A CA 1
ATOM 2586 C C . THR A 1 334 ? 8.837 12.942 -0.190 1.00 96.00 334 THR A C 1
ATOM 2588 O O . THR A 1 334 ? 9.692 12.505 0.574 1.00 96.00 334 THR A O 1
ATOM 2591 N N . ASN A 1 335 ? 7.555 13.023 0.171 1.00 96.88 335 ASN A N 1
ATOM 2592 C CA . ASN A 1 335 ? 7.057 12.689 1.505 1.00 96.88 335 ASN A CA 1
ATOM 2593 C C . ASN A 1 335 ? 7.284 11.210 1.868 1.00 96.88 335 ASN A C 1
ATOM 2595 O O . ASN A 1 335 ? 7.576 10.892 3.019 1.00 96.88 335 ASN A O 1
ATOM 2599 N N . LYS A 1 336 ? 7.176 10.277 0.911 1.00 97.62 336 LYS A N 1
ATOM 2600 C CA . LYS A 1 336 ? 7.442 8.847 1.170 1.00 97.62 336 LYS A CA 1
ATOM 2601 C C . LYS A 1 336 ? 8.920 8.585 1.446 1.00 97.62 336 LYS A C 1
ATOM 2603 O O . LYS A 1 336 ? 9.241 7.843 2.373 1.00 97.62 336 LYS A O 1
ATOM 2608 N N . ARG A 1 337 ? 9.807 9.218 0.679 1.00 97.50 337 ARG A N 1
ATOM 2609 C CA . ARG A 1 337 ? 11.257 9.155 0.898 1.00 97.50 337 ARG A CA 1
ATOM 2610 C C . ARG A 1 337 ? 11.640 9.805 2.229 1.00 97.50 337 ARG A C 1
ATOM 2612 O O . ARG A 1 337 ? 12.381 9.218 3.013 1.00 97.50 337 ARG A O 1
ATOM 2619 N N . GLU A 1 338 ? 11.036 10.947 2.538 1.00 97.50 338 GLU A N 1
ATOM 2620 C CA . GLU A 1 338 ? 11.210 11.649 3.809 1.00 97.50 338 GLU A CA 1
ATOM 2621 C C . GLU A 1 338 ? 10.741 10.813 5.008 1.00 97.50 338 GLU A C 1
ATOM 2623 O O . GLU A 1 338 ? 11.426 10.749 6.027 1.00 97.50 338 GLU A O 1
ATOM 2628 N N . ASN A 1 339 ? 9.618 10.099 4.886 1.00 97.88 339 ASN A N 1
ATOM 2629 C CA . ASN A 1 339 ? 9.158 9.161 5.910 1.00 97.88 339 ASN A CA 1
ATOM 2630 C C . ASN A 1 339 ? 10.243 8.119 6.240 1.00 97.88 339 ASN A C 1
ATOM 2632 O O . ASN A 1 339 ? 10.585 7.938 7.411 1.00 97.88 339 ASN A O 1
ATOM 2636 N N . ALA A 1 340 ? 10.827 7.493 5.215 1.00 98.00 340 ALA A N 1
ATOM 2637 C CA . ALA A 1 340 ? 11.891 6.511 5.393 1.00 98.00 340 ALA A CA 1
ATOM 2638 C C . ALA A 1 340 ? 13.166 7.122 5.999 1.00 98.00 340 ALA A C 1
ATOM 2640 O O . ALA A 1 340 ? 13.764 6.526 6.900 1.00 98.00 340 ALA A O 1
ATOM 2641 N N . ARG A 1 341 ? 13.560 8.327 5.559 1.00 97.75 341 ARG A N 1
ATOM 2642 C CA . ARG A 1 341 ? 14.702 9.065 6.121 1.00 97.75 341 ARG A CA 1
ATOM 2643 C C . ARG A 1 341 ? 14.509 9.316 7.617 1.00 97.75 341 ARG A C 1
ATOM 2645 O O . ARG A 1 341 ? 15.375 8.943 8.408 1.00 97.75 341 ARG A O 1
ATOM 2652 N N . LEU A 1 342 ? 13.353 9.858 8.004 1.00 97.75 342 LEU A N 1
ATOM 2653 C CA . LEU A 1 342 ? 13.022 10.163 9.396 1.00 97.75 342 LEU A CA 1
ATOM 2654 C C . LEU A 1 342 ? 12.972 8.904 10.273 1.00 97.75 342 LEU A C 1
ATOM 2656 O O . LEU A 1 342 ? 13.497 8.921 11.384 1.00 97.75 342 LEU A O 1
ATOM 2660 N N . LEU A 1 343 ? 12.381 7.798 9.798 1.00 98.19 343 LEU A N 1
ATOM 2661 C CA . LEU A 1 343 ? 12.381 6.532 10.546 1.00 98.19 343 LEU A CA 1
ATOM 2662 C C . LEU A 1 343 ? 13.809 6.033 10.796 1.00 98.19 343 LEU A C 1
ATOM 2664 O O . LEU A 1 343 ? 14.136 5.619 11.910 1.00 98.19 343 LEU A O 1
ATOM 2668 N N . ARG A 1 344 ? 14.682 6.101 9.787 1.00 96.50 344 ARG A N 1
ATOM 2669 C CA . ARG A 1 344 ? 16.082 5.701 9.946 1.00 96.50 344 ARG A CA 1
ATOM 2670 C C . ARG A 1 344 ? 16.826 6.592 10.942 1.00 96.50 344 ARG A C 1
ATOM 2672 O O . ARG A 1 344 ? 17.529 6.060 11.794 1.00 96.50 344 ARG A O 1
ATOM 2679 N N . GLU A 1 345 ? 16.648 7.910 10.872 1.00 96.25 345 GLU A N 1
ATOM 2680 C CA . GLU A 1 345 ? 17.258 8.871 11.808 1.00 96.25 345 GLU A CA 1
ATOM 2681 C C . GLU A 1 345 ? 16.788 8.678 13.248 1.00 96.25 345 GLU A C 1
ATOM 2683 O O . GLU A 1 345 ? 17.564 8.836 14.185 1.00 96.25 345 GLU A O 1
ATOM 2688 N N . LYS A 1 346 ? 15.545 8.227 13.424 1.00 97.69 346 LYS A N 1
ATOM 2689 C CA . LYS A 1 346 ? 14.988 7.814 14.718 1.00 97.69 346 LYS A CA 1
ATOM 2690 C C . LYS A 1 346 ? 15.490 6.443 15.180 1.00 97.69 346 LYS A C 1
ATOM 2692 O O . LYS A 1 346 ? 14.922 5.872 16.102 1.00 97.69 346 LYS A O 1
ATOM 2697 N N . GLY A 1 347 ? 16.506 5.866 14.537 1.00 96.94 347 GLY A N 1
ATOM 2698 C CA . GLY A 1 347 ? 17.069 4.566 14.904 1.00 96.94 347 GLY A CA 1
ATOM 2699 C C . GLY A 1 347 ? 16.169 3.369 14.577 1.00 96.94 347 GLY A C 1
ATOM 2700 O O . GLY A 1 347 ? 16.423 2.264 15.052 1.00 96.94 347 GLY A O 1
ATOM 2701 N N . LEU A 1 348 ? 15.125 3.544 13.759 1.00 98.19 348 LEU A N 1
ATOM 2702 C CA . LEU A 1 348 ? 14.182 2.475 13.402 1.00 98.19 348 LEU A CA 1
ATOM 2703 C C . LEU A 1 348 ? 14.579 1.720 12.127 1.00 98.19 348 LEU A C 1
ATOM 2705 O O . LEU A 1 348 ? 13.852 0.829 11.692 1.00 98.19 348 LEU A O 1
ATOM 2709 N N . GLY A 1 349 ? 15.755 1.998 11.554 1.00 95.31 349 GLY A N 1
ATOM 2710 C CA . GLY A 1 349 ? 16.252 1.321 10.349 1.00 95.31 349 GLY A CA 1
ATOM 2711 C C . GLY A 1 349 ? 16.380 -0.203 10.493 1.00 95.31 349 GLY A C 1
ATOM 2712 O O . GLY A 1 349 ? 16.271 -0.924 9.510 1.00 95.31 349 GLY A O 1
ATOM 2713 N N . ALA A 1 350 ? 16.532 -0.733 11.710 1.00 96.50 350 ALA A N 1
ATOM 2714 C CA . ALA A 1 350 ? 16.529 -2.180 11.960 1.00 96.50 350 ALA A CA 1
ATOM 2715 C C . ALA A 1 350 ? 15.122 -2.812 11.975 1.00 96.50 350 ALA A C 1
ATOM 2717 O O . ALA A 1 350 ? 15.008 -4.033 12.010 1.00 96.50 350 ALA A O 1
ATOM 2718 N N . LYS A 1 351 ? 14.056 -2.002 11.958 1.00 98.31 351 LYS A N 1
ATOM 2719 C CA . LYS A 1 351 ? 12.645 -2.427 11.952 1.00 98.31 351 LYS A CA 1
ATOM 2720 C C . LYS A 1 351 ? 11.864 -1.898 10.747 1.00 98.31 351 LYS A C 1
ATOM 2722 O O . LYS A 1 351 ? 10.688 -2.216 10.602 1.00 98.31 351 LYS A O 1
ATOM 2727 N N . HIS A 1 352 ? 12.495 -1.096 9.895 1.00 98.62 352 HIS A N 1
ATOM 2728 C CA . HIS A 1 352 ? 11.872 -0.488 8.727 1.00 98.62 352 HIS A CA 1
ATOM 2729 C C . HIS A 1 352 ? 12.612 -0.847 7.440 1.00 98.62 352 HIS A C 1
ATOM 2731 O O . HIS A 1 352 ? 13.845 -0.892 7.408 1.00 98.62 352 HIS A O 1
ATOM 2737 N N . ARG A 1 353 ? 11.858 -1.093 6.370 1.00 98.38 353 ARG A N 1
ATOM 2738 C CA . ARG A 1 353 ? 12.359 -1.078 4.996 1.00 98.38 353 ARG A CA 1
ATOM 2739 C C . ARG A 1 353 ? 11.451 -0.253 4.118 1.00 98.38 353 ARG A C 1
ATOM 2741 O O . ARG A 1 353 ? 10.241 -0.231 4.323 1.00 98.38 353 ARG A O 1
ATOM 2748 N N . VAL A 1 354 ? 12.044 0.333 3.089 1.00 98.56 354 VAL A N 1
ATOM 2749 C CA . VAL A 1 354 ? 11.308 0.943 1.988 1.00 98.56 354 VAL A CA 1
ATOM 2750 C C . VAL A 1 354 ? 11.794 0.382 0.656 1.00 98.56 354 VAL A C 1
ATOM 2752 O O . VAL A 1 354 ? 12.998 0.251 0.431 1.00 98.56 354 VAL A O 1
ATOM 2755 N N . TYR A 1 355 ? 10.847 0.050 -0.217 1.00 98.81 355 TYR A N 1
ATOM 2756 C CA . TYR A 1 355 ? 11.103 -0.393 -1.581 1.00 98.81 355 TYR A CA 1
ATOM 2757 C C . TYR A 1 355 ? 10.369 0.518 -2.564 1.00 98.81 355 TYR A C 1
ATOM 2759 O O . TYR A 1 355 ? 9.145 0.477 -2.680 1.00 98.81 355 TYR A O 1
ATOM 2767 N N . GLU A 1 356 ? 11.123 1.362 -3.258 1.00 98.62 356 GLU A N 1
ATOM 2768 C CA . GLU A 1 356 ? 10.616 2.199 -4.337 1.00 98.62 356 GLU A CA 1
ATOM 2769 C C . GLU A 1 356 ? 10.573 1.396 -5.642 1.00 98.62 356 GLU A C 1
ATOM 2771 O O . GLU A 1 356 ? 11.585 0.836 -6.056 1.00 98.62 356 GLU A O 1
ATOM 2776 N N . PHE A 1 357 ? 9.418 1.331 -6.296 1.00 98.56 357 PHE A N 1
ATOM 2777 C CA . PHE A 1 357 ? 9.211 0.656 -7.571 1.00 98.56 357 PHE A CA 1
ATOM 2778 C C . PHE A 1 357 ? 9.217 1.684 -8.701 1.00 98.56 357 PHE A C 1
ATOM 2780 O O . PHE A 1 357 ? 8.353 2.563 -8.772 1.00 98.56 357 PHE A O 1
ATOM 2787 N N . ARG A 1 358 ? 10.196 1.580 -9.598 1.00 98.31 358 ARG A N 1
ATOM 2788 C CA . ARG A 1 358 ? 10.310 2.455 -10.767 1.00 98.31 358 ARG A CA 1
ATOM 2789 C C . ARG A 1 358 ? 9.254 2.095 -11.811 1.00 98.31 358 ARG A C 1
ATOM 2791 O O . ARG A 1 358 ? 8.930 0.925 -11.990 1.00 98.31 358 ARG A O 1
ATOM 2798 N N . GLY A 1 359 ? 8.773 3.097 -12.544 1.00 96.69 359 GLY A N 1
ATOM 2799 C CA . GLY A 1 359 ? 7.885 2.883 -13.690 1.00 96.69 359 GLY A CA 1
ATOM 2800 C C . GLY A 1 359 ? 6.431 2.556 -13.341 1.00 96.69 359 GLY A C 1
ATOM 2801 O O . GLY A 1 359 ? 5.700 2.116 -14.218 1.00 96.69 359 GLY A O 1
ATOM 2802 N N . VAL A 1 360 ? 5.998 2.767 -12.094 1.00 96.44 360 VAL A N 1
ATOM 2803 C CA . VAL A 1 360 ? 4.590 2.612 -11.686 1.00 96.44 360 VAL A CA 1
ATOM 2804 C C . VAL A 1 360 ? 4.106 3.894 -11.031 1.00 96.44 360 VAL A C 1
ATOM 2806 O O . VAL A 1 360 ? 4.818 4.489 -10.218 1.00 96.44 360 VAL A O 1
ATOM 2809 N N . SER A 1 361 ? 2.911 4.333 -11.416 1.00 95.12 361 SER A N 1
ATOM 2810 C CA . SER A 1 361 ? 2.130 5.371 -10.741 1.00 95.12 361 SER A CA 1
ATOM 2811 C C . SER A 1 361 ? 1.380 4.766 -9.548 1.00 95.12 361 SER A C 1
ATOM 2813 O O . SER A 1 361 ? 1.785 3.747 -9.007 1.00 95.12 361 SER A O 1
ATOM 2815 N N . HIS A 1 362 ? 0.300 5.379 -9.080 1.00 94.69 362 HIS A N 1
ATOM 2816 C CA . HIS A 1 362 ? -0.388 4.912 -7.878 1.00 94.69 362 HIS A CA 1
ATOM 2817 C C . HIS A 1 362 ? -0.923 3.478 -8.006 1.00 94.69 362 HIS A C 1
ATOM 2819 O O . HIS A 1 362 ? -0.829 2.708 -7.057 1.00 94.69 362 HIS A O 1
ATOM 2825 N N . PHE A 1 363 ? -1.442 3.109 -9.177 1.00 94.00 363 PHE A N 1
ATOM 2826 C CA . PHE A 1 363 ? -2.013 1.792 -9.444 1.00 94.00 363 PHE A CA 1
ATOM 2827 C C . PHE A 1 363 ? -1.103 0.942 -10.328 1.00 94.00 363 PHE A C 1
ATOM 2829 O O . PHE A 1 363 ? -0.540 1.425 -11.313 1.00 94.00 363 PHE A O 1
ATOM 2836 N N . ASP A 1 364 ? -1.011 -0.342 -9.988 1.00 95.19 364 ASP A N 1
ATOM 2837 C CA . ASP A 1 364 ? -0.387 -1.359 -10.828 1.00 95.19 364 ASP A CA 1
ATOM 2838 C C . ASP A 1 364 ? -1.404 -1.987 -11.801 1.00 95.19 364 ASP A C 1
ATOM 2840 O O . ASP A 1 364 ? -2.593 -1.647 -11.804 1.00 95.19 364 ASP A O 1
ATOM 2844 N N . ALA A 1 365 ? -0.955 -2.939 -12.622 1.00 94.75 365 ALA A N 1
ATOM 2845 C CA . ALA A 1 365 ? -1.787 -3.595 -13.631 1.00 94.75 365 ALA A CA 1
ATOM 2846 C C . ALA A 1 365 ? -3.031 -4.302 -13.056 1.00 94.75 365 ALA A C 1
ATOM 2848 O O . ALA A 1 365 ? -3.972 -4.585 -13.796 1.00 94.75 365 ALA A O 1
ATOM 2849 N N . GLY A 1 366 ? -3.059 -4.604 -11.754 1.00 92.00 366 GLY A N 1
ATOM 2850 C CA . GLY A 1 366 ? -4.222 -5.187 -11.094 1.00 92.00 366 GLY A CA 1
ATOM 2851 C C . GLY A 1 366 ? -5.268 -4.162 -10.647 1.00 92.00 366 GLY A C 1
ATOM 2852 O O . GLY A 1 366 ? -6.370 -4.558 -10.286 1.00 92.00 366 GLY A O 1
ATOM 2853 N N . GLN A 1 367 ? -4.965 -2.863 -10.643 1.00 89.31 367 GLN A N 1
ATOM 2854 C CA . GLN A 1 367 ? -5.842 -1.834 -10.060 1.00 89.31 367 GLN A CA 1
ATOM 2855 C C . GLN A 1 367 ? -6.247 -0.717 -11.025 1.00 89.31 367 GLN A C 1
ATOM 2857 O O . GLN A 1 367 ? -7.074 0.132 -10.668 1.00 89.31 367 GLN A O 1
ATOM 2862 N N . VAL A 1 368 ? -5.711 -0.723 -12.245 1.00 88.00 368 VAL A N 1
ATOM 2863 C CA . VAL A 1 368 ? -6.145 0.204 -13.293 1.00 88.00 368 VAL A CA 1
ATOM 2864 C C . VAL A 1 368 ? -7.639 0.037 -13.590 1.00 88.00 368 VAL A C 1
ATOM 2866 O O . VAL A 1 368 ? -8.173 -1.070 -13.657 1.00 88.00 368 VAL A O 1
ATOM 2869 N N . SER A 1 369 ? -8.337 1.157 -13.760 1.00 82.06 369 SER A N 1
ATOM 2870 C CA . SER A 1 369 ? -9.755 1.167 -14.148 1.00 82.06 369 SER A CA 1
ATOM 2871 C C . SER A 1 369 ? -9.972 0.845 -15.617 1.00 82.06 369 SER A C 1
ATOM 2873 O O . SER A 1 369 ? -11.043 0.372 -15.998 1.00 82.06 369 SER A O 1
ATOM 2875 N N . ARG A 1 370 ? -8.962 1.135 -16.434 1.00 83.56 370 ARG A N 1
ATOM 2876 C CA . ARG A 1 370 ? -9.025 1.107 -17.885 1.00 83.56 370 ARG A CA 1
ATOM 2877 C C . ARG A 1 370 ? -8.415 -0.180 -18.436 1.00 83.56 370 ARG A C 1
ATOM 2879 O O . ARG A 1 370 ? -7.213 -0.389 -18.267 1.00 83.56 370 ARG A O 1
ATOM 2886 N N . PRO A 1 371 ? -9.199 -1.034 -19.124 1.00 87.12 371 PRO A N 1
ATOM 2887 C CA . PRO A 1 371 ? -8.692 -2.288 -19.681 1.00 87.12 371 PRO A CA 1
ATOM 2888 C C . PRO A 1 371 ? -7.507 -2.112 -20.641 1.00 87.12 371 PRO A C 1
ATOM 2890 O O . PRO A 1 371 ? -6.618 -2.960 -20.681 1.00 87.12 371 PRO A O 1
ATOM 2893 N N . ASP A 1 372 ? -7.466 -1.008 -21.390 1.00 87.81 372 ASP A N 1
ATOM 2894 C CA . ASP A 1 372 ? -6.392 -0.679 -22.330 1.00 87.81 372 ASP A CA 1
ATOM 2895 C C . ASP A 1 372 ? -5.069 -0.303 -21.643 1.00 87.81 372 ASP A C 1
ATOM 2897 O O . ASP A 1 372 ? -4.001 -0.518 -22.221 1.00 87.81 372 ASP A O 1
ATOM 2901 N N . LEU A 1 373 ? -5.117 0.191 -20.401 1.00 90.25 373 LEU A N 1
ATOM 2902 C CA . LEU A 1 373 ? -3.923 0.520 -19.612 1.00 90.25 373 LEU A CA 1
ATOM 2903 C C . LEU A 1 373 ? -3.339 -0.684 -18.872 1.00 90.25 373 LEU A C 1
ATOM 2905 O O . LEU A 1 373 ? -2.184 -0.645 -18.447 1.00 90.25 373 LEU A O 1
ATOM 2909 N N . VAL A 1 374 ? -4.089 -1.783 -18.755 1.00 91.62 374 VAL A N 1
ATOM 2910 C CA . VAL A 1 374 ? -3.637 -2.982 -18.035 1.00 91.62 374 VAL A CA 1
ATOM 2911 C C . VAL A 1 374 ? -2.335 -3.532 -18.619 1.00 91.62 374 VAL A C 1
ATOM 2913 O O . VAL A 1 374 ? -1.428 -3.892 -17.879 1.00 91.62 374 VAL A O 1
ATOM 2916 N N . ASN A 1 375 ? -2.215 -3.568 -19.948 1.00 90.81 375 ASN A N 1
ATOM 2917 C CA . ASN A 1 375 ? -1.009 -4.054 -20.630 1.00 90.81 375 ASN A CA 1
ATOM 2918 C C . ASN A 1 375 ? 0.086 -2.977 -20.763 1.00 90.81 375 ASN A C 1
ATOM 2920 O O . ASN A 1 375 ? 1.137 -3.245 -21.338 1.00 90.81 375 ASN A O 1
ATOM 2924 N N . GLN A 1 376 ? -0.179 -1.763 -20.281 1.00 92.19 376 GLN A N 1
ATOM 2925 C CA . GLN A 1 376 ? 0.742 -0.622 -20.284 1.00 92.19 376 GLN A CA 1
ATOM 2926 C C . GLN A 1 376 ? 1.260 -0.293 -18.881 1.00 92.19 376 GLN A C 1
ATOM 2928 O O . GLN A 1 376 ? 2.061 0.620 -18.713 1.00 92.19 376 GLN A O 1
ATOM 2933 N N . THR A 1 377 ? 0.805 -1.034 -17.873 1.00 94.62 377 THR A N 1
ATOM 2934 C CA . THR A 1 377 ? 1.185 -0.858 -16.475 1.00 94.62 377 THR A CA 1
ATOM 2935 C C . THR A 1 377 ? 1.940 -2.093 -16.005 1.00 94.62 377 THR A C 1
ATOM 2937 O O . THR A 1 377 ? 1.650 -3.210 -16.436 1.00 94.62 377 THR A O 1
ATOM 2940 N N . LEU A 1 378 ? 2.912 -1.907 -15.113 1.00 97.12 378 LEU A N 1
ATOM 2941 C CA . LEU A 1 378 ? 3.639 -3.026 -14.521 1.00 97.12 378 LEU A CA 1
ATOM 2942 C C . LEU A 1 378 ? 2.747 -3.816 -13.564 1.00 97.12 378 LEU A C 1
ATOM 2944 O O . LEU A 1 378 ? 1.908 -3.257 -12.859 1.00 97.12 378 LEU A O 1
ATOM 2948 N N . ASP A 1 379 ? 2.966 -5.123 -13.515 1.00 97.12 379 ASP A N 1
ATOM 2949 C CA . ASP A 1 379 ? 2.320 -6.018 -12.563 1.00 97.12 379 ASP A CA 1
ATOM 2950 C C . ASP A 1 379 ? 3.246 -6.270 -11.374 1.00 97.12 379 ASP A C 1
ATOM 2952 O O . ASP A 1 379 ? 4.314 -6.870 -11.528 1.00 97.12 379 ASP A O 1
ATOM 2956 N N . LEU A 1 380 ? 2.831 -5.836 -10.184 1.00 98.19 380 LEU A N 1
ATOM 2957 C CA . LEU A 1 380 ? 3.654 -5.929 -8.982 1.00 98.19 380 LEU A CA 1
ATOM 2958 C C . LEU A 1 380 ? 3.436 -7.226 -8.197 1.00 98.19 380 LEU A C 1
ATOM 2960 O O . LEU A 1 380 ? 4.081 -7.423 -7.165 1.00 98.19 380 LEU A O 1
ATOM 2964 N N . THR A 1 381 ? 2.585 -8.140 -8.677 1.00 97.44 381 THR A N 1
ATOM 2965 C CA . THR A 1 381 ? 2.231 -9.376 -7.963 1.00 97.44 381 THR A CA 1
ATOM 2966 C C . THR A 1 381 ? 3.464 -10.159 -7.514 1.00 97.44 381 THR A C 1
ATOM 2968 O O . THR A 1 381 ? 3.524 -10.596 -6.368 1.00 97.44 381 THR A O 1
ATOM 2971 N N . GLY A 1 382 ? 4.469 -10.309 -8.381 1.00 97.94 382 GLY A N 1
ATOM 2972 C CA . GLY A 1 382 ? 5.697 -11.033 -8.056 1.00 97.94 382 GLY A CA 1
ATOM 2973 C C . GLY A 1 382 ? 6.494 -10.393 -6.917 1.00 97.94 382 GLY A C 1
ATOM 2974 O O . GLY A 1 382 ? 7.027 -11.110 -6.074 1.00 97.94 382 GLY A O 1
ATOM 2975 N N . LEU A 1 383 ? 6.548 -9.058 -6.853 1.00 98.50 383 LEU A N 1
ATOM 2976 C CA . LEU A 1 383 ? 7.215 -8.358 -5.751 1.00 98.50 383 LEU A CA 1
ATOM 2977 C C . LEU A 1 383 ? 6.450 -8.577 -4.444 1.00 98.50 383 LEU A C 1
ATOM 2979 O O . LEU A 1 383 ? 7.055 -8.924 -3.434 1.00 98.50 383 LEU A O 1
ATOM 2983 N N . TYR A 1 384 ? 5.122 -8.439 -4.457 1.00 98.50 384 TYR A N 1
ATOM 2984 C CA . TYR A 1 384 ? 4.300 -8.644 -3.260 1.00 98.50 384 TYR A CA 1
ATOM 2985 C C . TYR A 1 384 ? 4.311 -10.092 -2.763 1.00 98.50 384 TYR A C 1
ATOM 2987 O O . TYR A 1 384 ? 4.316 -10.312 -1.553 1.00 98.50 384 TYR A O 1
ATOM 2995 N N . ASP A 1 385 ? 4.397 -11.071 -3.665 1.00 98.12 385 ASP A N 1
ATOM 2996 C CA . ASP A 1 385 ? 4.588 -12.486 -3.323 1.00 98.12 385 ASP A CA 1
ATOM 2997 C C . ASP A 1 385 ? 5.852 -12.683 -2.479 1.00 98.12 385 ASP A C 1
ATOM 2999 O O . ASP A 1 385 ? 5.794 -13.231 -1.374 1.00 98.12 385 ASP A O 1
ATOM 3003 N N . ALA A 1 386 ? 6.974 -12.121 -2.936 1.00 98.50 386 ALA A N 1
ATOM 3004 C CA . ALA A 1 386 ? 8.222 -12.146 -2.185 1.00 98.50 386 ALA A CA 1
ATOM 3005 C C . ALA A 1 386 ? 8.148 -11.323 -0.886 1.00 98.50 386 ALA A C 1
ATOM 3007 O O . ALA A 1 386 ? 8.602 -11.788 0.158 1.00 98.50 386 ALA A O 1
ATOM 3008 N N . LEU A 1 387 ? 7.577 -10.115 -0.913 1.00 98.75 387 LEU A N 1
ATOM 3009 C CA . LEU A 1 387 ? 7.531 -9.231 0.256 1.00 98.75 387 LEU A CA 1
ATOM 3010 C C . LEU A 1 387 ? 6.688 -9.799 1.401 1.00 98.75 387 LEU A C 1
ATOM 3012 O O . LEU A 1 387 ? 7.069 -9.631 2.559 1.00 98.75 387 LEU A O 1
ATOM 3016 N N . ILE A 1 388 ? 5.599 -10.512 1.102 1.00 98.56 388 ILE A N 1
ATOM 3017 C CA . ILE A 1 388 ? 4.807 -11.216 2.120 1.00 98.56 388 ILE A CA 1
ATOM 3018 C C . ILE A 1 388 ? 5.671 -12.267 2.830 1.00 98.56 388 ILE A C 1
ATOM 3020 O O . ILE A 1 388 ? 5.715 -12.284 4.062 1.00 98.56 388 ILE A O 1
ATOM 3024 N N . ASP A 1 389 ? 6.413 -13.086 2.079 1.00 98.25 389 ASP A N 1
ATOM 3025 C CA . ASP A 1 389 ? 7.296 -14.113 2.654 1.00 98.25 389 ASP A CA 1
ATOM 3026 C C . ASP A 1 389 ? 8.453 -13.497 3.450 1.00 98.25 389 ASP A C 1
ATOM 3028 O O . ASP A 1 389 ? 8.877 -14.031 4.480 1.00 98.25 389 ASP A O 1
ATOM 3032 N N . ARG A 1 390 ? 8.967 -12.353 2.991 1.00 98.56 390 ARG A N 1
ATOM 3033 C CA . ARG A 1 390 ? 10.041 -11.616 3.661 1.00 98.56 390 ARG A CA 1
ATOM 3034 C C . ARG A 1 390 ? 9.576 -10.982 4.964 1.00 98.56 390 ARG A C 1
ATOM 3036 O O . ARG A 1 390 ? 10.294 -11.087 5.956 1.00 98.56 390 ARG A O 1
ATOM 3043 N N . LEU A 1 391 ? 8.388 -10.376 4.991 1.00 98.69 391 LEU A N 1
ATOM 3044 C CA . LEU A 1 391 ? 7.806 -9.848 6.224 1.00 98.69 391 LEU A CA 1
ATOM 3045 C C . LEU A 1 391 ? 7.603 -10.968 7.246 1.00 98.69 391 LEU A C 1
ATOM 3047 O O . LEU A 1 391 ? 7.950 -10.818 8.416 1.00 98.69 391 LEU A O 1
ATOM 3051 N N . ASP A 1 392 ? 7.102 -12.111 6.785 1.00 98.12 392 ASP A N 1
ATOM 3052 C CA . ASP A 1 392 ? 6.852 -13.271 7.628 1.00 98.12 392 ASP A CA 1
ATOM 3053 C C . ASP A 1 392 ? 8.143 -13.857 8.218 1.00 98.12 392 ASP A C 1
ATOM 3055 O O . ASP A 1 392 ? 8.245 -14.074 9.427 1.00 98.12 392 ASP A O 1
ATOM 3059 N N . ALA A 1 393 ? 9.170 -14.037 7.382 1.00 98.56 393 ALA A N 1
ATOM 3060 C CA . ALA A 1 393 ? 10.499 -14.457 7.819 1.00 98.56 393 ALA A CA 1
ATOM 3061 C C . ALA A 1 393 ? 11.108 -13.479 8.829 1.00 98.56 393 ALA A C 1
ATOM 3063 O O . ALA A 1 393 ? 11.731 -13.904 9.806 1.00 98.56 393 ALA A O 1
ATOM 3064 N N . TRP A 1 394 ? 10.906 -12.179 8.610 1.00 98.69 394 TRP A N 1
ATOM 3065 C CA . TRP A 1 394 ? 11.404 -11.157 9.508 1.00 98.69 394 TRP A CA 1
ATOM 3066 C C . TRP A 1 394 ? 10.714 -11.242 10.858 1.00 98.69 394 TRP A C 1
ATOM 3068 O O . TRP A 1 394 ? 11.393 -11.244 11.875 1.00 98.69 394 TRP A O 1
ATOM 3078 N N . VAL A 1 395 ? 9.390 -11.362 10.913 1.00 98.50 395 VAL A N 1
ATOM 3079 C CA . VAL A 1 395 ? 8.669 -11.440 12.189 1.00 98.50 395 VAL A CA 1
ATOM 3080 C C . VAL A 1 395 ? 8.947 -12.746 12.932 1.00 98.50 395 VAL A C 1
ATOM 3082 O O . VAL A 1 395 ? 9.200 -12.711 14.134 1.00 98.50 395 VAL A O 1
ATOM 3085 N N . GLU A 1 396 ? 8.892 -13.893 12.256 1.00 98.06 396 GLU A N 1
ATOM 3086 C CA . GLU A 1 396 ? 8.957 -15.193 12.935 1.00 98.06 396 GLU A CA 1
ATOM 3087 C C . GLU A 1 396 ? 10.376 -15.666 13.238 1.00 98.06 396 GLU A C 1
ATOM 3089 O O . GLU A 1 396 ? 10.575 -16.383 14.217 1.00 98.06 396 GLU A O 1
ATOM 3094 N N . ARG A 1 397 ? 11.351 -15.304 12.400 1.00 98.31 397 ARG A N 1
ATOM 3095 C CA . ARG A 1 397 ? 12.725 -15.829 12.478 1.00 98.31 397 ARG A CA 1
ATOM 3096 C C . ARG A 1 397 ? 13.783 -14.743 12.619 1.00 98.31 397 ARG A C 1
ATOM 3098 O O . ARG A 1 397 ? 14.966 -15.052 12.591 1.00 98.31 397 ARG A O 1
ATOM 3105 N N . ASP A 1 398 ? 13.357 -13.486 12.719 1.00 98.00 398 ASP A N 1
ATOM 3106 C CA . ASP A 1 398 ? 14.234 -12.313 12.744 1.00 98.00 398 ASP A CA 1
ATOM 3107 C C . ASP A 1 398 ? 15.177 -12.201 11.533 1.00 98.00 398 ASP A C 1
ATOM 3109 O O . ASP A 1 398 ? 16.205 -11.533 11.570 1.00 98.00 398 ASP A O 1
ATOM 3113 N N . ILE A 1 399 ? 14.797 -12.816 10.407 1.00 98.38 399 ILE A N 1
ATOM 3114 C CA . ILE A 1 399 ? 15.554 -12.729 9.158 1.00 98.38 399 ILE A CA 1
ATOM 3115 C C . ILE A 1 399 ? 15.129 -11.453 8.443 1.00 98.38 399 ILE A C 1
ATOM 3117 O O . ILE A 1 399 ? 14.079 -11.415 7.798 1.00 98.38 399 ILE A O 1
ATOM 3121 N N . ALA A 1 400 ? 15.939 -10.405 8.574 1.00 97.31 400 ALA A N 1
ATOM 3122 C CA . ALA A 1 400 ? 15.658 -9.135 7.930 1.00 97.31 400 ALA A CA 1
ATOM 3123 C C . ALA A 1 400 ? 15.533 -9.292 6.398 1.00 97.31 400 ALA A C 1
ATOM 3125 O O . ALA A 1 400 ? 16.300 -10.034 5.775 1.00 97.31 400 ALA A O 1
ATOM 3126 N N . PRO A 1 401 ? 14.586 -8.581 5.769 1.00 98.06 401 PRO A N 1
ATOM 3127 C CA . PRO A 1 401 ? 14.535 -8.459 4.319 1.00 98.06 401 PRO A CA 1
ATOM 3128 C C . PRO A 1 401 ? 15.761 -7.674 3.798 1.00 98.06 401 PRO A C 1
ATOM 3130 O O . PRO A 1 401 ? 16.464 -7.026 4.592 1.00 98.06 401 PRO A O 1
ATOM 3133 N N . PRO A 1 402 ? 16.012 -7.686 2.473 1.00 96.25 402 PRO A N 1
ATOM 3134 C CA . PRO A 1 402 ? 17.109 -6.934 1.861 1.00 96.25 402 PRO A CA 1
ATOM 3135 C C . PRO A 1 402 ? 17.112 -5.457 2.275 1.00 96.25 402 PRO A C 1
ATOM 3137 O O . PRO A 1 402 ? 16.056 -4.938 2.654 1.00 96.25 402 PRO A O 1
ATOM 3140 N N . PRO A 1 403 ? 18.258 -4.758 2.202 1.00 95.62 403 PRO A N 1
ATOM 3141 C CA . PRO A 1 403 ? 18.313 -3.321 2.452 1.00 95.62 403 PRO A CA 1
ATOM 3142 C C . PRO A 1 403 ? 17.255 -2.545 1.660 1.00 95.62 403 PRO A C 1
ATOM 3144 O O . PRO A 1 403 ? 16.816 -2.979 0.592 1.00 95.62 403 PRO A O 1
ATOM 3147 N N . SER A 1 404 ? 16.832 -1.406 2.210 1.00 97.00 404 SER A N 1
ATOM 3148 C CA . SER A 1 404 ? 15.912 -0.492 1.533 1.00 97.00 404 SER A CA 1
ATOM 3149 C C . SER A 1 404 ? 16.446 -0.119 0.151 1.00 97.00 404 SER A C 1
ATOM 3151 O O . SER A 1 404 ? 17.640 0.125 0.019 1.00 97.00 404 SER A O 1
ATOM 3153 N N . LYS A 1 405 ? 15.566 -0.043 -0.851 1.00 98.00 405 LYS A N 1
ATOM 3154 C CA . LYS A 1 405 ? 15.905 0.325 -2.233 1.00 98.00 405 LYS A CA 1
ATOM 3155 C C . LYS A 1 405 ? 15.120 1.557 -2.656 1.00 98.00 405 LYS A C 1
ATOM 3157 O O . LYS A 1 405 ? 13.903 1.469 -2.805 1.00 98.00 405 LYS A O 1
ATOM 3162 N N . VAL A 1 406 ? 15.796 2.694 -2.809 1.00 97.06 406 VAL A N 1
ATOM 3163 C CA . VAL A 1 406 ? 15.175 4.012 -3.027 1.00 97.06 406 VAL A CA 1
ATOM 3164 C C . VAL A 1 406 ? 16.063 4.864 -3.921 1.00 97.06 406 VAL A C 1
ATOM 3166 O O . VAL A 1 406 ? 17.283 4.877 -3.768 1.00 97.06 406 VAL A O 1
ATOM 3169 N N . ASP A 1 407 ? 15.456 5.651 -4.806 1.00 95.56 407 ASP A N 1
ATOM 3170 C CA . ASP A 1 407 ? 16.176 6.635 -5.619 1.00 95.56 407 ASP A CA 1
ATOM 3171 C C . ASP A 1 407 ? 16.411 7.940 -4.841 1.00 95.56 407 ASP A C 1
ATOM 3173 O O . ASP A 1 407 ? 15.983 9.025 -5.230 1.00 95.56 407 ASP A O 1
ATOM 3177 N N . MET A 1 408 ? 17.086 7.811 -3.698 1.00 94.19 408 MET A N 1
ATOM 3178 C CA . MET A 1 408 ? 17.502 8.905 -2.823 1.00 94.19 408 MET A CA 1
ATOM 3179 C C . MET A 1 408 ? 18.880 8.575 -2.257 1.00 94.19 408 MET A C 1
ATOM 3181 O O . MET A 1 408 ? 19.024 7.570 -1.560 1.00 94.19 408 MET A O 1
ATOM 3185 N N . MET A 1 409 ? 19.874 9.418 -2.546 1.00 91.75 409 MET A N 1
ATOM 3186 C CA . MET A 1 409 ? 21.267 9.202 -2.140 1.00 91.75 409 MET A CA 1
ATOM 3187 C C . MET A 1 409 ? 21.381 8.974 -0.640 1.00 91.75 409 MET A C 1
ATOM 3189 O O . MET A 1 409 ? 21.958 7.989 -0.205 1.00 91.75 409 MET A O 1
ATOM 3193 N N . GLU A 1 410 ? 20.718 9.804 0.157 1.00 90.12 410 GLU A N 1
ATOM 3194 C CA . GLU A 1 410 ? 20.761 9.721 1.608 1.00 90.12 410 GLU A CA 1
ATOM 3195 C C . GLU A 1 410 ? 20.340 8.343 2.108 1.00 90.12 410 GLU A C 1
ATOM 3197 O O . GLU A 1 410 ? 20.856 7.909 3.131 1.00 90.12 410 GLU A O 1
ATOM 3202 N N . LEU A 1 411 ? 19.407 7.664 1.434 1.00 89.06 411 LEU A N 1
ATOM 3203 C CA . LEU A 1 411 ? 18.903 6.341 1.807 1.00 89.06 411 LEU A CA 1
ATOM 3204 C C . LEU A 1 411 ? 19.674 5.185 1.167 1.00 89.06 411 LEU A C 1
ATOM 3206 O O . LEU A 1 411 ? 19.742 4.116 1.775 1.00 89.06 411 LEU A O 1
ATOM 3210 N N . GLY A 1 412 ? 20.195 5.397 -0.037 1.00 85.94 412 GLY A N 1
ATOM 3211 C CA . GLY A 1 412 ? 20.729 4.347 -0.890 1.00 85.94 412 GLY A CA 1
ATOM 3212 C C . GLY A 1 412 ? 22.253 4.248 -0.940 1.00 85.94 412 GLY A C 1
ATOM 3213 O O . GLY A 1 412 ? 22.728 3.140 -1.169 1.00 85.94 412 GLY A O 1
ATOM 3214 N N . ASP A 1 413 ? 22.963 5.355 -0.682 1.00 88.75 413 ASP A N 1
ATOM 3215 C CA . ASP A 1 413 ? 24.425 5.465 -0.552 1.00 88.75 413 ASP A CA 1
ATOM 3216 C C . ASP A 1 413 ? 24.837 5.178 0.901 1.00 88.75 413 ASP A C 1
ATOM 3218 O O . ASP A 1 413 ? 24.794 6.043 1.788 1.00 88.75 413 ASP A O 1
ATOM 3222 N N . LEU A 1 414 ? 25.129 3.908 1.181 1.00 83.19 414 LEU A N 1
ATOM 3223 C CA . LEU A 1 414 ? 25.394 3.444 2.544 1.00 83.19 414 LEU A CA 1
ATOM 3224 C C . LEU A 1 414 ? 26.820 3.761 3.000 1.00 83.19 414 LEU A C 1
ATOM 3226 O O . LEU A 1 414 ? 27.043 3.925 4.205 1.00 83.19 414 LEU A O 1
ATOM 3230 N N . ASN A 1 415 ? 27.775 3.831 2.070 1.00 86.12 415 ASN A N 1
ATOM 3231 C CA . ASN A 1 415 ? 29.185 4.077 2.367 1.00 86.12 415 ASN A CA 1
ATOM 3232 C C . ASN A 1 415 ? 29.584 5.567 2.239 1.00 86.12 415 ASN A C 1
ATOM 3234 O O . ASN A 1 415 ? 30.676 5.936 2.677 1.00 86.12 415 ASN A O 1
ATOM 3238 N N . LYS A 1 416 ? 28.670 6.416 1.746 1.00 86.69 416 LYS A N 1
ATOM 3239 C CA . LYS A 1 416 ? 28.830 7.855 1.495 1.00 86.69 416 LYS A CA 1
ATOM 3240 C C . LYS A 1 416 ? 29.884 8.175 0.432 1.00 86.69 416 LYS A C 1
ATOM 3242 O O . LYS A 1 416 ? 30.573 9.192 0.550 1.00 86.69 416 LYS A O 1
ATOM 3247 N N . ASP A 1 417 ? 30.036 7.319 -0.575 1.00 89.12 417 ASP A N 1
ATOM 3248 C CA . ASP A 1 417 ? 30.984 7.501 -1.680 1.00 89.12 417 ASP A CA 1
ATOM 3249 C C . ASP A 1 417 ? 30.394 8.262 -2.882 1.00 89.12 417 ASP A C 1
ATOM 3251 O O . ASP A 1 417 ? 31.104 8.542 -3.852 1.00 89.12 417 ASP A O 1
ATOM 3255 N N . GLY A 1 418 ? 29.119 8.654 -2.808 1.00 89.25 418 GLY A N 1
ATOM 3256 C CA . GLY A 1 418 ? 28.411 9.332 -3.887 1.00 89.25 418 GLY A CA 1
ATOM 3257 C C . GLY A 1 418 ? 27.765 8.382 -4.898 1.00 89.25 418 GLY A C 1
ATOM 3258 O O . GLY A 1 418 ? 27.210 8.858 -5.892 1.00 89.25 418 GLY A O 1
ATOM 3259 N N . VAL A 1 419 ? 27.777 7.068 -4.657 1.00 91.62 419 VAL A N 1
ATOM 3260 C CA . VAL A 1 419 ? 27.095 6.050 -5.461 1.00 91.62 419 VAL A CA 1
ATOM 3261 C C . VAL A 1 419 ? 25.920 5.472 -4.680 1.00 91.62 419 VAL A C 1
ATOM 3263 O O . VAL A 1 419 ? 26.052 4.962 -3.578 1.00 91.62 419 VAL A O 1
ATOM 3266 N N . ASN A 1 420 ? 24.732 5.495 -5.281 1.00 93.12 420 ASN A N 1
ATOM 3267 C CA . ASN A 1 420 ? 23.584 4.802 -4.708 1.00 93.12 420 ASN A CA 1
ATOM 3268 C C . ASN A 1 420 ? 23.708 3.289 -4.965 1.00 93.12 420 ASN A C 1
ATOM 3270 O O . ASN A 1 420 ? 23.412 2.831 -6.073 1.00 93.12 420 ASN A O 1
ATOM 3274 N N . GLU A 1 421 ? 24.114 2.499 -3.965 1.00 93.00 421 GLU A N 1
ATOM 3275 C CA . GLU A 1 421 ? 24.228 1.041 -4.122 1.00 93.00 421 GLU A CA 1
ATOM 3276 C C . GLU A 1 421 ? 22.873 0.330 -4.029 1.00 93.00 421 GLU A C 1
ATOM 3278 O O . GLU A 1 421 ? 22.727 -0.820 -4.463 1.00 93.00 421 GLU A O 1
ATOM 3283 N N . ASN A 1 422 ? 21.854 1.023 -3.516 1.00 94.44 422 ASN A N 1
ATOM 3284 C CA . ASN A 1 422 ? 20.503 0.506 -3.341 1.00 94.44 422 ASN A CA 1
ATOM 3285 C C . ASN A 1 422 ? 19.458 1.372 -4.065 1.00 94.44 422 ASN A C 1
ATOM 3287 O O . ASN A 1 422 ? 18.530 1.885 -3.429 1.00 94.44 422 ASN A O 1
ATOM 3291 N N . PRO A 1 423 ? 19.563 1.520 -5.401 1.00 96.94 423 PRO A N 1
ATOM 3292 C CA . PRO A 1 423 ? 18.595 2.288 -6.165 1.00 96.94 423 PRO A CA 1
ATOM 3293 C C . PRO A 1 423 ? 17.219 1.626 -6.116 1.00 96.94 423 PRO A C 1
ATOM 3295 O O . PRO A 1 423 ? 17.101 0.424 -5.845 1.00 96.94 423 PRO A O 1
ATOM 3298 N N . GLY A 1 424 ? 16.189 2.404 -6.449 1.00 97.88 424 GLY A N 1
ATOM 3299 C CA . GLY A 1 424 ? 14.826 1.922 -6.632 1.00 97.88 424 GLY A CA 1
ATOM 3300 C C . GLY A 1 424 ? 14.769 0.678 -7.525 1.00 97.88 424 GLY A C 1
ATOM 3301 O O . GLY A 1 424 ? 15.562 0.486 -8.453 1.00 97.88 424 GLY A O 1
ATOM 3302 N N . ILE A 1 425 ? 13.821 -0.200 -7.226 1.00 98.62 425 ILE A N 1
ATOM 3303 C CA . ILE A 1 425 ? 13.628 -1.466 -7.920 1.00 98.62 425 ILE A CA 1
ATOM 3304 C C . ILE A 1 425 ? 13.148 -1.185 -9.341 1.00 98.62 425 ILE A C 1
ATOM 3306 O O . ILE A 1 425 ? 12.070 -0.634 -9.560 1.00 98.62 425 ILE A O 1
ATOM 3310 N N . ALA A 1 426 ? 13.946 -1.626 -10.309 1.00 98.38 426 ALA A N 1
ATOM 3311 C CA . ALA A 1 426 ? 13.546 -1.744 -11.699 1.00 98.38 426 ALA A CA 1
ATOM 3312 C C . ALA A 1 426 ? 13.175 -3.206 -11.979 1.00 98.38 426 ALA A C 1
ATOM 3314 O O . ALA A 1 426 ? 14.044 -4.081 -11.957 1.00 98.38 426 ALA A O 1
ATOM 3315 N N . LEU A 1 427 ? 11.893 -3.466 -12.251 1.00 98.56 427 LEU A N 1
ATOM 3316 C CA . LEU A 1 427 ? 11.467 -4.734 -12.850 1.00 98.56 427 LEU A CA 1
ATOM 3317 C C . LEU A 1 427 ? 12.113 -4.906 -14.237 1.00 98.56 427 LEU A C 1
ATOM 3319 O O . LEU A 1 427 ? 12.562 -3.911 -14.818 1.00 98.56 427 LEU A O 1
ATOM 3323 N N . PRO A 1 428 ? 12.188 -6.130 -14.793 1.00 98.44 428 PRO A N 1
ATOM 3324 C CA . PRO A 1 428 ? 12.853 -6.359 -16.076 1.00 98.44 428 PRO A CA 1
ATOM 3325 C C . PRO A 1 428 ? 12.362 -5.456 -17.216 1.00 98.44 428 PRO A C 1
ATOM 3327 O O . PRO A 1 428 ? 13.166 -5.029 -18.039 1.00 98.44 428 PRO A O 1
ATOM 3330 N N . GLU A 1 429 ? 11.082 -5.089 -17.230 1.00 97.75 429 GLU A N 1
ATOM 3331 C CA . GLU A 1 429 ? 10.484 -4.169 -18.201 1.00 97.75 429 GLU A CA 1
ATOM 3332 C C . GLU A 1 429 ? 11.034 -2.735 -18.113 1.00 97.75 429 GLU A C 1
ATOM 3334 O O . GLU A 1 429 ? 11.014 -2.013 -19.106 1.00 97.75 429 GLU A O 1
ATOM 3339 N N . VAL A 1 430 ? 11.525 -2.320 -16.941 1.00 98.25 430 VAL A N 1
ATOM 3340 C CA . VAL A 1 430 ? 12.149 -1.006 -16.701 1.00 98.25 430 VAL A CA 1
ATOM 3341 C C . VAL A 1 430 ? 13.668 -1.093 -16.831 1.00 98.25 430 VAL A C 1
ATOM 3343 O O . VAL A 1 430 ? 14.294 -0.190 -17.377 1.00 98.25 430 VAL A O 1
ATOM 3346 N N . ALA A 1 431 ? 14.273 -2.180 -16.344 1.00 98.19 431 ALA A N 1
ATOM 3347 C CA . ALA A 1 431 ? 15.718 -2.401 -16.407 1.00 98.19 431 ALA A CA 1
ATOM 3348 C C . ALA A 1 431 ? 16.212 -2.675 -17.839 1.00 98.19 431 ALA A C 1
ATOM 3350 O O . ALA A 1 431 ? 17.352 -2.356 -18.168 1.00 98.19 431 ALA A O 1
ATOM 3351 N N . CYS A 1 432 ? 15.351 -3.249 -18.683 1.00 98.00 432 CYS A N 1
ATOM 3352 C CA . CYS A 1 432 ? 15.611 -3.573 -20.084 1.00 98.00 432 CYS A CA 1
ATOM 3353 C C . CYS A 1 432 ? 14.525 -2.929 -20.962 1.00 98.00 432 CYS A C 1
ATOM 3355 O O . CYS A 1 432 ? 13.675 -3.633 -21.516 1.00 98.00 432 CYS A O 1
ATOM 3357 N N . PRO A 1 433 ? 14.500 -1.589 -21.056 1.00 97.00 433 PRO A N 1
ATOM 3358 C CA . PRO A 1 433 ? 13.319 -0.863 -21.499 1.00 97.00 433 PRO A CA 1
ATOM 3359 C C . PRO A 1 433 ? 13.101 -0.967 -23.009 1.00 97.00 433 PRO A C 1
ATOM 3361 O O . PRO A 1 433 ? 14.023 -0.800 -23.804 1.00 97.00 433 PRO A O 1
ATOM 3364 N N . LEU A 1 434 ? 11.852 -1.179 -23.422 1.00 96.81 434 LEU A N 1
ATOM 3365 C CA . LEU A 1 434 ? 11.404 -1.012 -24.818 1.00 96.81 434 LEU A CA 1
ATOM 3366 C C . LEU A 1 434 ? 10.651 0.313 -25.029 1.00 96.81 434 LEU A C 1
ATOM 3368 O O . LEU A 1 434 ? 10.079 0.564 -26.090 1.00 96.81 434 LEU A O 1
ATOM 3372 N N . GLY A 1 435 ? 10.637 1.146 -23.996 1.00 96.88 435 GLY A N 1
ATOM 3373 C CA . GLY A 1 435 ? 9.941 2.414 -23.906 1.00 96.88 435 GLY A CA 1
ATOM 3374 C C . GLY A 1 435 ? 10.044 2.963 -22.487 1.00 96.88 435 GLY A C 1
ATOM 3375 O O . GLY A 1 435 ? 10.781 2.424 -21.659 1.00 96.88 435 GLY A O 1
ATOM 3376 N N . VAL A 1 436 ? 9.280 4.008 -22.201 1.00 97.25 436 VAL A N 1
ATOM 3377 C CA . VAL A 1 436 ? 9.237 4.674 -20.899 1.00 97.25 436 VAL A CA 1
ATOM 3378 C C . VAL A 1 436 ? 7.828 4.583 -20.330 1.00 97.25 436 VAL A C 1
ATOM 3380 O O . VAL A 1 436 ? 6.851 4.905 -21.006 1.00 97.25 436 VAL A O 1
ATOM 3383 N N . TYR A 1 437 ? 7.737 4.150 -19.076 1.00 97.38 437 TYR A N 1
ATOM 3384 C CA . TYR A 1 437 ? 6.512 4.254 -18.291 1.00 97.38 437 TYR A CA 1
ATOM 3385 C C . TYR A 1 437 ? 6.378 5.676 -17.753 1.00 97.38 437 TYR A C 1
ATOM 3387 O O . TYR A 1 437 ? 7.340 6.223 -17.210 1.00 97.38 437 TYR A O 1
ATOM 3395 N N . HIS A 1 438 ? 5.195 6.265 -17.878 1.00 95.19 438 HIS A N 1
ATOM 3396 C CA . HIS A 1 438 ? 4.916 7.617 -17.405 1.00 95.19 438 HIS A CA 1
ATOM 3397 C C . HIS A 1 438 ? 3.520 7.728 -16.792 1.00 95.19 438 HIS A C 1
ATOM 3399 O O . HIS A 1 438 ? 2.693 6.825 -16.900 1.00 95.19 438 HIS A O 1
ATOM 3405 N N . ILE A 1 439 ? 3.264 8.845 -16.113 1.00 93.00 439 ILE A N 1
ATOM 3406 C CA . ILE A 1 439 ? 1.956 9.128 -15.517 1.00 93.00 439 ILE A CA 1
ATOM 3407 C C . ILE A 1 439 ? 0.950 9.366 -16.647 1.00 93.00 439 ILE A C 1
ATOM 3409 O O . ILE A 1 439 ? 1.219 10.167 -17.549 1.00 93.00 439 ILE A O 1
ATOM 3413 N N . PHE A 1 440 ? -0.195 8.688 -16.589 1.00 90.19 440 PHE A N 1
ATOM 3414 C CA . PHE A 1 440 ? -1.226 8.768 -17.620 1.00 90.19 440 PHE A CA 1
ATOM 3415 C C . PHE A 1 440 ? -1.814 10.199 -17.746 1.00 90.19 440 PHE A C 1
ATOM 3417 O O . PHE A 1 440 ? -2.135 10.830 -16.738 1.00 90.19 440 PHE A O 1
ATOM 3424 N N . PRO A 1 441 ? -1.962 10.776 -18.952 1.00 84.12 441 PRO A N 1
ATOM 3425 C CA . PRO A 1 441 ? -2.426 12.156 -19.117 1.00 84.12 441 PRO A CA 1
ATOM 3426 C C . PRO A 1 441 ? -3.840 12.421 -18.566 1.00 84.12 441 PRO A C 1
ATOM 3428 O O . PRO A 1 441 ? -4.780 11.673 -18.834 1.00 84.12 441 PRO A O 1
ATOM 3431 N N . ARG A 1 442 ? -4.033 13.540 -17.845 1.00 73.62 442 ARG A N 1
ATOM 3432 C CA . ARG A 1 442 ? -5.343 13.928 -17.277 1.00 73.62 442 ARG A CA 1
ATOM 3433 C C . ARG A 1 442 ? -6.370 14.292 -18.338 1.00 73.62 442 ARG A C 1
ATOM 3435 O O . ARG A 1 442 ? -7.543 14.006 -18.147 1.00 73.62 442 ARG A O 1
ATOM 3442 N N . ASP A 1 443 ? -5.941 14.893 -19.441 1.00 70.19 443 ASP A N 1
ATOM 3443 C CA . ASP A 1 443 ? -6.858 15.372 -20.482 1.00 70.19 443 ASP A CA 1
ATOM 3444 C C . ASP A 1 443 ? -7.522 14.223 -21.262 1.00 70.19 443 ASP A C 1
ATOM 3446 O O . ASP A 1 443 ? -8.551 14.424 -21.903 1.00 70.19 443 ASP A O 1
ATOM 3450 N N . VAL A 1 444 ? -6.962 13.008 -21.179 1.00 68.75 444 VAL A N 1
ATOM 3451 C CA . VAL A 1 444 ? -7.517 11.793 -21.798 1.00 68.75 444 VAL A CA 1
ATOM 3452 C C . VAL A 1 444 ? -8.548 11.121 -20.887 1.00 68.75 444 VAL A C 1
ATOM 3454 O O . VAL A 1 444 ? -9.513 10.534 -21.376 1.00 68.75 444 VAL A O 1
ATOM 3457 N N . ASP A 1 445 ? -8.367 11.215 -19.568 1.00 63.78 445 ASP A N 1
ATOM 3458 C CA . ASP A 1 445 ? -9.351 10.776 -18.579 1.00 63.78 445 ASP A CA 1
ATOM 3459 C C . ASP A 1 445 ? -9.417 11.747 -17.386 1.00 63.78 445 ASP A C 1
ATOM 3461 O O . ASP A 1 445 ? -8.785 11.535 -16.337 1.00 63.78 445 ASP A O 1
ATOM 3465 N N . PRO A 1 446 ? -10.209 12.827 -17.519 1.00 59.53 446 PRO A N 1
ATOM 3466 C CA . PRO A 1 446 ? -10.393 13.792 -16.446 1.00 59.53 446 PRO A CA 1
ATOM 3467 C C . PRO A 1 446 ? -11.181 13.204 -15.265 1.00 59.53 446 PRO A C 1
ATOM 3469 O O . PRO A 1 446 ? -11.272 13.849 -14.214 1.00 59.53 446 PRO A O 1
ATOM 3472 N N . ALA A 1 447 ? -11.724 11.978 -15.376 1.00 54.59 447 ALA A N 1
ATOM 3473 C CA . ALA A 1 447 ? -12.386 11.277 -14.282 1.00 54.59 447 ALA A CA 1
ATOM 3474 C C . ALA A 1 447 ? -11.355 10.730 -13.276 1.00 54.59 447 ALA A C 1
ATOM 3476 O O . ALA A 1 447 ? -11.182 9.534 -13.074 1.00 54.59 447 ALA A O 1
ATOM 3477 N N . ARG A 1 448 ? -10.699 11.656 -12.567 1.00 56.28 448 ARG A N 1
ATOM 3478 C CA . ARG A 1 448 ? -9.903 11.490 -11.335 1.00 56.28 448 ARG A CA 1
ATOM 3479 C C . ARG A 1 448 ? -8.688 10.548 -11.376 1.00 56.28 448 ARG A C 1
ATOM 3481 O O . ARG A 1 448 ? -7.884 10.651 -10.452 1.00 56.28 448 ARG A O 1
ATOM 3488 N N . ARG A 1 449 ? -8.505 9.689 -12.385 1.00 71.94 449 ARG A N 1
ATOM 3489 C CA . ARG A 1 449 ? -7.463 8.642 -12.371 1.00 71.94 449 ARG A CA 1
ATOM 3490 C C . ARG A 1 449 ? -6.235 8.904 -13.241 1.00 71.94 449 ARG A C 1
ATOM 3492 O O . ARG A 1 449 ? -5.227 8.256 -12.983 1.00 71.94 449 ARG A O 1
ATOM 3499 N N . GLY A 1 450 ? -6.243 9.902 -14.135 1.00 68.06 450 GLY A N 1
ATOM 3500 C CA . GLY A 1 450 ? -5.065 10.284 -14.939 1.00 68.06 450 GLY A CA 1
ATOM 3501 C C . GLY A 1 450 ? -3.754 10.338 -14.136 1.00 68.06 450 GLY A C 1
ATOM 3502 O O . GLY A 1 450 ? -2.807 9.617 -14.407 1.00 68.06 450 GLY A O 1
ATOM 3503 N N . GLY A 1 451 ? -3.731 11.068 -13.016 1.00 82.19 451 GLY A N 1
ATOM 3504 C CA . GLY A 1 451 ? -2.536 11.180 -12.157 1.00 82.19 451 GLY A CA 1
ATOM 3505 C C . GLY A 1 451 ? -2.192 9.959 -11.285 1.00 82.19 451 GLY A C 1
ATOM 3506 O O . GLY A 1 451 ? -1.284 10.044 -10.461 1.00 82.19 451 GLY A O 1
ATOM 3507 N N . GLN A 1 452 ? -2.951 8.870 -11.387 1.00 88.88 452 GLN A N 1
ATOM 3508 C CA . GLN A 1 452 ? -2.827 7.667 -10.557 1.00 88.88 452 GLN A CA 1
ATOM 3509 C C . GLN A 1 452 ? -2.548 6.409 -11.386 1.00 88.88 452 GLN A C 1
ATOM 3511 O O . GLN A 1 452 ? -2.122 5.398 -10.834 1.00 88.88 452 GLN A O 1
ATOM 3516 N N . GLU A 1 453 ? -2.773 6.462 -12.694 1.00 91.75 453 GLU A N 1
ATOM 3517 C CA . GLU A 1 453 ? -2.531 5.357 -13.615 1.00 91.75 453 GLU A CA 1
ATOM 3518 C C . GLU A 1 453 ? -1.222 5.568 -14.383 1.00 91.75 453 GLU A C 1
ATOM 3520 O O . GLU A 1 453 ? -0.653 6.666 -14.414 1.00 91.75 453 GLU A O 1
ATOM 3525 N N . THR A 1 454 ? -0.715 4.477 -14.948 1.00 93.94 454 THR A N 1
ATOM 3526 C CA . THR A 1 454 ? 0.534 4.450 -15.710 1.00 93.94 454 THR A CA 1
ATOM 3527 C C . THR A 1 454 ? 0.215 4.201 -17.179 1.00 93.94 454 THR A C 1
ATOM 3529 O O . THR A 1 454 ? -0.657 3.396 -17.501 1.00 93.94 454 THR A O 1
ATOM 3532 N N . GLU A 1 455 ? 0.939 4.871 -18.064 1.00 93.19 455 GLU A N 1
ATOM 3533 C CA . GLU A 1 455 ? 0.942 4.617 -19.503 1.00 93.19 455 GLU A CA 1
ATOM 3534 C C . GL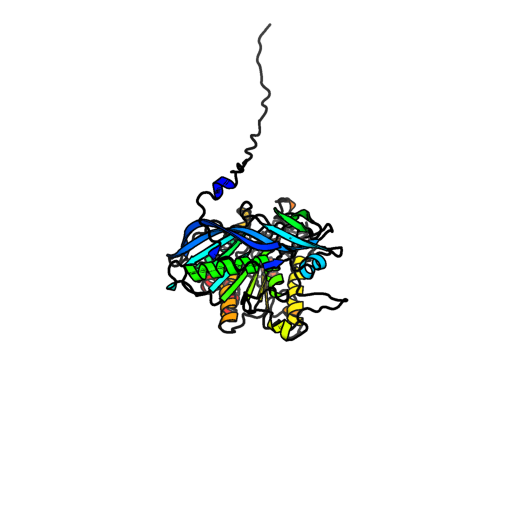U A 1 455 ? 2.359 4.267 -19.965 1.00 93.19 455 GLU A C 1
ATOM 3536 O O . GLU A 1 455 ? 3.339 4.511 -19.253 1.00 93.19 455 GLU A O 1
ATOM 3541 N N . PHE A 1 456 ? 2.473 3.691 -21.159 1.00 96.12 456 PHE A N 1
ATOM 3542 C CA . PHE A 1 456 ? 3.738 3.259 -21.728 1.00 96.12 456 PHE A CA 1
ATOM 3543 C C . PHE A 1 456 ? 3.986 3.862 -23.114 1.00 96.12 456 PHE A C 1
ATOM 3545 O O . PHE A 1 456 ? 3.282 3.574 -24.084 1.00 96.12 456 PHE A O 1
ATOM 3552 N N . ALA A 1 457 ? 5.069 4.627 -23.235 1.00 96.19 457 ALA A N 1
ATOM 3553 C CA . ALA A 1 457 ? 5.521 5.215 -24.487 1.00 96.19 457 ALA A CA 1
ATOM 3554 C C . ALA A 1 457 ? 6.679 4.409 -25.082 1.00 96.19 457 ALA A C 1
ATOM 3556 O O . ALA A 1 457 ? 7.784 4.390 -24.546 1.00 96.19 457 ALA A O 1
ATOM 3557 N N . ARG A 1 458 ? 6.433 3.744 -26.213 1.00 96.69 458 ARG A N 1
ATOM 3558 C CA . ARG A 1 458 ? 7.427 2.907 -26.906 1.00 96.69 458 ARG A CA 1
ATOM 3559 C C . ARG A 1 458 ? 8.571 3.725 -27.503 1.00 96.69 458 ARG A C 1
ATOM 3561 O O . ARG A 1 458 ? 8.352 4.825 -28.004 1.00 96.69 458 ARG A O 1
ATOM 3568 N N . PHE A 1 459 ? 9.758 3.126 -27.548 1.00 96.25 459 PHE A N 1
ATOM 3569 C CA . PHE A 1 459 ? 10.861 3.599 -28.381 1.00 96.25 459 PHE A CA 1
ATOM 3570 C C . PHE A 1 459 ? 10.621 3.207 -29.845 1.00 96.25 459 PHE A C 1
ATOM 3572 O O . PHE A 1 459 ? 10.859 2.061 -30.234 1.00 96.25 459 PHE A O 1
ATOM 3579 N N . ASP A 1 460 ? 10.123 4.141 -30.653 1.00 94.62 460 ASP A N 1
ATOM 3580 C CA . ASP A 1 460 ? 9.693 3.879 -32.032 1.00 94.62 460 ASP A CA 1
ATOM 3581 C C . ASP A 1 460 ? 10.421 4.704 -33.107 1.00 94.62 460 ASP A C 1
ATOM 3583 O O . ASP A 1 460 ? 10.319 4.364 -34.284 1.00 94.62 460 ASP A O 1
ATOM 3587 N N . GLY A 1 461 ? 11.191 5.738 -32.750 1.00 95.12 461 GLY A N 1
ATOM 3588 C CA . GLY A 1 461 ? 11.891 6.583 -33.728 1.00 95.12 461 GLY A CA 1
ATOM 3589 C C . GLY A 1 461 ? 10.999 7.566 -34.499 1.00 95.12 461 GLY A C 1
ATOM 3590 O O . GLY A 1 461 ? 11.502 8.295 -35.359 1.00 95.12 461 GLY A O 1
ATOM 3591 N N . VAL A 1 462 ? 9.682 7.569 -34.265 1.00 94.50 462 VAL A N 1
ATOM 3592 C CA . VAL A 1 462 ? 8.705 8.233 -35.143 1.00 94.50 462 VAL A CA 1
ATOM 3593 C C . VAL A 1 462 ? 7.807 9.192 -34.378 1.00 94.50 462 VAL A C 1
ATOM 3595 O O . VAL A 1 462 ? 7.648 10.339 -34.805 1.00 94.50 462 VAL A O 1
ATOM 3598 N N . ASN A 1 463 ? 7.207 8.736 -33.281 1.00 95.62 463 ASN A N 1
ATOM 3599 C CA . ASN A 1 463 ? 6.257 9.528 -32.514 1.00 95.62 463 ASN A CA 1
ATOM 3600 C C . ASN A 1 463 ? 6.981 10.582 -31.680 1.00 95.62 463 ASN A C 1
ATOM 3602 O O . ASN A 1 463 ? 8.140 10.413 -31.311 1.00 95.62 463 ASN A O 1
ATOM 3606 N N . LEU A 1 464 ? 6.280 11.668 -31.356 1.00 96.31 464 LEU A N 1
ATOM 3607 C CA . LEU A 1 464 ? 6.791 12.651 -30.407 1.00 96.31 464 LEU A CA 1
ATOM 3608 C C . LEU A 1 464 ? 6.759 12.095 -28.983 1.00 96.31 464 LEU A C 1
ATOM 3610 O O . LEU A 1 464 ? 5.866 11.320 -28.615 1.00 96.31 464 LEU A O 1
ATOM 3614 N N . GLU A 1 465 ? 7.701 12.536 -28.163 1.00 96.31 465 GLU A N 1
ATOM 3615 C CA . GLU A 1 465 ? 7.668 12.316 -26.722 1.00 96.31 465 GLU A CA 1
ATOM 3616 C C . GLU A 1 465 ? 6.329 12.801 -26.126 1.00 96.31 465 GLU A C 1
ATOM 3618 O O . GLU A 1 465 ? 5.777 13.837 -26.551 1.00 96.31 465 GLU A O 1
ATOM 3623 N N . PRO A 1 466 ? 5.730 12.019 -25.208 1.00 94.44 466 PRO A N 1
ATOM 3624 C CA . PRO A 1 466 ? 4.446 12.366 -24.624 1.00 94.44 466 PRO A CA 1
ATOM 3625 C C . PRO A 1 466 ? 4.591 13.480 -23.580 1.00 94.44 466 PRO A C 1
ATOM 3627 O O . PRO A 1 466 ? 5.675 13.776 -23.078 1.00 94.44 466 PRO A O 1
ATOM 3630 N N . LEU A 1 467 ? 3.457 14.090 -23.248 1.00 92.00 467 LEU A N 1
ATOM 3631 C CA . LEU A 1 467 ? 3.309 14.874 -22.028 1.00 92.00 467 LEU A CA 1
ATOM 3632 C C . LEU A 1 467 ? 2.589 14.005 -21.001 1.00 92.00 467 LEU A C 1
ATOM 3634 O O . LEU A 1 467 ? 1.744 13.196 -21.378 1.00 92.00 467 LEU A O 1
ATOM 3638 N N . ASP A 1 468 ? 2.909 14.163 -19.725 1.00 89.44 468 ASP A N 1
ATOM 3639 C CA . ASP A 1 468 ? 2.268 13.408 -18.653 1.00 89.44 468 ASP A CA 1
ATOM 3640 C C . ASP A 1 468 ? 0.970 14.068 -18.140 1.00 89.44 468 ASP A C 1
ATOM 3642 O O . ASP A 1 468 ? 0.505 15.089 -18.652 1.00 89.44 468 ASP A O 1
ATOM 3646 N N . ALA A 1 469 ? 0.394 13.507 -17.070 1.00 83.94 469 ALA A N 1
ATOM 3647 C CA . ALA A 1 469 ? -0.772 14.032 -16.346 1.00 83.94 469 ALA A CA 1
ATOM 3648 C C . ALA A 1 469 ? -0.747 15.529 -15.997 1.00 83.94 469 ALA A C 1
ATOM 3650 O O . ALA A 1 469 ? -1.802 16.114 -15.753 1.00 83.94 469 ALA A O 1
ATOM 3651 N N . ARG A 1 470 ? 0.443 16.118 -15.889 1.00 84.62 470 ARG A N 1
ATOM 3652 C CA . ARG A 1 470 ? 0.691 17.494 -15.451 1.00 84.62 470 ARG A CA 1
ATOM 3653 C C . ARG A 1 470 ? 1.027 18.404 -16.637 1.00 84.62 470 ARG A C 1
ATOM 3655 O O . ARG A 1 470 ? 1.364 19.565 -16.426 1.00 84.62 470 ARG A O 1
ATOM 3662 N N . GLY A 1 471 ? 0.985 17.876 -17.862 1.00 86.94 471 GLY A N 1
ATOM 3663 C CA . GLY A 1 471 ? 1.468 18.559 -19.058 1.00 86.94 471 GLY A CA 1
ATOM 3664 C C . GLY A 1 471 ? 2.995 18.663 -19.114 1.00 86.94 471 GLY A C 1
ATOM 3665 O O . GLY A 1 471 ? 3.515 19.436 -19.916 1.00 86.94 471 GLY A O 1
ATOM 3666 N N . GLN A 1 472 ? 3.722 17.922 -18.267 1.00 89.56 472 GLN A N 1
ATOM 3667 C CA . GLN A 1 472 ? 5.182 17.940 -18.248 1.00 89.56 472 GLN A CA 1
ATOM 3668 C C . GLN A 1 472 ? 5.737 16.998 -19.311 1.00 89.56 472 GLN A C 1
ATOM 3670 O O . GLN A 1 472 ? 5.188 15.921 -19.545 1.00 89.56 472 GLN A O 1
ATOM 3675 N N . LEU A 1 473 ? 6.835 17.410 -19.947 1.00 93.25 473 LEU A N 1
ATOM 3676 C CA . LEU A 1 473 ? 7.549 16.582 -20.909 1.00 93.25 473 LEU A CA 1
ATOM 3677 C C . LEU A 1 473 ? 8.033 15.295 -20.239 1.00 93.25 473 LEU A C 1
ATOM 3679 O O . LEU A 1 473 ? 8.762 15.338 -19.247 1.00 93.25 473 LEU A O 1
ATOM 3683 N N . VAL A 1 474 ? 7.655 14.155 -20.814 1.00 94.75 474 VAL A N 1
ATOM 3684 C CA . VAL A 1 474 ? 8.325 12.886 -20.544 1.00 94.75 474 VAL A CA 1
ATOM 3685 C C . VAL A 1 474 ? 9.580 12.871 -21.406 1.00 94.75 474 VAL A C 1
ATOM 3687 O O . VAL A 1 474 ? 9.540 12.429 -22.548 1.00 94.75 474 VAL A O 1
ATOM 3690 N N . ASP A 1 475 ? 10.663 13.418 -20.860 1.00 94.25 475 ASP A N 1
ATOM 3691 C CA . ASP A 1 475 ? 11.961 13.516 -21.530 1.00 94.25 475 ASP A CA 1
ATOM 3692 C C . ASP A 1 475 ? 12.596 12.121 -21.593 1.00 94.25 475 ASP A C 1
ATOM 3694 O O . ASP A 1 475 ? 13.207 11.635 -20.635 1.00 94.25 475 ASP A O 1
ATOM 3698 N N . MET A 1 476 ? 12.346 11.412 -22.694 1.00 96.00 476 MET A N 1
ATOM 3699 C CA . MET A 1 476 ? 12.720 10.011 -22.844 1.00 96.00 476 MET A CA 1
ATOM 3700 C C . MET A 1 476 ? 14.215 9.872 -23.120 1.00 96.00 476 MET A C 1
ATOM 3702 O O . MET A 1 476 ? 14.784 8.836 -22.759 1.00 96.00 476 MET A O 1
ATOM 3706 N N . ASN A 1 477 ? 14.854 10.884 -23.717 1.00 93.12 477 ASN A N 1
ATOM 3707 C CA . ASN A 1 477 ? 16.273 10.858 -24.072 1.00 93.12 477 ASN A CA 1
ATOM 3708 C C . ASN A 1 477 ? 17.186 11.717 -23.171 1.00 93.12 477 ASN A C 1
ATOM 3710 O O . ASN A 1 477 ? 18.403 11.520 -23.185 1.00 93.12 477 ASN A O 1
ATOM 3714 N N . GLY A 1 478 ? 16.619 12.572 -22.320 1.00 92.69 478 GLY A N 1
ATOM 3715 C CA . GLY A 1 478 ? 17.334 13.379 -21.332 1.00 92.69 478 GLY A CA 1
ATOM 3716 C C . GLY A 1 478 ? 17.889 14.704 -21.865 1.00 92.69 478 GLY A C 1
ATOM 3717 O O . GLY A 1 478 ? 18.817 15.241 -21.255 1.00 92.69 478 GLY A O 1
ATOM 3718 N N . ASN A 1 479 ? 17.410 15.208 -23.008 1.00 93.69 479 ASN A N 1
ATOM 3719 C CA . ASN A 1 479 ? 17.911 16.445 -23.620 1.00 93.69 479 ASN A CA 1
ATOM 3720 C C . ASN A 1 479 ? 17.104 17.705 -23.244 1.00 93.69 479 ASN A C 1
ATOM 3722 O O . ASN A 1 479 ? 17.476 18.811 -23.645 1.00 93.69 479 ASN A O 1
ATOM 3726 N N . GLY A 1 480 ? 16.021 17.553 -22.477 1.00 94.12 480 GLY A N 1
ATOM 3727 C CA . GLY A 1 480 ? 15.169 18.640 -22.004 1.00 94.12 480 GLY A CA 1
ATOM 3728 C C . GLY A 1 480 ? 14.253 19.272 -23.058 1.00 94.12 480 GLY A C 1
ATOM 3729 O O . GLY A 1 480 ? 13.638 20.301 -22.765 1.00 94.12 480 GLY A O 1
ATOM 3730 N N . VAL A 1 481 ? 14.140 18.709 -24.266 1.00 93.19 481 VAL A N 1
ATOM 3731 C CA . VAL A 1 481 ? 13.282 19.229 -25.342 1.00 93.19 481 VAL A CA 1
ATOM 3732 C C . VAL A 1 481 ? 12.367 18.152 -25.907 1.00 93.19 481 VAL A C 1
ATOM 3734 O O . VAL A 1 481 ? 12.758 17.011 -26.076 1.00 93.19 481 VAL A O 1
ATOM 3737 N N . ARG A 1 482 ? 11.132 18.533 -26.255 1.00 94.25 482 ARG A N 1
ATOM 3738 C CA . ARG A 1 482 ? 10.157 17.587 -26.803 1.00 94.25 482 ARG A CA 1
ATOM 3739 C C . ARG A 1 482 ? 10.505 17.234 -28.244 1.00 94.25 482 ARG A C 1
ATOM 3741 O O . ARG A 1 482 ? 10.234 18.028 -29.149 1.00 94.25 482 ARG A O 1
ATOM 3748 N N . ASP A 1 483 ? 11.036 16.041 -28.461 1.00 94.44 483 ASP A N 1
ATOM 3749 C CA . ASP A 1 483 ? 11.457 15.583 -29.782 1.00 94.44 483 ASP A CA 1
ATOM 3750 C C . ASP A 1 483 ? 10.798 14.262 -30.202 1.00 94.44 483 ASP A C 1
ATOM 3752 O O . ASP A 1 483 ? 9.751 13.862 -29.683 1.00 94.44 483 ASP A O 1
ATOM 3756 N N . LYS A 1 484 ? 11.341 13.643 -31.257 1.00 96.00 484 LYS A N 1
ATOM 3757 C CA . LYS A 1 484 ? 10.935 12.299 -31.659 1.00 96.00 484 LYS A CA 1
ATOM 3758 C C . LYS A 1 484 ? 11.579 11.296 -30.717 1.00 96.00 484 LYS A C 1
ATOM 3760 O O . LYS A 1 484 ? 12.796 11.292 -30.559 1.00 96.00 484 LYS A O 1
ATOM 3765 N N . ARG A 1 485 ? 10.766 10.367 -30.222 1.00 96.44 485 ARG A N 1
ATOM 3766 C CA . ARG A 1 485 ? 11.207 9.254 -29.382 1.00 96.44 485 ARG A CA 1
ATOM 3767 C C . ARG A 1 485 ? 12.369 8.525 -30.039 1.00 96.44 485 ARG A C 1
ATOM 3769 O O . ARG A 1 485 ? 12.340 8.255 -31.238 1.00 96.44 485 ARG A O 1
ATOM 3776 N N . GLU A 1 486 ? 13.350 8.136 -29.236 1.00 95.38 486 GLU A N 1
ATOM 3777 C CA . GLU A 1 486 ? 14.445 7.281 -29.685 1.00 95.38 486 GLU A CA 1
ATOM 3778 C C . GLU A 1 486 ? 13.922 5.947 -30.244 1.00 95.38 486 GLU A C 1
ATOM 3780 O O . GLU A 1 486 ? 12.870 5.442 -29.846 1.00 95.38 486 GLU A O 1
ATOM 3785 N N . THR A 1 487 ? 14.686 5.328 -31.142 1.00 94.75 487 THR A N 1
ATOM 3786 C CA . THR A 1 487 ? 14.551 3.890 -31.414 1.00 94.75 487 THR A CA 1
ATOM 3787 C C . THR A 1 487 ? 15.084 3.081 -30.229 1.00 94.75 487 THR A C 1
ATOM 3789 O O . THR A 1 487 ? 15.941 3.551 -29.479 1.00 94.75 487 THR A O 1
ATOM 3792 N N . VAL A 1 488 ? 14.656 1.818 -30.092 1.00 94.94 488 VAL A N 1
ATOM 3793 C CA . VAL A 1 488 ? 15.157 0.924 -29.025 1.00 94.94 488 VAL A CA 1
ATOM 3794 C C . VAL A 1 488 ? 16.690 0.866 -29.006 1.00 94.94 488 VAL A C 1
ATOM 3796 O O . VAL A 1 488 ? 17.295 0.901 -27.940 1.00 94.94 488 VAL A O 1
ATOM 3799 N N . ALA A 1 489 ? 17.335 0.810 -30.177 1.00 93.88 489 ALA A N 1
ATOM 3800 C CA . ALA A 1 489 ? 18.792 0.735 -30.267 1.00 93.88 489 ALA A CA 1
ATOM 3801 C C . ALA A 1 489 ? 19.485 2.009 -29.754 1.00 93.88 489 ALA A C 1
ATOM 3803 O O . ALA A 1 489 ? 20.481 1.898 -29.043 1.00 93.88 489 ALA A O 1
ATOM 3804 N N . GLN A 1 490 ? 18.953 3.193 -30.079 1.00 94.75 490 GLN A N 1
ATOM 3805 C CA . GLN A 1 490 ? 19.479 4.474 -29.590 1.00 94.75 490 GLN A CA 1
ATOM 3806 C C . GLN A 1 490 ? 19.343 4.575 -28.068 1.00 94.75 490 GLN A C 1
ATOM 3808 O O . GLN A 1 490 ? 20.341 4.798 -27.383 1.00 94.75 490 GLN A O 1
ATOM 3813 N N . ALA A 1 491 ? 18.152 4.282 -27.537 1.00 95.81 491 ALA A N 1
ATOM 3814 C CA . ALA A 1 491 ? 17.910 4.294 -26.098 1.00 95.81 491 ALA A CA 1
ATOM 3815 C C . ALA A 1 491 ? 18.834 3.311 -25.357 1.00 95.81 491 ALA A C 1
ATOM 3817 O O . ALA A 1 491 ? 19.440 3.655 -24.346 1.00 95.81 491 ALA A O 1
ATOM 3818 N N . TRP A 1 492 ? 19.018 2.094 -25.880 1.00 96.94 492 TRP A N 1
ATOM 3819 C CA . TRP A 1 492 ? 19.909 1.102 -25.270 1.00 96.94 492 TRP A CA 1
ATOM 3820 C C . TRP A 1 492 ? 21.386 1.496 -25.326 1.00 96.94 492 TRP A C 1
ATOM 3822 O O . TRP A 1 492 ? 22.127 1.180 -24.395 1.00 96.94 492 TRP A O 1
ATOM 3832 N N . GLN A 1 493 ? 21.825 2.183 -26.383 1.00 95.75 493 GLN A N 1
ATOM 3833 C CA . GLN A 1 493 ? 23.183 2.729 -26.457 1.00 95.75 493 GLN A CA 1
ATOM 3834 C C . GLN A 1 493 ? 23.393 3.828 -25.417 1.00 95.75 493 GLN A C 1
ATOM 3836 O O . GLN A 1 493 ? 24.380 3.792 -24.685 1.00 95.75 493 GLN A O 1
ATOM 3841 N N . ARG A 1 494 ? 22.438 4.756 -25.296 1.00 94.88 494 ARG A N 1
ATOM 3842 C CA . ARG A 1 494 ? 22.470 5.830 -24.296 1.00 94.88 494 ARG A CA 1
ATOM 3843 C C . ARG A 1 494 ? 22.479 5.293 -22.865 1.00 94.88 494 ARG A C 1
ATOM 3845 O O . ARG A 1 494 ? 23.235 5.781 -22.034 1.00 94.88 494 ARG A O 1
ATOM 3852 N N . LEU A 1 495 ? 21.683 4.261 -22.587 1.00 94.69 495 LEU A N 1
ATOM 3853 C CA . LEU A 1 495 ? 21.617 3.605 -21.277 1.00 94.69 495 LEU A CA 1
ATOM 3854 C C . LEU A 1 495 ? 22.809 2.669 -20.995 1.00 94.69 495 LEU A C 1
ATOM 3856 O O . LEU A 1 495 ? 22.860 2.054 -19.933 1.00 94.69 495 LEU A O 1
ATOM 3860 N N . GLY A 1 496 ? 23.748 2.511 -21.936 1.00 95.69 496 GLY A N 1
ATOM 3861 C CA . GLY A 1 496 ? 24.904 1.620 -21.785 1.00 95.69 496 GLY A CA 1
ATOM 3862 C C . GLY A 1 496 ? 24.569 0.122 -21.823 1.00 95.69 496 GLY A C 1
ATOM 3863 O O . GLY A 1 496 ? 25.426 -0.708 -21.525 1.00 95.69 496 GLY A O 1
ATOM 3864 N N . LEU A 1 497 ? 23.343 -0.245 -22.213 1.00 96.19 497 LEU A N 1
ATOM 3865 C CA . LEU A 1 497 ? 22.898 -1.635 -22.385 1.00 96.19 497 LEU A CA 1
ATOM 3866 C C . LEU A 1 497 ? 23.380 -2.243 -23.711 1.00 96.19 497 LEU A C 1
ATOM 3868 O O . LEU A 1 497 ? 23.378 -3.463 -23.889 1.00 96.19 497 LEU A O 1
ATOM 3872 N N . LEU A 1 498 ? 23.793 -1.390 -24.649 1.00 95.31 498 LEU A N 1
ATOM 3873 C CA . LEU A 1 498 ? 24.295 -1.754 -25.965 1.00 95.31 498 LEU A CA 1
ATOM 3874 C C . LEU A 1 498 ? 25.547 -0.930 -26.275 1.00 95.31 498 LEU A C 1
ATOM 3876 O O . LEU A 1 498 ? 25.571 0.278 -26.056 1.00 95.31 498 LEU A O 1
ATOM 3880 N N . LYS A 1 499 ? 26.601 -1.558 -26.806 1.00 92.69 499 LYS A N 1
ATOM 3881 C CA . LYS A 1 499 ? 27.795 -0.813 -27.236 1.00 92.69 499 LYS A CA 1
ATOM 3882 C C . LYS A 1 499 ? 27.498 0.010 -28.494 1.00 92.69 499 LYS A C 1
ATOM 3884 O O . LYS A 1 499 ? 26.628 -0.349 -29.292 1.00 92.69 499 LYS A O 1
ATOM 3889 N N . ALA A 1 500 ? 28.268 1.075 -28.714 1.00 87.62 500 ALA A N 1
ATOM 3890 C CA . ALA A 1 500 ? 28.195 1.854 -29.949 1.00 87.62 500 ALA A CA 1
ATOM 3891 C C . ALA A 1 500 ? 28.358 0.942 -31.183 1.00 87.62 500 ALA A C 1
ATOM 3893 O O . ALA A 1 500 ? 29.275 0.123 -31.246 1.00 87.62 500 ALA A O 1
ATOM 3894 N N . GLY A 1 501 ? 27.428 1.042 -32.137 1.00 83.62 501 GLY A N 1
ATOM 3895 C CA . GLY A 1 501 ? 27.409 0.227 -33.361 1.00 83.62 501 GLY A CA 1
ATOM 3896 C C . GLY A 1 501 ? 26.943 -1.227 -33.189 1.00 83.62 501 GLY A C 1
ATOM 3897 O O . GLY A 1 501 ? 26.708 -1.910 -34.188 1.00 83.62 501 GLY A O 1
ATOM 3898 N N . GLN A 1 502 ? 26.754 -1.717 -31.959 1.00 90.25 502 GLN A N 1
ATOM 3899 C CA . GLN A 1 502 ? 26.167 -3.036 -31.726 1.00 90.25 502 GLN A CA 1
ATOM 3900 C C . GLN A 1 502 ? 24.678 -3.008 -32.103 1.00 90.25 502 GLN A C 1
ATOM 3902 O O . GLN A 1 502 ? 23.973 -2.034 -31.841 1.00 90.25 502 GLN A O 1
ATOM 3907 N N . ARG A 1 503 ? 24.193 -4.078 -32.744 1.00 89.94 503 ARG A N 1
ATOM 3908 C CA . ARG A 1 503 ? 22.780 -4.209 -33.126 1.00 89.94 503 ARG A CA 1
ATOM 3909 C C . ARG A 1 503 ? 21.944 -4.700 -31.952 1.00 89.94 503 ARG A C 1
ATOM 3911 O O . ARG A 1 503 ? 22.358 -5.609 -31.230 1.00 89.94 503 ARG A O 1
ATOM 3918 N N . MET A 1 504 ? 20.739 -4.154 -31.823 1.00 92.06 504 MET A N 1
ATOM 3919 C CA . MET A 1 504 ? 19.729 -4.710 -30.931 1.00 92.06 504 MET A CA 1
ATOM 3920 C C . MET A 1 504 ? 19.285 -6.075 -31.468 1.00 92.06 504 MET A C 1
ATOM 3922 O O . MET A 1 504 ? 18.907 -6.196 -32.632 1.00 92.06 504 MET A O 1
ATOM 3926 N N . THR A 1 505 ? 19.363 -7.111 -30.635 1.00 93.31 505 THR A N 1
ATOM 3927 C CA . THR A 1 505 ? 18.994 -8.487 -31.001 1.00 93.31 505 THR A CA 1
ATOM 3928 C C . THR A 1 505 ? 18.129 -9.104 -29.914 1.00 93.31 505 THR A C 1
ATOM 3930 O O . THR A 1 505 ? 18.201 -8.706 -28.751 1.00 93.31 505 THR A O 1
ATOM 3933 N N . GLN A 1 506 ? 17.368 -10.137 -30.275 1.00 94.12 506 GLN A N 1
ATOM 3934 C CA . GLN A 1 506 ? 16.599 -10.915 -29.306 1.00 94.12 506 GLN A CA 1
ATOM 3935 C C . GLN A 1 506 ? 17.494 -11.503 -28.204 1.00 94.12 506 GLN A C 1
ATOM 3937 O O . GLN A 1 506 ? 17.134 -11.460 -27.033 1.00 94.12 506 GLN A O 1
ATOM 3942 N N . VAL A 1 507 ? 18.693 -11.981 -28.553 1.00 94.75 507 VAL A N 1
ATOM 3943 C CA . VAL A 1 507 ? 19.662 -12.519 -27.583 1.00 94.75 507 VAL A CA 1
ATOM 3944 C C . VAL A 1 507 ? 20.119 -11.444 -26.593 1.00 94.75 507 VAL A C 1
ATOM 3946 O O . VAL A 1 507 ? 20.157 -11.701 -25.391 1.00 94.75 507 VAL A O 1
ATOM 3949 N N . ALA A 1 508 ? 20.433 -10.234 -27.071 1.00 94.94 508 ALA A N 1
ATOM 3950 C CA . ALA A 1 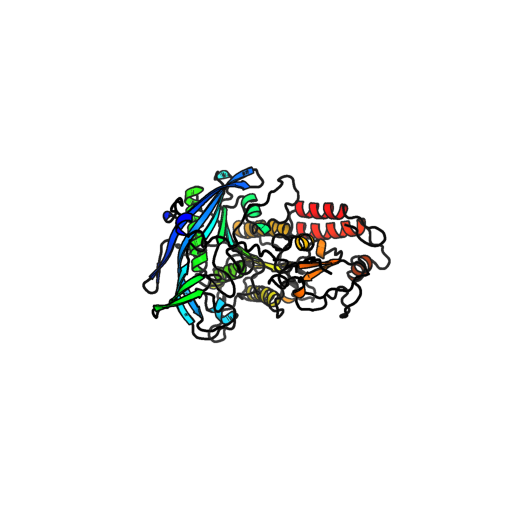508 ? 20.808 -9.121 -26.198 1.00 94.94 508 ALA A CA 1
ATOM 3951 C C . ALA A 1 508 ? 19.669 -8.756 -25.230 1.00 94.94 508 ALA A C 1
ATOM 3953 O O . ALA A 1 508 ? 19.907 -8.602 -24.031 1.00 94.94 508 ALA A O 1
ATOM 3954 N N . TYR A 1 509 ? 18.433 -8.705 -25.733 1.00 96.81 509 TYR A N 1
ATOM 3955 C CA . TYR A 1 509 ? 17.252 -8.428 -24.922 1.00 96.81 509 TYR A CA 1
ATOM 3956 C C . TYR A 1 509 ? 17.014 -9.487 -23.839 1.00 96.81 509 TYR A C 1
ATOM 3958 O O . TYR A 1 509 ? 16.932 -9.159 -22.655 1.00 96.81 509 TYR A O 1
ATOM 3966 N N . VAL A 1 510 ? 16.975 -10.766 -24.227 1.00 97.75 510 VAL A N 1
ATOM 3967 C CA . VAL A 1 510 ? 16.752 -11.890 -23.305 1.00 97.75 510 VAL A CA 1
ATOM 3968 C C . VAL A 1 510 ? 17.841 -11.950 -22.233 1.00 97.75 510 VAL A C 1
ATOM 3970 O O . VAL A 1 510 ? 17.530 -12.182 -21.067 1.00 97.75 510 VAL A O 1
ATOM 3973 N N . ASN A 1 511 ? 19.104 -11.695 -22.588 1.00 97.44 511 ASN A N 1
ATOM 3974 C CA . ASN A 1 511 ? 20.199 -11.663 -21.616 1.00 97.44 511 ASN A CA 1
ATOM 3975 C C . ASN A 1 511 ? 20.047 -10.520 -20.605 1.00 97.44 511 ASN A C 1
ATOM 3977 O O . ASN A 1 511 ? 20.265 -10.742 -19.414 1.00 97.44 511 ASN A O 1
ATOM 3981 N N . CYS A 1 512 ? 19.637 -9.328 -21.049 1.00 98.25 512 CYS A N 1
ATOM 3982 C CA . CYS A 1 512 ? 19.330 -8.228 -20.138 1.00 98.25 512 CYS A CA 1
ATOM 3983 C C . CYS A 1 512 ? 18.208 -8.625 -19.166 1.00 98.25 512 CYS A C 1
ATOM 3985 O O . CYS A 1 512 ? 18.395 -8.551 -17.951 1.00 98.25 512 CYS A O 1
ATOM 3987 N N . VAL A 1 513 ? 17.076 -9.119 -19.690 1.00 98.62 513 VAL A N 1
ATOM 3988 C CA . VAL A 1 513 ? 15.910 -9.515 -18.878 1.00 98.62 513 VAL A CA 1
ATOM 3989 C C . VAL A 1 513 ? 16.289 -10.597 -17.874 1.00 98.62 513 VAL A C 1
ATOM 3991 O O . VAL A 1 513 ? 15.946 -10.495 -16.698 1.00 98.62 513 VAL A O 1
ATOM 3994 N N . LYS A 1 514 ? 17.049 -11.607 -18.309 1.00 98.56 514 LYS A N 1
ATOM 3995 C CA . LYS A 1 514 ? 17.559 -12.671 -17.442 1.00 98.56 514 LYS A CA 1
ATOM 3996 C C . LYS A 1 514 ? 18.406 -12.116 -16.304 1.00 98.56 514 LYS A C 1
ATOM 3998 O O . LYS A 1 514 ? 18.179 -12.497 -15.161 1.00 98.56 514 LYS A O 1
ATOM 4003 N N . ASN A 1 515 ? 19.340 -11.212 -16.590 1.00 98.50 515 ASN A N 1
ATOM 4004 C CA . ASN A 1 515 ? 20.191 -10.610 -15.564 1.00 98.50 515 ASN A CA 1
ATOM 4005 C C . ASN A 1 515 ? 19.375 -9.771 -14.570 1.00 98.50 515 ASN A C 1
ATOM 4007 O O . ASN A 1 515 ? 19.561 -9.911 -13.361 1.00 98.50 515 ASN A O 1
ATOM 4011 N N . ALA A 1 516 ? 18.441 -8.950 -15.061 1.00 98.56 516 ALA A N 1
ATOM 4012 C CA . ALA A 1 516 ? 17.566 -8.135 -14.221 1.00 98.56 516 ALA A CA 1
ATOM 4013 C C . ALA A 1 516 ? 16.673 -9.002 -13.315 1.00 98.56 516 ALA A C 1
ATOM 4015 O O . ALA A 1 516 ? 16.646 -8.813 -12.098 1.00 98.56 516 ALA A O 1
ATOM 4016 N N . ALA A 1 517 ? 16.001 -10.005 -13.885 1.00 98.62 517 ALA A N 1
ATOM 4017 C CA . ALA A 1 517 ? 15.146 -10.924 -13.142 1.00 98.62 517 ALA A CA 1
ATOM 4018 C C . ALA A 1 517 ? 15.944 -11.749 -12.120 1.00 98.62 517 ALA A C 1
ATOM 4020 O O . ALA A 1 517 ? 15.538 -11.865 -10.965 1.00 98.62 517 ALA A O 1
ATOM 4021 N N . PHE A 1 518 ? 17.101 -12.294 -12.509 1.00 98.50 518 PHE A N 1
ATOM 4022 C CA . PHE A 1 518 ? 17.933 -13.104 -11.614 1.00 98.50 518 PHE A CA 1
ATOM 4023 C C . PHE A 1 518 ? 18.532 -12.288 -10.477 1.00 98.50 518 PHE A C 1
ATOM 4025 O O . PHE A 1 518 ? 18.630 -12.812 -9.369 1.00 98.50 518 PHE A O 1
ATOM 4032 N N . LYS A 1 519 ? 18.870 -11.014 -10.707 1.00 98.31 519 LYS A N 1
ATOM 4033 C CA . LYS A 1 519 ? 19.273 -10.105 -9.631 1.00 98.31 519 LYS A CA 1
ATOM 4034 C C . LYS A 1 519 ? 18.170 -9.991 -8.578 1.00 98.31 519 LYS A C 1
ATOM 4036 O O . LYS A 1 519 ? 18.438 -10.228 -7.406 1.00 98.31 519 LYS A O 1
ATOM 4041 N N . LEU A 1 520 ? 16.930 -9.720 -8.988 1.00 98.69 520 LEU A N 1
ATOM 4042 C CA . LEU A 1 520 ? 15.801 -9.612 -8.057 1.00 98.69 520 LEU A CA 1
ATOM 4043 C C . LEU A 1 520 ? 15.482 -10.941 -7.358 1.00 98.69 520 LEU A C 1
ATOM 4045 O O . LEU A 1 520 ? 15.144 -10.943 -6.177 1.00 98.69 520 LEU A O 1
ATOM 4049 N N . VAL A 1 521 ? 15.627 -12.079 -8.044 1.00 98.69 521 VAL A N 1
ATOM 4050 C CA . VAL A 1 521 ? 15.486 -13.407 -7.421 1.00 98.69 521 VAL A CA 1
ATOM 4051 C C . VAL A 1 521 ? 16.581 -13.651 -6.383 1.00 98.69 521 VAL A C 1
ATOM 4053 O O . VAL A 1 521 ? 16.286 -14.123 -5.287 1.00 98.69 521 VAL A O 1
ATOM 4056 N N . HIS A 1 522 ? 17.833 -13.313 -6.698 1.00 98.44 522 HIS A N 1
ATOM 4057 C CA . HIS A 1 522 ? 18.969 -13.474 -5.790 1.00 98.44 522 HIS A CA 1
ATOM 4058 C C . HIS A 1 522 ? 18.842 -12.584 -4.551 1.00 98.44 522 HIS A C 1
ATOM 4060 O O . HIS A 1 522 ? 19.041 -13.048 -3.431 1.00 98.44 522 HIS A O 1
ATOM 4066 N N . GLU A 1 523 ? 18.422 -11.334 -4.746 1.00 97.50 523 GLU A N 1
ATOM 4067 C CA . GLU A 1 523 ? 18.082 -10.412 -3.664 1.00 97.50 523 GLU A CA 1
ATOM 4068 C C . GLU A 1 523 ? 16.825 -10.865 -2.906 1.00 97.50 523 GLU A C 1
ATOM 4070 O O . GLU A 1 523 ? 16.554 -10.383 -1.815 1.00 97.50 523 GLU A O 1
ATOM 4075 N N . GLY A 1 524 ? 16.048 -11.812 -3.436 1.00 98.00 524 GLY A N 1
ATOM 4076 C CA . GLY A 1 524 ? 14.858 -12.312 -2.767 1.00 98.00 524 GLY A CA 1
ATOM 4077 C C . GLY A 1 524 ? 13.659 -11.374 -2.835 1.00 98.00 524 GLY A C 1
ATOM 4078 O O . GLY A 1 524 ? 12.798 -11.453 -1.958 1.00 98.00 524 GLY A O 1
ATOM 4079 N N . LEU A 1 525 ? 13.640 -10.503 -3.844 1.00 98.44 525 LEU A N 1
ATOM 4080 C CA . LEU A 1 525 ? 12.574 -9.564 -4.188 1.00 98.44 525 LEU A CA 1
ATOM 4081 C C . LEU A 1 525 ? 11.668 -10.094 -5.307 1.00 98.44 525 LEU A C 1
ATOM 4083 O O . LEU A 1 525 ? 10.613 -9.525 -5.543 1.00 98.44 525 LEU A O 1
ATOM 4087 N N . LEU A 1 526 ? 12.040 -11.196 -5.965 1.00 98.38 526 LEU A N 1
ATOM 4088 C CA . LEU A 1 526 ? 11.155 -11.964 -6.841 1.00 98.38 526 LEU A CA 1
ATOM 4089 C C . LEU A 1 526 ? 11.219 -13.463 -6.511 1.00 98.38 526 LEU A C 1
ATOM 4091 O O . LEU A 1 526 ? 12.306 -13.993 -6.263 1.00 98.38 526 LEU A O 1
ATOM 4095 N N . PRO A 1 527 ? 10.092 -14.192 -6.572 1.00 98.00 527 PRO A N 1
ATOM 4096 C CA . PRO A 1 527 ? 10.110 -15.645 -6.564 1.00 98.00 527 PRO A CA 1
ATOM 4097 C C . PRO A 1 527 ? 10.843 -16.181 -7.795 1.00 98.00 527 PRO A C 1
ATOM 4099 O O . PRO A 1 527 ? 10.704 -15.656 -8.903 1.00 98.00 527 PRO A O 1
ATOM 4102 N N . LYS A 1 528 ? 11.563 -17.296 -7.634 1.00 98.19 528 LYS A N 1
ATOM 4103 C CA . LYS A 1 528 ? 12.313 -17.934 -8.730 1.00 98.19 528 LYS A CA 1
ATOM 4104 C C . LYS A 1 528 ? 11.444 -18.193 -9.969 1.00 98.19 528 LYS A C 1
ATOM 4106 O O . LYS A 1 528 ? 11.859 -17.863 -11.075 1.00 98.19 528 LYS A O 1
ATOM 4111 N N . LYS A 1 529 ? 10.232 -18.734 -9.783 1.00 97.56 529 LYS A N 1
ATOM 4112 C CA . LYS A 1 529 ? 9.294 -19.029 -10.883 1.00 97.56 529 LYS A CA 1
ATOM 4113 C C . LYS A 1 529 ? 8.887 -17.773 -11.662 1.00 97.56 529 LYS A C 1
ATOM 4115 O O . LYS A 1 529 ? 8.796 -17.825 -12.884 1.00 97.56 529 LYS A O 1
ATOM 4120 N N . VAL A 1 530 ? 8.711 -16.641 -10.979 1.00 98.12 530 VAL A N 1
ATOM 4121 C CA . VAL A 1 530 ? 8.408 -15.356 -11.628 1.00 98.12 530 VAL A CA 1
ATOM 4122 C C . VAL A 1 530 ? 9.620 -14.857 -12.420 1.00 98.12 530 VAL A C 1
ATOM 4124 O O . VAL A 1 530 ? 9.475 -14.402 -13.551 1.00 98.12 530 VAL A O 1
ATOM 4127 N N . GLY A 1 531 ? 10.833 -15.018 -11.883 1.00 98.25 531 GLY A N 1
ATOM 4128 C CA . GLY A 1 531 ? 12.059 -14.722 -12.627 1.00 98.25 531 GLY A CA 1
ATOM 4129 C C . GLY A 1 531 ? 12.204 -15.555 -13.908 1.00 98.25 531 GLY A C 1
ATOM 4130 O O . GLY A 1 531 ? 12.564 -15.023 -14.954 1.00 98.25 531 GLY A O 1
ATOM 4131 N N . GLU A 1 532 ? 11.874 -16.848 -13.857 1.00 98.31 532 GLU A N 1
ATOM 4132 C CA . GLU A 1 532 ? 11.841 -17.721 -15.040 1.00 98.31 532 GLU A CA 1
ATOM 4133 C C . GLU A 1 532 ? 10.767 -17.293 -16.047 1.00 98.31 532 GLU A C 1
ATOM 4135 O O . GLU A 1 532 ? 11.042 -17.244 -17.246 1.00 98.31 532 GLU A O 1
ATOM 4140 N N . TYR A 1 533 ? 9.572 -16.931 -15.567 1.00 98.25 533 TYR A N 1
ATOM 4141 C CA . TYR A 1 533 ? 8.493 -16.416 -16.408 1.00 98.25 533 TYR A CA 1
ATOM 4142 C C . TYR A 1 533 ? 8.949 -15.204 -17.228 1.00 98.25 533 TYR A C 1
ATOM 4144 O O . TYR A 1 533 ? 8.717 -15.162 -18.434 1.00 98.25 533 TYR A O 1
ATOM 4152 N N . TYR A 1 534 ? 9.652 -14.248 -16.613 1.00 98.38 534 TYR A N 1
ATOM 4153 C CA . TYR A 1 534 ? 10.178 -13.081 -17.326 1.00 98.38 534 TYR A CA 1
ATOM 4154 C C . TYR A 1 534 ? 11.097 -13.456 -18.491 1.00 98.38 534 TYR A C 1
ATOM 4156 O O . TYR A 1 534 ? 10.962 -12.917 -19.591 1.00 98.38 534 TYR A O 1
ATOM 4164 N N . VAL A 1 535 ? 12.001 -14.412 -18.273 1.00 98.19 535 VAL A N 1
ATOM 4165 C CA . VAL A 1 535 ? 12.919 -14.895 -19.314 1.00 98.19 535 VAL A CA 1
ATOM 4166 C C . VAL A 1 535 ? 12.152 -15.578 -20.448 1.00 98.19 535 VAL A C 1
ATOM 4168 O O . VAL A 1 535 ? 12.450 -15.347 -21.619 1.00 98.19 535 VAL A O 1
ATOM 4171 N N . GLU A 1 536 ? 11.134 -16.375 -20.119 1.00 97.56 536 GLU A N 1
ATOM 4172 C CA . GLU A 1 536 ? 10.283 -17.041 -21.109 1.00 97.56 536 GLU A CA 1
ATOM 4173 C C . GLU A 1 536 ? 9.466 -16.054 -21.944 1.00 97.56 536 GLU A C 1
ATOM 4175 O O . GLU A 1 536 ? 9.365 -16.230 -23.158 1.00 97.56 536 GLU A O 1
ATOM 4180 N N . GLN A 1 537 ? 8.902 -15.007 -21.334 1.00 96.50 537 GLN A N 1
ATOM 4181 C CA . GLN A 1 537 ? 8.177 -13.976 -22.083 1.00 96.50 537 GLN A CA 1
ATOM 4182 C C . GLN A 1 537 ? 9.117 -13.178 -22.989 1.00 96.50 537 GLN A C 1
ATOM 4184 O O . GLN A 1 537 ? 8.798 -12.951 -24.156 1.00 96.50 537 GLN A O 1
ATOM 4189 N N . ALA A 1 538 ? 10.316 -12.835 -22.511 1.00 96.75 538 ALA A N 1
ATOM 4190 C CA . ALA A 1 538 ? 11.311 -12.158 -23.337 1.00 96.75 538 ALA A CA 1
ATOM 4191 C C . ALA A 1 538 ? 11.750 -12.998 -24.546 1.00 96.75 538 ALA A C 1
ATOM 4193 O O . ALA A 1 538 ? 11.964 -12.456 -25.629 1.00 96.75 538 ALA A O 1
ATOM 4194 N N . ALA A 1 539 ? 11.835 -14.323 -24.396 1.00 96.38 539 ALA A N 1
ATOM 4195 C CA . ALA A 1 539 ? 12.169 -15.231 -25.491 1.00 96.38 539 ALA A CA 1
ATOM 4196 C C . ALA A 1 539 ? 11.058 -15.353 -26.553 1.00 96.38 539 ALA A C 1
ATOM 4198 O O . ALA A 1 539 ? 11.332 -15.800 -27.665 1.00 96.38 539 ALA A O 1
ATOM 4199 N N . LYS A 1 540 ? 9.819 -14.943 -26.253 1.00 94.50 540 LYS A N 1
ATOM 4200 C CA . LYS A 1 540 ? 8.708 -14.938 -27.222 1.00 94.50 540 LYS A CA 1
ATOM 4201 C C . LYS A 1 540 ? 8.666 -13.670 -28.076 1.00 94.50 540 LYS A C 1
ATOM 4203 O O . LYS A 1 540 ? 8.130 -13.713 -29.182 1.00 94.50 540 LYS A O 1
ATOM 4208 N N . LEU A 1 541 ? 9.243 -12.567 -27.596 1.00 88.62 541 LEU A N 1
ATOM 4209 C CA . LEU A 1 541 ? 9.283 -11.296 -28.321 1.00 88.62 541 LEU A CA 1
ATOM 4210 C C . LEU A 1 541 ? 10.186 -11.388 -29.558 1.00 88.62 541 LEU A C 1
ATOM 4212 O O . LEU A 1 541 ? 11.320 -11.870 -29.488 1.00 88.62 541 LEU A O 1
ATOM 4216 N N . ARG A 1 542 ? 9.690 -10.890 -30.697 1.00 82.38 542 ARG A N 1
ATOM 4217 C CA . ARG A 1 542 ? 10.420 -10.877 -31.970 1.00 82.38 542 ARG A CA 1
ATOM 4218 C C . ARG A 1 542 ? 10.925 -9.471 -32.287 1.00 82.38 542 ARG A C 1
ATOM 4220 O O . ARG A 1 542 ? 10.156 -8.516 -32.354 1.00 82.38 542 ARG A O 1
ATOM 4227 N N . PHE A 1 543 ? 12.226 -9.358 -32.543 1.00 72.75 543 PHE A N 1
ATOM 4228 C CA . PHE A 1 543 ? 12.836 -8.142 -33.078 1.00 72.75 543 PHE A CA 1
ATOM 4229 C C . PHE A 1 543 ? 12.973 -8.286 -34.591 1.00 72.75 543 PHE A C 1
ATOM 4231 O O . PHE A 1 543 ? 13.792 -9.067 -35.074 1.00 72.75 543 PHE A O 1
ATOM 4238 N N . THR A 1 544 ? 12.176 -7.539 -35.348 1.00 58.91 544 THR A N 1
ATOM 4239 C CA . THR A 1 544 ? 12.432 -7.328 -36.778 1.00 58.91 544 THR A CA 1
ATOM 4240 C C . THR A 1 544 ? 13.394 -6.154 -36.942 1.00 58.91 544 THR A C 1
ATOM 4242 O O . THR A 1 544 ? 13.416 -5.262 -36.094 1.00 58.91 544 THR A O 1
ATOM 4245 N N . ASN A 1 545 ? 14.204 -6.147 -38.007 1.00 47.44 545 ASN A N 1
ATOM 4246 C CA . ASN A 1 545 ? 15.117 -5.043 -38.338 1.00 47.44 545 ASN A CA 1
ATOM 4247 C C . ASN A 1 545 ? 14.313 -3.737 -38.529 1.00 47.44 545 ASN A C 1
ATOM 4249 O O . ASN A 1 545 ? 13.882 -3.438 -39.637 1.00 47.44 545 ASN A O 1
ATOM 4253 N N . GLY A 1 546 ? 14.055 -3.008 -37.441 1.00 50.19 546 GLY A N 1
ATOM 4254 C CA . GLY A 1 546 ? 13.189 -1.823 -37.408 1.00 50.19 546 GLY A CA 1
ATOM 4255 C C . GLY A 1 546 ? 12.395 -1.620 -36.109 1.00 50.19 546 GLY A C 1
ATOM 4256 O O . GLY A 1 546 ? 11.884 -0.530 -35.895 1.00 50.19 546 GLY A O 1
ATOM 4257 N N . GLY A 1 547 ? 12.313 -2.614 -35.217 1.00 49.75 547 GLY A N 1
ATOM 4258 C CA . GLY A 1 547 ? 11.607 -2.487 -33.934 1.00 49.75 547 GLY A CA 1
ATOM 4259 C C . GLY A 1 547 ? 10.986 -3.801 -33.461 1.00 49.75 547 GLY A C 1
ATOM 4260 O O . GLY A 1 547 ? 10.846 -4.750 -34.240 1.00 49.75 547 GLY A O 1
ATOM 4261 N N . ALA A 1 548 ? 10.642 -3.867 -32.172 1.00 43.41 548 ALA A N 1
ATOM 4262 C CA . ALA A 1 548 ? 9.870 -4.974 -31.614 1.00 43.41 548 ALA A CA 1
ATOM 4263 C C . ALA A 1 548 ? 8.425 -4.892 -32.132 1.00 43.41 548 ALA A C 1
ATOM 4265 O O . ALA A 1 548 ? 7.767 -3.863 -31.974 1.00 43.41 548 ALA A O 1
ATOM 4266 N N . THR A 1 549 ? 7.937 -5.961 -32.759 1.00 41.47 549 THR A N 1
ATOM 4267 C CA . THR A 1 549 ? 6.508 -6.123 -33.060 1.00 41.47 549 THR A CA 1
ATOM 4268 C C . THR A 1 549 ? 5.909 -7.029 -31.987 1.00 41.47 549 THR A C 1
ATOM 4270 O O . THR A 1 549 ? 6.518 -8.039 -31.629 1.00 41.47 549 THR A O 1
ATOM 4273 N N . ASN A 1 550 ? 4.781 -6.598 -31.412 1.00 44.34 550 ASN A N 1
ATOM 4274 C CA . ASN A 1 550 ? 4.044 -7.370 -30.407 1.00 44.34 550 ASN A CA 1
ATOM 4275 C C . ASN A 1 550 ? 3.369 -8.586 -31.030 1.00 44.34 550 ASN A C 1
ATOM 4277 O O . ASN A 1 550 ? 2.804 -8.416 -32.135 1.00 44.34 550 ASN A O 1
#

pLDDT: mean 90.3, std 15.61, range [26.25, 98.88]

Radius of gyration: 25.52 Å; Cα contacts (8 Å, |Δi|>4): 1225; chains: 1; bounding box: 84×54×86 Å

Foldseek 3Di:
DDDDDDDDDDDPDDPPPPPPPPPDPLVVQCPPWDWQCVLFDDWDDDLNDTFGWPTKTFRDWDWDAAQVRFTKIKTQMFTKGKDKAKAAPDDFFQNLAGENCCLLRQVVRVHDDDIFIWMKIDGSSQVFAKTKIATQALVLAPLEEEEEEEAADAFLAQPDQDDDHSPALDDFLCCLSPVPSLQVNVRHIYIYGGWFGHRFFGAIWIQTSVRDIDGGHTHLAYLVVSLRNLSSSQSVCCVSSVHGRPAYEYEYAASSQQNVVNQLQDPPSQADPVRDGVHQEYEHEAHHLLDDASFRDDPNDGPTLQDPVNLVSRHAYEYEHEPQAQPLPRRSRVSNVNSVLVCVVSVNQLRYAYAYAYQWFSDALNPDPDPVLSVFGHTLSQLVSLVVVQRVCCRPVVRHAFHHADQDCSRQVPPPPSDRPRHHQYQLCRQLDQFGKHQAACVVPVPPCSSRGIGTDGQQQADWQDQGNNRHGPCLQPPRDTDGHHHSQVSCCSVVLAPVPGDDALVSSLVSLLVSLVVCVVSSSGPPSVSVVSSVVSNPWDDDPRGIDD

Nearest PDB structures (foldseek):
  8bhh-assembly2_B  TM=3.591E-01  e=2.883E-06  Fusarium oxysporum
  6qz1-assembly1_A  TM=4.680E-01  e=3.938E-05  Piscinibacter sakaiensis
  4upd-assembly1_A  TM=4.383E-01  e=2.167E-04  Ophiostoma piceae
  3g8y-assembly1_A-2  TM=3.579E-01  e=1.497E-03  Phocaeicola vulgatus ATCC 8482
  1crl-assembly1_A  TM=4.168E-01  e=5.226E-03  Diutina rugosa

Sequence (550 aa):
MNKVACLAVLSVLWAVLGVAGAQEKTGDKFKDAAPCNEFAPAARQALGHTVGIELCHIVSEETVFNIKGQRFRRVEVRLSGTVEGWASREKGSRAAYFTDGPEFVFVQSGLSGPRARGVARYEAATNHGLTIFYPEDARHWNGKLYITAHGAGSYGAVGHLLPRDPDAKYNQRQNVNRYVTLMIDKGYAVAHTMRTSDRLRGDATVTLEDGTALKGFNLSSHAGLLTSWTQLARNMIAQRAGSRPRRIYFYGHSAGGFWGRQVNYQAGANVDSDGRALFDAFLLDDAGGGLWLPKLTVDGKDVLFTTDEERKRFVKQIDTTHGLYLGDTNDFLTNKRENARLLREKGLGAKHRVYEFRGVSHFDAGQVSRPDLVNQTLDLTGLYDALIDRLDAWVERDIAPPPSKVDMMELGDLNKDGVNENPGIALPEVACPLGVYHIFPRDVDPARRGGQETEFARFDGVNLEPLDARGQLVDMNGNGVRDKRETVAQAWQRLGLLKAGQRMTQVAYVNCVKNAAFKLVHEGLLPKKVGEYYVEQAAKLRFTNGGATN

Mean predicted aligned error: 6.67 Å

Solvent-accessible surface area (backbone atoms only — not comparable to full-atom values): 29245 Å² total; per-residue (Å²): 134,91,80,89,79,90,80,81,84,83,78,82,78,78,81,78,82,68,84,72,73,75,80,68,62,66,72,68,76,49,73,85,36,45,78,45,55,91,29,45,54,86,65,43,82,52,96,96,37,79,31,30,69,76,40,34,29,40,67,44,76,47,82,45,66,33,59,85,70,48,54,23,40,39,36,35,36,30,29,24,31,33,45,66,30,33,36,51,76,53,88,61,68,56,30,32,41,37,17,66,48,54,68,49,57,34,50,76,45,72,49,83,67,65,66,44,51,34,39,34,36,46,42,34,85,79,57,23,28,34,43,36,36,37,42,73,49,51,88,60,41,71,46,32,34,38,38,35,32,46,42,63,33,75,59,55,66,57,75,75,80,76,89,68,61,73,84,51,56,63,68,76,44,37,45,54,35,72,36,49,61,61,40,39,54,69,19,34,24,37,37,36,46,20,50,46,21,30,68,81,37,32,77,25,39,31,37,32,81,89,66,51,76,45,74,36,24,12,53,47,52,28,37,68,59,54,50,47,55,49,44,23,51,44,42,44,43,20,68,74,45,71,47,66,57,81,42,30,36,39,36,12,34,21,35,14,10,24,30,53,43,45,24,57,63,42,84,81,40,47,45,41,98,85,72,42,66,52,50,58,32,39,42,24,35,42,28,45,69,18,38,56,52,79,60,40,76,57,96,90,36,73,62,53,43,75,46,70,71,51,48,62,70,45,52,40,34,38,37,36,36,32,65,42,26,29,64,98,81,55,47,15,43,53,32,42,55,48,30,54,51,52,39,39,75,52,68,37,52,90,41,46,38,42,41,25,33,52,56,26,13,67,32,39,31,26,59,52,89,48,79,82,37,30,86,35,26,52,63,56,39,47,42,53,57,21,48,54,55,33,52,48,38,26,68,78,68,68,43,73,60,67,78,44,17,31,88,40,58,88,74,10,23,84,85,72,82,85,53,56,80,22,47,38,44,52,51,36,67,62,68,50,49,59,43,48,53,42,34,20,37,25,92,82,38,72,80,83,42,14,62,31,28,24,30,61,49,64,33,64,54,68,53,65,46,53,55,28,39,83,70,43,76,50,59,86,87,71,82,83,63,93,45,60,27,48,32,47,56,55,50,30,36,75,71,66,77,33,59,88,90,58,78,81,43,52,68,59,50,30,51,45,29,39,52,41,25,48,49,35,29,73,62,51,47,26,43,64,48,40,32,51,43,52,33,54,55,44,68,68,52,47,65,52,102,87,47,76,57,134